Protein 6JJ4 (pdb70)

B-factor: mean 36.35, std 12.81, range [13.24, 81.21]

Nearest PDB structures (foldseek):
  6jj7-assembly2_C  TM=9.197E-01  e=1.674E-75  Oryza sativa Japonica Group
  5zqt-assembly1_A  TM=9.214E-01  e=8.602E-73  Oryza sativa Japonica Group
  4qs8-assembly1_A  TM=9.621E-01  e=1.359E-60  Arabidopsis thaliana
  4qs7-assembly1_A  TM=9.160E-01  e=3.567E-61  Arabidopsis thaliana
  4qs9-assembly1_A  TM=9.166E-01  e=6.469E-60  Arabidopsis thaliana

Foldseek 3Di:
DDCPCVVVCPLLDDDLVLLQVVLVLLLVLLLQLLADHDPRLWVQAFQQPQFFAAQAFAAKAKFWFDAAQKIKIKIFGQDGNPCGGVDIDIDMGGHDLVLQAEALLSVLLVVLLVRVVVVPPDDPHDGPDDDDFHEFFYAHAADWADPHFQWTFGCDDDHSHDHHDGHRHTVNVSNQVSCCVSNGRYHYQGYDHLQVLLQSLVCNVPVLAFKAWEQALWIWMKGKAAVCPSVVRDVPPNDGGITITGGRCLQPDDPSQSDDVLLQVCLVPDPNRNGRSLGCQAHQNHLQQSLLVVQQCCQPVNHQAPPHRFACSPPGPLQGSVLLLQQLPQPDPFSVVVQVSCCPSRHHPDGGSVSSVVSNVSSVSSLLSNLLSVLSNVCSVCVSVVLLAADPDDLPVSFHEYEYEYCCCVPRPSNVVSNLVNNDVSRDVSSSVRYHYHYRYGRSGRSRSRRSRRD

Secondary structure (DSSP, 8-state):
----HHHHHHHS---HHHHHHHHHHHHHHHHHHTT--SS-S---EE----S---S--EEEEEEEEE-SSEEEEEEEEEEHHHH-EEEEEEEEEEPPTTTTSSBHHHHHHHHHHHHHHHHTT--S---SSSS--EEEEEEE-S-EEEEETTEEEE----TT---BS-SSSBHHHHHHHHHHTTT--EEEEEEE-HHHHHHHHHHHH-TTEEEEEEESSSEEEEEEEESTT-TTT-SSS---SEEEEE--GGG---TTS---HHHHHHHHTSSSSSSSTTHHHHSHHHHHHHHHHHHHHHHHTT-SSTT---SGGGSTT-S-HHHHHHHHT--SSS-HHHHHHHHHHS--TT--HHHHHHHHHHHHHHHHHHHHHHHHHHHHHHHHHT-SS--SSSS-SS-EEEEEESHHHHH-HHHHHHHHHHHHHHS-HHHHTTEEEEE---SSSTTSHHHHT--

Sequence (455 aa):
AAAVIEEVEQRFSTPTALLRGIADAMVEEMERGLRADPHAPLKMLISYVDNLPTGDEHGLFYALDLGGTNFRVIRVQLGGREKRVVSQQYEEVAIPPHLMVGTSMELFDFIAAELESFVKTEGEDFHLPEGRQRELGFTFSFPVHQTSISSGTLIKWTKGFSINGTVGEDVVAELSRAMERQGLDMKVTALVNDTVGTLAGGRYVDNDVAAAVILGTGTNAAYVEHANAIPKWTGLLPRSGNMVINMEWGNFKSERLPRSDYDNALDFESLNPGEQIYEKMISGMYLGEIVRRILLKLAHDASLFGDVVPTKLEQRFILRTPDMSAMHHDTSHDLKHLGAKLKDILGVADTSLEARYITLHVCDLVAERGARLAAAGIYGILKKLGRDRVPSDGSQKQRTVIALDGGLYEHYKKFRTCLEATLADLLGEEAASSVVVKLANDGSGIGAALLAASH

Structure (mmCIF, N/CA/C/O backbone):
data_6JJ4
#
_entry.id   6JJ4
#
_cell.length_a   65.890
_cell.length_b   65.890
_cell.length_c   170.621
_cell.angle_alpha   90.00
_cell.angle_beta   90.00
_cell.angle_gamma   120.00
#
_symmetry.space_group_name_H-M   'P 31 2 1'
#
loop_
_entity.id
_entity.type
_entity.pdbx_description
1 polymer Hexokinase-6
2 water water
#
loop_
_atom_site.group_PDB
_atom_site.id
_atom_site.type_symbol
_atom_site.label_atom_id
_atom_site.label_alt_id
_atom_site.label_comp_id
_atom_site.label_asym_id
_atom_site.label_entity_id
_atom_site.label_seq_id
_atom_site.pdbx_PDB_ins_code
_atom_site.Cartn_x
_atom_site.Cartn_y
_atom_site.Cartn_z
_atom_site.occupancy
_atom_site.B_iso_or_equiv
_atom_site.auth_seq_id
_atom_site.auth_comp_id
_atom_site.auth_asym_id
_atom_site.auth_atom_id
_atom_site.pdbx_PDB_model_num
ATOM 1 N N . ALA A 1 6 ? -71.811 14.472 -31.937 1.00 63.76 45 ALA A N 1
ATOM 2 C CA . ALA A 1 6 ? -70.799 14.995 -31.031 1.00 63.07 45 ALA A CA 1
ATOM 3 C C . ALA A 1 6 ? -69.993 13.860 -30.402 1.00 60.64 45 ALA A C 1
ATOM 4 O O . ALA A 1 6 ? -70.580 12.841 -30.035 1.00 61.01 45 ALA A O 1
ATOM 6 N N . ALA A 1 7 ? -68.662 13.936 -30.379 1.00 60.47 46 ALA A N 1
ATOM 7 C CA . ALA A 1 7 ? -67.828 15.011 -30.925 1.00 59.23 46 ALA A CA 1
ATOM 8 C C . ALA A 1 7 ? -66.401 14.505 -30.732 1.00 56.64 46 ALA A C 1
ATOM 9 O O . ALA A 1 7 ? -66.177 13.590 -29.949 1.00 55.69 46 ALA A O 1
ATOM 11 N N . ALA A 1 8 ? -65.442 15.096 -31.449 1.00 57.57 47 ALA A N 1
ATOM 12 C CA . ALA A 1 8 ? -64.044 14.703 -31.391 1.00 55.00 47 ALA A CA 1
ATOM 13 C C . ALA A 1 8 ? -63.158 15.828 -30.942 1.00 54.36 47 ALA A C 1
ATOM 14 O O . ALA A 1 8 ? -62.587 16.548 -31.744 1.00 53.40 47 ALA A O 1
ATOM 16 N N . VAL A 1 9 ? -63.053 15.960 -29.633 1.00 55.10 48 VAL A N 1
ATOM 17 C CA . VAL A 1 9 ? -62.240 16.951 -28.968 1.00 54.75 48 VAL A CA 1
ATOM 18 C C . VAL A 1 9 ? -60.819 16.446 -28.880 1.00 52.31 48 VAL A C 1
ATOM 19 O O . VAL A 1 9 ? -59.954 17.133 -28.415 1.00 51.95 48 VAL A O 1
ATOM 23 N N . ILE A 1 10 ? -60.591 15.232 -29.341 1.00 53.61 49 ILE A N 1
ATOM 24 C CA . ILE A 1 10 ? -59.299 14.627 -29.318 1.00 51.04 49 ILE A CA 1
ATOM 25 C C . ILE A 1 10 ? -58.380 15.267 -30.347 1.00 49.15 49 ILE A C 1
ATOM 26 O O . ILE A 1 10 ? -57.320 15.779 -29.997 1.00 47.40 49 ILE A O 1
ATOM 31 N N . GLU A 1 11 ? -58.794 15.262 -31.603 1.00 50.08 50 GLU A N 1
ATOM 32 C CA . GLU A 1 11 ? -57.967 15.825 -32.654 1.00 48.94 50 GLU A CA 1
ATOM 33 C C . GLU A 1 11 ? -57.301 17.144 -32.373 1.00 48.02 50 GLU A C 1
ATOM 34 O O . GLU A 1 11 ? -56.321 17.406 -32.989 1.00 46.55 50 GLU A O 1
ATOM 40 N N . GLU A 1 12 ? -57.770 17.939 -31.421 1.00 47.01 51 GLU A N 1
ATOM 41 C CA . GLU A 1 12 ? -57.057 19.165 -31.118 1.00 47.66 51 GLU A CA 1
ATOM 42 C C . GLU A 1 12 ? -55.901 18.771 -30.284 1.00 44.71 51 GLU A C 1
ATOM 43 O O . GLU A 1 12 ? -54.891 19.422 -30.322 1.00 43.79 51 GLU A O 1
ATOM 49 N N . VAL A 1 13 ? -56.083 17.736 -29.485 1.00 46.28 52 VAL A N 1
ATOM 50 C CA . VAL A 1 13 ? -55.073 17.242 -28.587 1.00 43.87 52 VAL A CA 1
ATOM 51 C C . VAL A 1 13 ? -54.054 16.500 -29.410 1.00 41.33 52 VAL A C 1
ATOM 52 O O . VAL A 1 13 ? -52.883 16.608 -29.274 1.00 39.04 52 VAL A O 1
ATOM 56 N N . GLU A 1 14 ? -54.565 15.756 -30.329 1.00 44.37 53 GLU A N 1
ATOM 57 C CA . GLU A 1 14 ? -53.701 14.925 -31.163 1.00 44.13 53 GLU A CA 1
ATOM 58 C C . GLU A 1 14 ? -52.747 15.746 -32.023 1.00 44.60 53 GLU A C 1
ATOM 59 O O . GLU A 1 14 ? -52.019 15.184 -32.848 1.00 44.49 53 GLU A O 1
ATOM 65 N N . GLN A 1 15 ? -52.766 17.074 -31.872 1.00 41.50 54 GLN A N 1
ATOM 66 C CA . GLN A 1 15 ? -51.920 17.931 -32.695 1.00 42.18 54 GLN A CA 1
ATOM 67 C C . GLN A 1 15 ? -51.251 19.038 -31.890 1.00 41.93 54 GLN A C 1
ATOM 68 O O . GLN A 1 15 ? -50.165 19.489 -32.269 1.00 42.27 54 GLN A O 1
ATOM 74 N N . ARG A 1 16 ? -51.866 19.502 -30.801 1.00 41.00 55 ARG A N 1
ATOM 75 C CA . ARG A 1 16 ? -51.157 20.418 -29.913 1.00 39.34 55 ARG A CA 1
ATOM 76 C C . ARG A 1 16 ? -50.048 19.700 -29.159 1.00 36.19 55 ARG A C 1
ATOM 77 O O . ARG A 1 16 ? -49.106 20.342 -28.681 1.00 35.69 55 ARG A O 1
ATOM 85 N N . PHE A 1 17 ? -50.147 18.375 -29.054 1.00 36.90 56 PHE A N 1
ATOM 86 C CA . PHE A 1 17 ? -49.142 17.529 -28.427 1.00 34.62 56 PHE A CA 1
ATOM 87 C C . PHE A 1 17 ? -48.153 16.940 -29.419 1.00 32.73 56 PHE A C 1
ATOM 88 O O . PHE A 1 17 ? -47.077 16.493 -29.006 1.00 31.48 56 PHE A O 1
ATOM 96 N N . SER A 1 18 ? -48.496 16.916 -30.705 1.00 33.85 57 SER A N 1
ATOM 97 C CA . SER A 1 18 ? -47.743 16.124 -31.669 1.00 32.33 57 SER A CA 1
ATOM 98 C C . SER A 1 18 ? -46.322 16.648 -31.815 1.00 32.47 57 SER A C 1
ATOM 99 O O . SER A 1 18 ? -46.096 17.856 -31.918 1.00 32.99 57 SER A O 1
ATOM 102 N N . THR A 1 19 ? -45.361 15.724 -31.831 1.00 29.49 58 THR A N 1
ATOM 103 C CA . THR A 1 19 ? -43.939 16.044 -31.898 1.00 29.02 58 THR A CA 1
ATOM 104 C C . THR A 1 19 ? -43.335 15.358 -33.118 1.00 28.16 58 THR A C 1
ATOM 105 O O . THR A 1 19 ? -42.695 14.301 -32.999 1.00 28.04 58 THR A O 1
ATOM 109 N N . PRO A 1 20 ? -43.517 15.928 -34.306 1.00 27.44 59 PRO A N 1
ATOM 110 C CA . PRO A 1 20 ? -42.828 15.396 -35.482 1.00 26.94 59 PRO A CA 1
ATOM 111 C C . PRO A 1 20 ? -41.331 15.617 -35.356 1.00 26.00 59 PRO A C 1
ATOM 112 O O . PRO A 1 20 ? -40.873 16.547 -34.688 1.00 26.54 59 PRO A O 1
ATOM 116 N N . THR A 1 21 ? -40.566 14.729 -35.997 1.00 25.88 60 THR A N 1
ATOM 117 C CA . THR A 1 21 ? -39.114 14.748 -35.845 1.00 25.25 60 THR A CA 1
ATOM 118 C C . THR A 1 21 ? -38.520 16.121 -36.153 1.00 24.82 60 THR A C 1
ATOM 119 O O . THR A 1 21 ? -37.556 16.540 -35.501 1.00 23.99 60 THR A O 1
ATOM 123 N N . ALA A 1 22 ? -39.105 16.846 -37.111 1.00 25.45 61 ALA A N 1
ATOM 124 C CA . ALA A 1 22 ? -38.593 18.164 -37.481 1.00 26.03 61 ALA A CA 1
ATOM 125 C C . ALA A 1 22 ? -38.715 19.152 -36.324 1.00 26.09 61 ALA A C 1
ATOM 126 O O . ALA A 1 22 ? -37.825 19.980 -36.103 1.00 26.46 61 ALA A O 1
ATOM 128 N N . LEU A 1 23 ? -39.818 19.084 -35.574 1.00 27.48 62 LEU A N 1
ATOM 129 C CA . LEU A 1 23 ? -39.942 19.908 -34.375 1.00 27.13 62 LEU A CA 1
ATOM 130 C C . LEU A 1 23 ? -38.960 19.468 -33.298 1.00 26.89 62 LEU A C 1
ATOM 131 O O . LEU A 1 23 ? -38.337 20.305 -32.634 1.00 27.53 62 LEU A O 1
ATOM 136 N N . LEU A 1 24 ? -38.826 18.153 -33.097 1.00 25.68 63 LEU A N 1
ATOM 137 C CA . LEU A 1 24 ? -37.826 17.645 -32.163 1.00 24.59 63 LEU A CA 1
ATOM 138 C C . LEU A 1 24 ? -36.431 18.133 -32.513 1.00 23.76 63 LEU A C 1
ATOM 139 O O . LEU A 1 24 ? -35.613 18.368 -31.616 1.00 23.36 63 LEU A O 1
ATOM 144 N N . ARG A 1 25 ? -36.141 18.302 -33.801 1.00 23.02 64 ARG A N 1
ATOM 145 C CA . ARG A 1 25 ? -34.832 18.813 -34.179 1.00 23.86 64 ARG A CA 1
ATOM 146 C C . ARG A 1 25 ? -34.677 20.282 -33.806 1.00 24.90 64 ARG A C 1
ATOM 147 O O . ARG A 1 25 ? -33.595 20.706 -33.380 1.00 26.48 64 ARG A O 1
ATOM 155 N N . GLY A 1 26 ? -35.745 21.070 -33.944 1.00 25.58 65 GLY A N 1
ATOM 156 C CA . GLY A 1 26 ? -35.667 22.469 -33.554 1.00 25.77 65 GLY A CA 1
ATOM 157 C C . GLY A 1 26 ? -35.482 22.643 -32.059 1.00 25.17 65 GLY A C 1
ATOM 158 O O . GLY A 1 26 ? -34.740 23.520 -31.607 1.00 26.06 65 GLY A O 1
ATOM 159 N N . ILE A 1 27 ? -36.142 21.791 -31.271 1.00 24.44 66 ILE A N 1
ATOM 160 C CA . ILE A 1 27 ? -36.052 21.878 -29.815 1.00 24.73 66 ILE A CA 1
ATOM 161 C C . ILE A 1 27 ? -34.658 21.493 -29.335 1.00 23.95 66 ILE A C 1
ATOM 162 O O . ILE A 1 27 ? -34.123 22.089 -28.394 1.00 24.22 66 ILE A O 1
ATOM 167 N N . ALA A 1 28 ? -34.054 20.478 -29.954 1.00 23.51 67 ALA A N 1
ATOM 168 C CA . ALA A 1 28 ? -32.696 20.105 -29.567 1.00 22.79 67 ALA A CA 1
ATOM 169 C C . ALA A 1 28 ? -31.710 21.237 -29.848 1.00 24.55 67 ALA A C 1
ATOM 170 O O . ALA A 1 28 ? -30.821 21.505 -29.031 1.00 25.72 67 ALA A O 1
ATOM 172 N N . ASP A 1 29 ? -31.859 21.925 -30.986 1.00 22.81 68 ASP A N 1
ATOM 173 C CA . ASP A 1 29 ? -30.980 23.054 -31.287 1.00 24.68 68 ASP A CA 1
ATOM 174 C C . ASP A 1 29 ? -31.161 24.175 -30.272 1.00 25.54 68 ASP A C 1
ATOM 175 O O . ASP A 1 29 ? -30.192 24.837 -29.880 1.00 26.42 68 ASP A O 1
ATOM 180 N N . ALA A 1 30 ? -32.403 24.404 -29.843 1.00 26.92 69 ALA A N 1
ATOM 181 C CA . ALA A 1 30 ? -32.676 25.360 -28.777 1.00 27.05 69 ALA A CA 1
ATOM 182 C C . ALA A 1 30 ? -32.024 24.919 -27.472 1.00 27.01 69 ALA A C 1
ATOM 183 O O . ALA A 1 30 ? -31.486 25.744 -26.725 1.00 28.14 69 ALA A O 1
ATOM 185 N N . MET A 1 31 ? -32.083 23.621 -27.170 1.00 27.24 70 MET A N 1
ATOM 186 C CA . MET A 1 31 ? -31.394 23.103 -25.992 1.00 26.43 70 MET A CA 1
ATOM 187 C C . MET A 1 31 ? -29.886 23.290 -26.111 1.00 28.55 70 MET A C 1
ATOM 188 O O . MET A 1 31 ? -29.220 23.708 -25.156 1.00 29.92 70 MET A O 1
ATOM 193 N N . VAL A 1 32 ? -29.317 23.029 -27.265 1.00 25.26 71 VAL A N 1
ATOM 194 C CA . VAL A 1 32 ? -27.893 23.212 -27.469 1.00 26.45 71 VAL A CA 1
ATOM 195 C C . VAL A 1 32 ? -27.486 24.667 -27.294 1.00 29.56 71 VAL A C 1
ATOM 196 O O . VAL A 1 32 ? -26.427 24.979 -26.829 1.00 30.69 71 VAL A O 1
ATOM 200 N N . GLU A 1 33 ? -28.389 25.536 -27.672 1.00 29.05 72 GLU A N 1
ATOM 201 C CA . GLU A 1 33 ? -28.236 26.958 -27.641 1.00 31.86 72 GLU A CA 1
ATOM 202 C C . GLU A 1 33 ? -28.377 27.561 -26.283 1.00 32.38 72 GLU A C 1
ATOM 203 O O . GLU A 1 33 ? -27.716 28.481 -25.956 1.00 33.56 72 GLU A O 1
ATOM 209 N N . GLU A 1 34 ? -29.273 27.028 -25.491 1.00 33.59 73 GLU A N 1
ATOM 210 C CA . GLU A 1 34 ? -29.367 27.435 -24.096 1.00 33.55 73 GLU A CA 1
ATOM 211 C C . GLU A 1 34 ? -28.232 26.868 -23.254 1.00 32.50 73 GLU A C 1
ATOM 212 O O . GLU A 1 34 ? -27.870 27.470 -22.236 1.00 33.06 73 GLU A O 1
ATOM 218 N N . MET A 1 35 ? -27.667 25.727 -23.662 1.00 30.67 74 MET A N 1
ATOM 219 C CA . MET A 1 35 ? -26.515 25.167 -22.959 1.00 30.14 74 MET A CA 1
ATOM 220 C C . MET A 1 35 ? -25.274 26.030 -23.157 1.00 32.14 74 MET A C 1
ATOM 221 O O . MET A 1 35 ? -24.486 26.216 -22.223 1.00 32.66 74 MET A O 1
ATOM 226 N N . GLU A 1 36 ? -25.071 26.551 -24.370 1.00 30.67 75 GLU A N 1
ATOM 227 C CA . GLU A 1 36 ? -23.984 27.497 -24.589 1.00 32.91 75 GLU A CA 1
ATOM 228 C C . GLU A 1 36 ? -24.204 28.799 -23.828 1.00 34.26 75 GLU A C 1
ATOM 229 O O . GLU A 1 36 ? -23.228 29.457 -23.450 1.00 35.28 75 GLU A O 1
ATOM 235 N N . ARG A 1 37 ? -25.459 29.181 -23.582 1.00 36.18 76 ARG A N 1
ATOM 236 C CA . ARG A 1 37 ? -25.704 30.400 -22.820 1.00 38.37 76 ARG A CA 1
ATOM 237 C C . ARG A 1 37 ? -25.451 30.191 -21.330 1.00 38.45 76 ARG A C 1
ATOM 238 O O . ARG A 1 37 ? -24.980 31.106 -20.645 1.00 39.90 76 ARG A O 1
ATOM 246 N N . GLY A 1 38 ? -25.742 28.996 -20.811 1.00 36.73 77 GLY A N 1
ATOM 247 C CA . GLY A 1 38 ? -25.510 28.733 -19.401 1.00 36.09 77 GLY A CA 1
ATOM 248 C C . GLY A 1 38 ? -24.051 28.540 -19.044 1.00 36.56 77 GLY A C 1
ATOM 249 O O . GLY A 1 38 ? -23.713 28.513 -17.856 1.00 36.90 77 GLY A O 1
ATOM 250 N N . LEU A 1 39 ? -23.206 28.455 -20.028 1.00 36.40 78 LEU A N 1
ATOM 251 C CA . LEU A 1 39 ? -21.823 28.269 -19.752 1.00 36.55 78 LEU A CA 1
ATOM 252 C C . LEU A 1 39 ? -20.985 29.495 -19.978 1.00 40.33 78 LEU A C 1
ATOM 253 O O . LEU A 1 39 ? -19.798 29.394 -20.008 1.00 40.84 78 LEU A O 1
ATOM 258 N N . ARG A 1 40 ? -21.611 30.646 -20.142 1.00 40.22 79 ARG A N 1
ATOM 259 C CA . ARG A 1 40 ? -20.909 31.875 -20.517 1.00 44.60 79 ARG A CA 1
ATOM 260 C C . ARG A 1 40 ? -20.464 32.945 -19.528 1.00 48.90 79 ARG A C 1
ATOM 261 O O . ARG A 1 40 ? -19.300 33.278 -19.519 1.00 50.54 79 ARG A O 1
ATOM 269 N N . ALA A 1 41 ? -21.324 33.504 -18.699 1.00 47.96 80 ALA A N 1
ATOM 270 C CA . ALA A 1 41 ? -22.725 33.247 -18.606 1.00 48.08 80 ALA A CA 1
ATOM 271 C C . ALA A 1 41 ? -23.098 34.460 -17.790 1.00 51.14 80 ALA A C 1
ATOM 272 O O . ALA A 1 41 ? -22.256 34.975 -17.093 1.00 52.82 80 ALA A O 1
ATOM 274 N N . ASP A 1 42 ? -24.320 34.945 -17.872 1.00 53.47 81 ASP A N 1
ATOM 275 C CA . ASP A 1 42 ? -25.347 34.332 -18.689 1.00 53.15 81 ASP A CA 1
ATOM 276 C C . ASP A 1 42 ? -25.635 35.116 -19.934 1.00 54.65 81 ASP A C 1
ATOM 277 O O . ASP A 1 42 ? -25.171 34.730 -20.975 1.00 54.46 81 ASP A O 1
ATOM 282 N N . PRO A 1 43 ? -26.380 36.293 -19.884 1.00 55.82 82 PRO A N 1
ATOM 283 C CA . PRO A 1 43 ? -26.910 36.740 -18.588 1.00 56.81 82 PRO A CA 1
ATOM 284 C C . PRO A 1 43 ? -28.281 36.288 -18.026 1.00 56.10 82 PRO A C 1
ATOM 285 O O . PRO A 1 43 ? -28.437 36.503 -16.822 1.00 57.48 82 PRO A O 1
ATOM 289 N N . HIS A 1 44 ? -29.210 35.717 -18.773 1.00 55.93 83 HIS A N 1
ATOM 290 C CA . HIS A 1 44 ? -30.432 35.292 -18.118 1.00 55.52 83 HIS A CA 1
ATOM 291 C C . HIS A 1 44 ? -30.764 33.873 -18.394 1.00 52.58 83 HIS A C 1
ATOM 292 O O . HIS A 1 44 ? -31.869 33.445 -18.145 1.00 51.71 83 HIS A O 1
ATOM 299 N N . ALA A 1 45 ? -29.791 33.139 -18.902 1.00 49.53 84 ALA A N 1
ATOM 300 C CA . ALA A 1 45 ? -29.983 31.755 -19.248 1.00 46.53 84 ALA A CA 1
ATOM 301 C C . ALA A 1 45 ? -30.850 30.960 -18.266 1.00 44.49 84 ALA A C 1
ATOM 302 O O . ALA A 1 45 ? -30.661 31.020 -17.078 1.00 44.49 84 ALA A O 1
ATOM 304 N N . PRO A 1 46 ? -31.843 30.253 -18.784 1.00 44.67 85 PRO A N 1
ATOM 305 C CA . PRO A 1 46 ? -32.666 29.484 -17.865 1.00 43.41 85 PRO A CA 1
ATOM 306 C C . PRO A 1 46 ? -32.041 28.139 -17.494 1.00 39.65 85 PRO A C 1
ATOM 307 O O . PRO A 1 46 ? -32.594 27.404 -16.740 1.00 40.04 85 PRO A O 1
ATOM 311 N N . LEU A 1 47 ? -30.883 27.851 -18.045 1.00 39.05 86 LEU A N 1
ATOM 312 C CA . LEU A 1 47 ? -30.189 26.659 -17.725 1.00 36.65 86 LEU A CA 1
ATOM 313 C C . LEU A 1 47 ? -28.982 27.159 -16.958 1.00 36.59 86 LEU A C 1
ATOM 314 O O . LEU A 1 47 ? -28.130 27.767 -17.518 1.00 37.28 86 LEU A O 1
ATOM 319 N N . LYS A 1 48 ? -28.923 26.931 -15.660 1.00 34.86 87 LYS A N 1
ATOM 320 C CA . LYS A 1 48 ? -27.806 27.378 -14.855 1.00 35.12 87 LYS A CA 1
ATOM 321 C C . LYS A 1 48 ? -26.560 26.627 -15.224 1.00 33.70 87 LYS A C 1
ATOM 322 O O . LYS A 1 48 ? -25.468 27.078 -15.050 1.00 34.66 87 LYS A O 1
ATOM 328 N N . MET A 1 49 ? -26.744 25.456 -15.761 1.00 32.70 88 MET A N 1
ATOM 329 C CA . MET A 1 49 ? -25.609 24.693 -16.215 1.00 31.66 88 MET A CA 1
ATOM 330 C C . MET A 1 49 ? -24.467 24.795 -15.255 1.00 31.37 88 MET A C 1
ATOM 331 O O . MET A 1 49 ? -23.376 25.123 -15.621 1.00 32.35 88 MET A O 1
ATOM 336 N N . LEU A 1 50 ? -24.721 24.466 -13.998 1.00 29.95 89 LEU A N 1
ATOM 337 C CA . LEU A 1 50 ? -23.736 24.548 -12.942 1.00 29.34 89 LEU A CA 1
ATOM 338 C C . LEU A 1 50 ? -22.542 23.669 -12.971 1.00 28.49 89 LEU A C 1
ATOM 339 O O . LEU A 1 50 ? -22.616 22.547 -13.289 1.00 26.64 89 LEU A O 1
ATOM 344 N N . ILE A 1 51 ? -21.411 24.219 -12.609 1.00 29.62 90 ILE A N 1
ATOM 345 C CA . ILE A 1 51 ? -20.182 23.474 -12.513 1.00 30.56 90 ILE A CA 1
ATOM 346 C C . ILE A 1 51 ? -20.324 22.683 -11.262 1.00 29.15 90 ILE A C 1
ATOM 347 O O . ILE A 1 51 ? -20.803 23.133 -10.272 1.00 28.49 90 ILE A O 1
ATOM 352 N N . SER A 1 52 ? -19.877 21.471 -11.341 1.00 30.08 91 SER A N 1
ATOM 353 C CA . SER A 1 52 ? -20.016 20.554 -10.291 1.00 29.06 91 SER A CA 1
ATOM 354 C C . SER A 1 52 ? -18.743 20.341 -9.568 1.00 30.05 91 SER A C 1
ATOM 355 O O . SER A 1 52 ? -18.760 19.842 -8.485 1.00 29.65 91 SER A O 1
ATOM 358 N N . TYR A 1 53 ? -17.648 20.748 -10.193 1.00 29.54 92 TYR A N 1
ATOM 359 C CA . TYR A 1 53 ? -16.276 20.549 -9.721 1.00 30.33 92 TYR A CA 1
ATOM 360 C C . TYR A 1 53 ? -15.894 19.073 -9.668 1.00 30.26 92 TYR A C 1
ATOM 361 O O . TYR A 1 53 ? -14.937 18.699 -8.980 1.00 31.59 92 TYR A O 1
ATOM 370 N N . VAL A 1 54 ? -16.631 18.232 -10.391 1.00 30.08 93 VAL A N 1
ATOM 371 C CA . VAL A 1 54 ? -16.288 16.827 -10.587 1.00 29.61 93 VAL A CA 1
ATOM 372 C C . VAL A 1 54 ? -15.600 16.729 -11.944 1.00 31.09 93 VAL A C 1
ATOM 373 O O . VAL A 1 54 ? -16.260 16.722 -12.987 1.00 30.80 93 VAL A O 1
ATOM 377 N N . ASP A 1 55 ? -14.270 16.666 -11.940 1.00 32.33 94 ASP A N 1
ATOM 378 C CA . ASP A 1 55 ? -13.500 16.435 -13.155 1.00 33.45 94 ASP A CA 1
ATOM 379 C C . ASP A 1 55 ? -12.847 15.061 -13.186 1.00 34.48 94 ASP A C 1
ATOM 380 O O . ASP A 1 55 ? -12.238 14.700 -14.201 1.00 35.87 94 ASP A O 1
ATOM 385 N N . ASN A 1 56 ? -12.954 14.287 -12.108 1.00 33.30 95 ASN A N 1
ATOM 386 C CA . ASN A 1 56 ? -12.476 12.909 -12.079 1.00 33.11 95 ASN A CA 1
ATOM 387 C C . ASN A 1 56 ? -13.617 12.015 -11.627 1.00 30.65 95 ASN A C 1
ATOM 388 O O . ASN A 1 56 ? -14.127 12.171 -10.514 1.00 30.13 95 ASN A O 1
ATOM 393 N N . LEU A 1 57 ? -14.002 11.086 -12.482 1.00 29.98 96 LEU A N 1
ATOM 394 C CA . LEU A 1 57 ? -15.104 10.164 -12.279 1.00 27.50 96 LEU A CA 1
ATOM 395 C C . LEU A 1 57 ? -14.584 8.797 -11.855 1.00 26.64 96 LEU A C 1
ATOM 396 O O . LEU A 1 57 ? -13.406 8.481 -12.048 1.00 27.83 96 LEU A O 1
ATOM 401 N N . PRO A 1 58 ? -15.431 7.967 -11.243 1.00 26.55 97 PRO A N 1
ATOM 402 C CA . PRO A 1 58 ? -14.990 6.622 -10.858 1.00 27.03 97 PRO A CA 1
ATOM 403 C C . PRO A 1 58 ? -14.605 5.797 -12.077 1.00 29.07 97 PRO A C 1
ATOM 404 O O . PRO A 1 58 ? -15.207 5.908 -13.147 1.00 28.80 97 PRO A O 1
ATOM 408 N N . THR A 1 59 ? -13.577 4.969 -11.905 1.00 29.44 98 THR A N 1
ATOM 409 C CA . THR A 1 59 ? -13.042 4.141 -12.980 1.00 31.06 98 THR A CA 1
ATOM 410 C C . THR A 1 59 ? -13.478 2.688 -12.896 1.00 31.41 98 THR A C 1
ATOM 411 O O . THR A 1 59 ? -13.782 2.081 -13.926 1.00 32.05 98 THR A O 1
ATOM 415 N N . GLY A 1 60 ? -13.513 2.114 -11.695 1.00 32.47 99 GLY A N 1
ATOM 416 C CA . GLY A 1 60 ? -13.827 0.708 -11.538 1.00 32.66 99 GLY A CA 1
ATOM 417 C C . GLY A 1 60 ? -12.768 -0.029 -10.744 1.00 33.91 99 GLY A C 1
ATOM 418 O O . GLY A 1 60 ? -13.027 -1.102 -10.190 1.00 34.37 99 GLY A O 1
ATOM 419 N N . ASP A 1 61 ? -11.569 0.547 -10.677 1.00 33.67 100 ASP A N 1
ATOM 420 C CA . ASP A 1 61 ? -10.438 -0.026 -9.948 1.00 35.71 100 ASP A CA 1
ATOM 421 C C . ASP A 1 61 ? -10.349 0.505 -8.524 1.00 34.86 100 ASP A C 1
ATOM 422 O O . ASP A 1 61 ? -9.256 0.591 -7.958 1.00 36.09 100 ASP A O 1
ATOM 427 N N . GLU A 1 62 ? -11.477 0.878 -7.924 1.00 33.75 101 GLU A N 1
ATOM 428 C CA . GLU A 1 62 ? -11.487 1.394 -6.563 1.00 33.00 101 GLU A CA 1
ATOM 429 C C . GLU A 1 62 ? -11.688 0.279 -5.544 1.00 32.95 101 GLU A C 1
ATOM 430 O O . GLU A 1 62 ? -12.394 -0.702 -5.793 1.00 32.62 101 GLU A O 1
ATOM 436 N N . HIS A 1 63 ? -11.081 0.466 -4.372 1.00 31.46 102 HIS A N 1
ATOM 437 C CA . HIS A 1 63 ? -11.105 -0.503 -3.284 1.00 32.18 102 HIS A CA 1
ATOM 438 C C . HIS A 1 63 ? -11.554 0.172 -1.994 1.00 31.17 102 HIS A C 1
ATOM 439 O O . HIS A 1 63 ? -11.239 1.342 -1.757 1.00 30.93 102 HIS A O 1
ATOM 446 N N . GLY A 1 64 ? -12.262 -0.572 -1.151 1.00 32.88 103 GLY A N 1
ATOM 447 C CA . GLY A 1 64 ? -12.470 -0.183 0.231 1.00 32.59 103 GLY A CA 1
ATOM 448 C C . GLY A 1 64 ? -13.902 0.238 0.523 1.00 31.02 103 GLY A C 1
ATOM 449 O O . GLY A 1 64 ? -14.780 0.242 -0.342 1.00 30.08 103 GLY A O 1
ATOM 450 N N . LEU A 1 65 ? -14.106 0.599 1.790 1.00 33.04 104 LEU A N 1
ATOM 451 C CA . LEU A 1 65 ? -15.410 1.008 2.298 1.00 31.48 104 LEU A CA 1
ATOM 452 C C . LEU A 1 65 ? -15.654 2.481 2.004 1.00 28.79 104 LEU A C 1
ATOM 453 O O . LEU A 1 65 ? -14.752 3.310 2.150 1.00 28.67 104 LEU A O 1
ATOM 458 N N . PHE A 1 66 ? -16.881 2.809 1.606 1.00 27.73 105 PHE A N 1
ATOM 459 C CA . PHE A 1 66 ? -17.235 4.197 1.350 1.00 26.25 105 PHE A CA 1
ATOM 460 C C . PHE A 1 66 ? -18.709 4.403 1.663 1.00 25.93 105 PHE A C 1
ATOM 461 O O . PHE A 1 66 ? -19.541 3.532 1.397 1.00 26.08 105 PHE A O 1
ATOM 469 N N . TYR A 1 67 ? -19.021 5.560 2.240 1.00 26.88 106 TYR A N 1
ATOM 470 C CA . TYR A 1 67 ? -20.360 5.862 2.721 1.00 25.58 106 TYR A CA 1
ATOM 471 C C . TYR A 1 67 ? -21.006 6.938 1.859 1.00 24.28 106 TYR A C 1
ATOM 472 O O . TYR A 1 67 ? -20.368 7.532 0.985 1.00 24.13 106 TYR A O 1
ATOM 481 N N . ALA A 1 68 ? -22.290 7.179 2.114 1.00 23.32 107 ALA A N 1
ATOM 482 C CA . ALA A 1 68 ? -23.025 8.183 1.361 1.00 22.44 107 ALA A CA 1
ATOM 483 C C . ALA A 1 68 ? -24.287 8.566 2.117 1.00 22.94 107 ALA A C 1
ATOM 484 O O . ALA A 1 68 ? -24.987 7.702 2.649 1.00 22.84 107 ALA A O 1
ATOM 486 N N . LEU A 1 69 ? -24.594 9.847 2.112 1.00 21.24 108 LEU A N 1
ATOM 487 C CA . LEU A 1 69 ? -25.774 10.396 2.717 1.00 21.37 108 LEU A CA 1
ATOM 488 C C . LEU A 1 69 ? -26.589 11.091 1.689 1.00 21.94 108 LEU A C 1
ATOM 489 O O . LEU A 1 69 ? -26.099 11.808 0.911 1.00 22.31 108 LEU A O 1
ATOM 494 N N . ASP A 1 70 ? -27.867 10.841 1.697 1.00 22.66 109 ASP A N 1
ATOM 495 C CA . ASP A 1 70 ? -28.766 11.431 0.753 1.00 24.20 109 ASP A CA 1
ATOM 496 C C . ASP A 1 70 ? -29.924 12.103 1.411 1.00 25.65 109 ASP A C 1
ATOM 497 O O . ASP A 1 70 ? -30.822 11.492 1.815 1.00 25.39 109 ASP A O 1
ATOM 502 N N . LEU A 1 71 ? -29.850 13.409 1.472 1.00 24.11 110 LEU A N 1
ATOM 503 C CA . LEU A 1 71 ? -30.874 14.247 1.994 1.00 27.45 110 LEU A CA 1
ATOM 504 C C . LEU A 1 71 ? -31.668 14.785 0.845 1.00 29.70 110 LEU A C 1
ATOM 505 O O . LEU A 1 71 ? -31.301 15.727 0.227 1.00 30.06 110 LEU A O 1
ATOM 510 N N . GLY A 1 72 ? -32.778 14.145 0.571 1.00 31.08 111 GLY A N 1
ATOM 511 C CA . GLY A 1 72 ? -33.608 14.508 -0.531 1.00 32.56 111 GLY A CA 1
ATOM 512 C C . GLY A 1 72 ? -34.896 15.159 -0.204 1.00 34.93 111 GLY A C 1
ATOM 513 O O . GLY A 1 72 ? -35.401 15.910 -0.978 1.00 36.12 111 GLY A O 1
ATOM 514 N N . GLY A 1 73 ? -35.447 14.854 0.939 1.00 34.74 112 GLY A N 1
ATOM 515 C CA . GLY A 1 73 ? -36.691 15.480 1.342 1.00 36.46 112 GLY A CA 1
A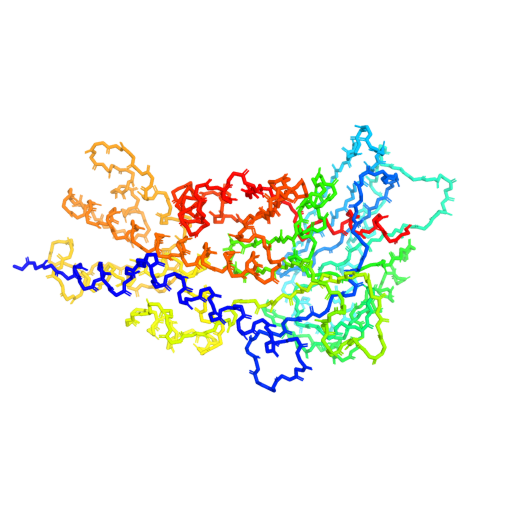TOM 516 C C . GLY A 1 73 ? -37.121 15.083 2.737 1.00 37.92 112 GLY A C 1
ATOM 517 O O . GLY A 1 73 ? -36.340 15.196 3.685 1.00 38.96 112 GLY A O 1
ATOM 518 N N . THR A 1 74 ? -38.367 14.618 2.877 1.00 38.85 113 THR A N 1
ATOM 519 C CA . THR A 1 74 ? -38.843 14.140 4.172 1.00 38.88 113 THR A CA 1
ATOM 520 C C . THR A 1 74 ? -38.005 12.972 4.675 1.00 37.50 113 THR A C 1
ATOM 521 O O . THR A 1 74 ? -37.793 12.834 5.885 1.00 38.08 113 THR A O 1
ATOM 525 N N . ASN A 1 75 ? -37.505 12.138 3.771 1.00 38.20 114 ASN A N 1
ATOM 526 C CA . ASN A 1 75 ? -36.656 11.017 4.136 1.00 36.52 114 ASN A CA 1
ATOM 527 C C . ASN A 1 75 ? -35.218 11.301 3.724 1.00 33.63 114 ASN A C 1
ATOM 528 O O . ASN A 1 75 ? -34.961 12.018 2.753 1.00 33.24 114 ASN A O 1
ATOM 533 N N . PHE A 1 76 ? -34.280 10.735 4.474 1.00 32.26 115 PHE A N 1
ATOM 534 C CA . PHE A 1 76 ? -32.905 10.623 4.021 1.00 29.51 115 PHE A CA 1
ATOM 535 C C . PHE A 1 76 ? -32.478 9.166 4.094 1.00 27.12 115 PHE A C 1
ATOM 536 O O . PHE A 1 76 ? -33.006 8.387 4.894 1.00 26.73 115 PHE A O 1
ATOM 544 N N . ARG A 1 77 ? -31.533 8.801 3.233 1.00 27.88 116 ARG A N 1
ATOM 545 C CA . ARG A 1 77 ? -30.978 7.458 3.189 1.00 26.80 116 ARG A CA 1
ATOM 546 C C . ARG A 1 77 ? -29.482 7.494 3.468 1.00 25.35 116 ARG A C 1
ATOM 547 O O . ARG A 1 77 ? -28.786 8.444 3.100 1.00 25.24 116 ARG A O 1
ATOM 555 N N . VAL A 1 78 ? -28.993 6.440 4.114 1.00 25.50 117 VAL A N 1
ATOM 556 C CA . VAL A 1 78 ? -27.582 6.290 4.452 1.00 25.33 117 VAL A CA 1
ATOM 557 C C . VAL A 1 78 ? -27.071 5.013 3.801 1.00 25.37 117 VAL A C 1
ATOM 558 O O . VAL A 1 78 ? -27.666 3.945 3.976 1.00 26.56 117 VAL A O 1
ATOM 562 N N . ILE A 1 79 ? -25.966 5.122 3.068 1.00 24.41 118 ILE A N 1
ATOM 563 C CA . ILE A 1 79 ? -25.487 4.062 2.189 1.00 24.78 118 ILE A CA 1
ATOM 564 C C . ILE A 1 79 ? -24.047 3.726 2.546 1.00 26.01 118 ILE A C 1
ATOM 565 O O . ILE A 1 79 ? -23.229 4.623 2.772 1.00 26.58 118 ILE A O 1
ATOM 570 N N . ARG A 1 80 ? -23.738 2.431 2.595 1.00 26.44 119 ARG A N 1
ATOM 571 C CA . ARG A 1 80 ? -22.354 1.985 2.651 1.00 26.93 119 ARG A CA 1
ATOM 572 C C . ARG A 1 80 ? -22.155 0.869 1.639 1.00 27.04 119 ARG A C 1
ATOM 573 O O . ARG A 1 80 ? -22.979 -0.044 1.538 1.00 26.83 119 ARG A O 1
ATOM 581 N N . VAL A 1 81 ? -21.075 0.969 0.876 1.00 27.43 120 VAL A N 1
ATOM 582 C CA . VAL A 1 81 ? -20.714 -0.023 -0.123 1.00 27.46 120 VAL A CA 1
ATOM 583 C C . VAL A 1 81 ? -19.279 -0.455 0.135 1.00 28.63 120 VAL A C 1
ATOM 584 O O . VAL A 1 81 ? -18.471 0.297 0.691 1.00 29.47 120 VAL A O 1
ATOM 588 N N . GLN A 1 82 ? -18.971 -1.686 -0.260 1.00 29.17 121 GLN A N 1
ATOM 589 C CA . GLN A 1 82 ? -17.636 -2.250 -0.102 1.00 30.15 121 GLN A CA 1
ATOM 590 C C . GLN A 1 82 ? -17.117 -2.586 -1.491 1.00 31.19 121 GLN A C 1
ATOM 591 O O . GLN A 1 82 ? -17.652 -3.476 -2.159 1.00 31.87 121 GLN A O 1
ATOM 597 N N . LEU A 1 83 ? -16.093 -1.867 -1.931 1.00 30.02 122 LEU A N 1
ATOM 598 C CA . LEU A 1 83 ? -15.579 -2.021 -3.280 1.00 30.83 122 LEU A CA 1
ATOM 599 C C . LEU A 1 83 ? -14.371 -2.949 -3.278 1.00 34.38 122 LEU A C 1
ATOM 600 O O . LEU A 1 83 ? -13.562 -2.947 -2.346 1.00 36.01 122 LEU A O 1
ATOM 605 N N . GLY A 1 84 ? -14.261 -3.755 -4.330 1.00 33.30 123 GLY A N 1
ATOM 606 C CA . GLY A 1 84 ? -13.210 -4.751 -4.379 1.00 34.47 123 GLY A CA 1
ATOM 607 C C . GLY A 1 84 ? -12.391 -4.801 -5.655 1.00 35.51 123 GLY A C 1
ATOM 608 O O . GLY A 1 84 ? -11.910 -5.872 -6.032 1.00 37.37 123 GLY A O 1
ATOM 609 N N . GLY A 1 85 ? -12.232 -3.662 -6.287 1.00 35.08 124 GLY A N 1
ATOM 610 C CA . GLY A 1 85 ? -11.482 -3.575 -7.503 1.00 36.12 124 GLY A CA 1
ATOM 611 C C . GLY A 1 85 ? -12.247 -3.914 -8.745 1.00 36.20 124 GLY A C 1
ATOM 612 O O . GLY A 1 85 ? -13.418 -4.198 -8.709 1.00 34.51 124 GLY A O 1
ATOM 613 N N . ARG A 1 86 ? -11.525 -3.884 -9.845 1.00 38.32 125 ARG A N 1
ATOM 614 C CA . ARG A 1 86 ? -12.030 -4.139 -11.170 1.00 39.19 125 ARG A CA 1
ATOM 615 C C . ARG A 1 86 ? -12.691 -5.459 -11.360 1.00 39.02 125 ARG A C 1
ATOM 616 O O . ARG A 1 86 ? -13.578 -5.567 -12.137 1.00 37.88 125 ARG A O 1
ATOM 624 N N . GLU A 1 87 ? -12.260 -6.455 -10.639 1.00 38.89 126 GLU A N 1
ATOM 625 C CA . GLU A 1 87 ? -12.840 -7.762 -10.780 1.00 41.15 126 GLU A CA 1
ATOM 626 C C . GLU A 1 87 ? -14.140 -7.916 -10.060 1.00 39.39 126 GLU A C 1
ATOM 627 O O . GLU A 1 87 ? -15.123 -8.230 -10.646 1.00 38.65 126 GLU A O 1
ATOM 633 N N . LYS A 1 88 ? -14.135 -7.695 -8.765 1.00 39.50 127 LYS A N 1
ATOM 634 C CA . LYS A 1 88 ? -15.357 -7.909 -7.999 1.00 38.09 127 LYS A CA 1
ATOM 635 C C . LYS A 1 88 ? -16.241 -6.671 -7.919 1.00 35.32 127 LYS A C 1
ATOM 636 O O . LYS A 1 88 ? -17.455 -6.811 -7.738 1.00 34.32 127 LYS A O 1
ATOM 642 N N . ARG A 1 89 ? -15.664 -5.478 -8.040 1.00 35.46 128 ARG A N 1
ATOM 643 C CA . ARG A 1 89 ? -16.406 -4.210 -8.067 1.00 33.44 128 ARG A CA 1
ATOM 644 C C . ARG A 1 89 ? -17.158 -4.075 -6.739 1.00 31.60 128 ARG A C 1
ATOM 645 O O . ARG A 1 89 ? -16.541 -4.265 -5.677 1.00 31.94 128 ARG A O 1
ATOM 653 N N . VAL A 1 90 ? -18.444 -3.756 -6.740 1.00 31.48 129 VAL A N 1
ATOM 654 C CA . VAL A 1 90 ? -19.193 -3.582 -5.497 1.00 30.65 129 VAL A CA 1
ATOM 655 C C . VAL A 1 90 ? -19.439 -4.967 -4.901 1.00 31.30 129 VAL A C 1
ATOM 656 O O . VAL A 1 90 ? -20.299 -5.718 -5.372 1.00 31.80 129 VAL A O 1
ATOM 660 N N . VAL A 1 91 ? -18.664 -5.322 -3.878 1.00 30.53 130 VAL A N 1
ATOM 661 C CA . VAL A 1 91 ? -18.708 -6.673 -3.327 1.00 30.89 130 VAL A CA 1
ATOM 662 C C . VAL A 1 91 ? -19.686 -6.720 -2.161 1.00 30.57 130 VAL A C 1
ATOM 663 O O . VAL A 1 91 ? -20.127 -7.799 -1.747 1.00 31.32 130 VAL A O 1
ATOM 667 N N . SER A 1 92 ? -20.039 -5.550 -1.632 1.00 31.43 131 SER A N 1
ATOM 668 C CA . SER A 1 92 ? -20.999 -5.465 -0.543 1.00 30.68 131 SER A CA 1
ATOM 669 C C . SER A 1 92 ? -21.636 -4.086 -0.550 1.00 29.22 131 SER A C 1
ATOM 670 O O . SER A 1 92 ? -21.029 -3.099 -0.976 1.00 28.42 131 SER A O 1
ATOM 673 N N . GLN A 1 93 ? -22.878 -4.038 -0.082 1.00 28.81 132 GLN A N 1
ATOM 674 C CA . GLN A 1 93 ? -23.614 -2.793 0.071 1.00 29.35 132 GLN A CA 1
ATOM 675 C C . GLN A 1 93 ? -24.867 -3.059 0.887 1.00 29.57 132 GLN A C 1
ATOM 676 O O . GLN A 1 93 ? -25.489 -4.121 0.775 1.00 30.34 132 GLN A O 1
ATOM 682 N N . GLN A 1 94 ? -25.206 -2.085 1.725 1.00 28.52 133 GLN A N 1
ATOM 683 C CA . GLN A 1 94 ? -26.456 -2.066 2.470 1.00 29.13 133 GLN A CA 1
ATOM 684 C C . GLN A 1 94 ? -26.790 -0.611 2.766 1.00 31.18 133 GLN A C 1
ATOM 685 O O . GLN A 1 94 ? -25.958 0.283 2.593 1.00 31.84 133 GLN A O 1
ATOM 691 N N . TYR A 1 95 ? -28.021 -0.385 3.217 1.00 29.53 134 TYR A N 1
ATOM 692 C CA . TYR A 1 95 ? -28.500 0.967 3.454 1.00 31.31 134 TYR A CA 1
ATOM 693 C C . TYR A 1 95 ? -29.765 0.913 4.297 1.00 32.65 134 TYR A C 1
ATOM 694 O O . TYR A 1 95 ? -30.573 -0.005 4.152 1.00 33.25 134 TYR A O 1
ATOM 703 N N . GLU A 1 96 ? -29.914 1.890 5.185 1.00 31.00 135 GLU A N 1
ATOM 704 C CA . GLU A 1 96 ? -31.149 2.135 5.911 1.00 32.37 135 GLU A CA 1
ATOM 705 C C . GLU A 1 96 ? -31.794 3.410 5.373 1.00 32.47 135 GLU A C 1
ATOM 706 O O . GLU A 1 96 ? -31.180 4.178 4.625 1.00 32.50 135 GLU A O 1
ATOM 712 N N . GLU A 1 97 ? -33.046 3.647 5.756 1.00 33.82 136 GLU A N 1
ATOM 713 C CA . GLU A 1 97 ? -33.743 4.861 5.350 1.00 33.79 136 GLU A CA 1
ATOM 714 C C . GLU A 1 97 ? -34.479 5.421 6.556 1.00 34.02 136 GLU A C 1
ATOM 715 O O . GLU A 1 97 ? -35.237 4.699 7.209 1.00 34.79 136 GLU A O 1
ATOM 721 N N . VAL A 1 98 ? -34.248 6.698 6.851 1.00 34.12 137 VAL A N 1
ATOM 722 C CA . VAL A 1 98 ? -34.783 7.344 8.043 1.00 34.23 137 VAL A CA 1
ATOM 723 C C . VAL A 1 98 ? -35.644 8.528 7.629 1.00 34.99 137 VAL A C 1
ATOM 724 O O . VAL A 1 98 ? -35.207 9.387 6.856 1.00 34.67 137 VAL A O 1
ATOM 728 N N . ALA A 1 99 ? -36.866 8.572 8.152 1.00 37.17 138 ALA A N 1
ATOM 729 C CA . ALA A 1 99 ? -37.767 9.689 7.915 1.00 37.56 138 ALA A CA 1
ATOM 730 C C . ALA A 1 99 ? -37.518 10.792 8.935 1.00 38.10 138 ALA A C 1
ATOM 731 O O . ALA A 1 99 ? -37.350 10.535 10.130 1.00 39.08 138 ALA A O 1
ATOM 733 N N . ILE A 1 100 ? -37.499 12.029 8.450 1.00 38.43 139 ILE A N 1
ATOM 734 C CA . ILE A 1 100 ? -37.290 13.191 9.308 1.00 38.30 139 ILE A CA 1
ATOM 735 C C . ILE A 1 100 ? -38.586 13.527 10.032 1.00 39.96 139 ILE A C 1
ATOM 736 O O . ILE A 1 100 ? -39.632 13.700 9.390 1.00 40.26 139 ILE A O 1
ATOM 741 N N . PRO A 1 101 ? -38.566 13.606 11.357 1.00 39.39 140 PRO A N 1
ATOM 742 C CA . PRO A 1 101 ? -39.726 14.105 12.099 1.00 41.00 140 PRO A CA 1
ATOM 743 C C . PRO A 1 101 ? -40.118 15.490 11.619 1.00 42.00 140 PRO A C 1
ATOM 744 O O . PRO A 1 101 ? -39.246 16.329 11.346 1.00 42.01 140 PRO A O 1
ATOM 748 N N . PRO A 1 102 ? -41.419 15.763 11.487 1.00 40.62 141 PRO A N 1
ATOM 749 C CA . PRO A 1 102 ? -41.845 17.090 11.012 1.00 40.77 141 PRO A CA 1
ATOM 750 C C . PRO A 1 102 ? -41.427 18.231 11.918 1.00 41.71 141 PRO A C 1
ATOM 751 O O . PRO A 1 102 ? -41.360 19.375 11.451 1.00 41.76 141 PRO A O 1
ATOM 755 N N . HIS A 1 103 ? -41.142 17.967 13.194 1.00 42.01 142 HIS A N 1
ATOM 756 C CA . HIS A 1 103 ? -40.659 19.033 14.061 1.00 44.21 142 HIS A CA 1
ATOM 757 C C . HIS A 1 103 ? -39.242 19.462 13.702 1.00 42.41 142 HIS A C 1
ATOM 758 O O . HIS A 1 103 ? -38.845 20.585 14.033 1.00 43.21 142 HIS A O 1
ATOM 765 N N . LEU A 1 104 ? -38.483 18.603 13.017 1.00 41.00 143 LEU A N 1
ATOM 766 C CA . LEU A 1 104 ? -37.106 18.902 12.643 1.00 40.13 143 LEU A CA 1
ATOM 767 C C . LEU A 1 104 ? -36.981 19.636 11.315 1.00 39.09 143 LEU A C 1
ATOM 768 O O . LEU A 1 104 ? -35.924 20.214 11.038 1.00 38.11 143 LEU A O 1
ATOM 773 N N . MET A 1 105 ? -38.000 19.626 10.490 1.00 40.22 144 MET A N 1
ATOM 774 C CA . MET A 1 105 ? -37.858 20.303 9.241 1.00 40.60 144 MET A CA 1
ATOM 775 C C . MET A 1 105 ? -38.268 21.746 9.268 1.00 40.44 144 MET A C 1
ATOM 776 O O . MET A 1 105 ? -38.367 22.363 8.246 1.00 40.16 144 MET A O 1
ATOM 781 N N . VAL A 1 106 ? -38.486 22.253 10.464 1.00 38.53 145 VAL A N 1
ATOM 782 C CA . VAL A 1 106 ? -38.982 23.585 10.698 1.00 39.92 145 VAL A CA 1
ATOM 783 C C . VAL A 1 106 ? -38.361 24.221 11.918 1.00 40.26 145 VAL A C 1
ATOM 784 O O . VAL A 1 106 ? -38.769 25.280 12.340 1.00 42.60 145 VAL A O 1
ATOM 788 N N . GLY A 1 107 ? -37.359 23.536 12.463 1.00 37.79 146 GLY A N 1
ATOM 789 C CA . GLY A 1 107 ? -36.589 23.923 13.616 1.00 37.51 146 GLY A CA 1
ATOM 790 C C . GLY A 1 107 ? -35.324 24.672 13.289 1.00 36.61 146 GLY A C 1
ATOM 791 O O . GLY A 1 107 ? -35.336 25.525 12.475 1.00 37.04 146 GLY A O 1
ATOM 792 N N . THR A 1 108 ? -34.231 24.354 13.956 1.00 37.33 147 THR A N 1
ATOM 793 C CA . THR A 1 108 ? -33.000 25.058 13.734 1.00 36.74 147 THR A CA 1
ATOM 794 C C . THR A 1 108 ? -32.204 24.194 12.898 1.00 38.60 147 THR A C 1
ATOM 795 O O . THR A 1 108 ? -32.625 23.140 12.579 1.00 39.53 147 THR A O 1
ATOM 799 N N . SER A 1 109 ? -31.046 24.673 12.531 1.00 38.17 148 SER A N 1
ATOM 800 C CA . SER A 1 109 ? -30.152 23.982 11.664 1.00 36.25 148 SER A CA 1
ATOM 801 C C . SER A 1 109 ? -29.359 22.921 12.354 1.00 34.18 148 SER A C 1
ATOM 802 O O . SER A 1 109 ? -29.143 21.902 11.803 1.00 33.34 148 SER A O 1
ATOM 805 N N . MET A 1 110 ? -28.922 23.163 13.563 1.00 32.71 149 MET A N 1
ATOM 806 C CA . MET A 1 110 ? -28.140 22.199 14.256 1.00 30.66 149 MET A CA 1
ATOM 807 C C . MET A 1 110 ? -29.049 21.066 14.652 1.00 30.16 149 MET A C 1
ATOM 808 O O . MET A 1 110 ? -28.651 19.941 14.678 1.00 29.02 149 MET A O 1
ATOM 813 N N . GLU A 1 111 ? -30.298 21.382 14.913 1.00 31.65 150 GLU A N 1
ATOM 814 C CA . GLU A 1 111 ? -31.269 20.362 15.299 1.00 30.97 150 GLU A CA 1
ATOM 815 C C . GLU A 1 111 ? -31.426 19.304 14.216 1.00 29.37 150 GLU A C 1
ATOM 816 O O . GLU A 1 111 ? -31.346 18.099 14.487 1.00 28.62 150 GLU A O 1
ATOM 822 N N . LEU A 1 112 ? -31.668 19.749 12.980 1.00 32.06 151 LEU A N 1
ATOM 823 C CA . LEU A 1 112 ? -31.829 18.827 11.863 1.00 30.26 151 LEU A CA 1
ATOM 824 C C . LEU A 1 112 ? -30.538 18.062 11.589 1.00 29.04 151 LEU A C 1
ATOM 825 O O . LEU A 1 112 ? -30.561 16.844 11.386 1.00 27.22 151 LEU A O 1
ATOM 830 N N . PHE A 1 113 ? -29.400 18.759 11.580 1.00 29.79 152 PHE A N 1
ATOM 831 C CA . PHE A 1 113 ? -28.151 18.092 11.224 1.00 28.02 152 PHE A CA 1
ATOM 832 C C . PHE A 1 113 ? -27.605 17.252 12.372 1.00 26.98 152 PHE A C 1
ATOM 833 O O . PHE A 1 113 ? -26.880 16.283 12.127 1.00 27.06 152 PHE A O 1
ATOM 841 N N . ASP A 1 114 ? -27.929 17.603 13.621 1.00 26.39 153 ASP A N 1
ATOM 842 C CA . ASP A 1 114 ? -27.632 16.698 14.729 1.00 26.42 153 ASP A CA 1
ATOM 843 C C . ASP A 1 114 ? -28.408 15.396 14.589 1.00 25.77 153 ASP A C 1
ATOM 844 O O . ASP A 1 114 ? -27.846 14.312 14.771 1.00 25.12 153 ASP A O 1
ATOM 849 N N . PHE A 1 115 ? -29.704 15.484 14.265 1.00 29.73 154 PHE A N 1
ATOM 850 C CA . PHE A 1 115 ? -30.500 14.279 14.043 1.00 29.29 154 PHE A CA 1
ATOM 851 C C . PHE A 1 115 ? -29.940 13.465 12.888 1.00 27.46 154 PHE A C 1
ATOM 852 O O . PHE A 1 115 ? -29.754 12.248 13.002 1.00 26.66 154 PHE A O 1
ATOM 860 N N . ILE A 1 116 ? -29.673 14.122 11.758 1.00 27.37 155 ILE A N 1
ATOM 861 C CA . ILE A 1 116 ? -29.123 13.418 10.603 1.00 26.67 155 ILE A CA 1
ATOM 862 C C . ILE A 1 116 ? -27.800 12.754 10.967 1.00 26.83 155 ILE A C 1
ATOM 863 O O . ILE A 1 116 ? -27.628 11.542 10.797 1.00 26.58 155 ILE A O 1
ATOM 868 N N . ALA A 1 117 ? -26.852 13.536 11.490 1.00 26.55 156 ALA A N 1
ATOM 869 C CA . ALA A 1 117 ? -25.530 12.989 11.780 1.00 26.49 156 ALA A CA 1
ATOM 870 C C . ALA A 1 117 ? -25.600 11.889 12.832 1.00 27.26 156 ALA A C 1
ATOM 871 O O . ALA A 1 117 ? -24.869 10.895 12.747 1.00 27.17 156 ALA A O 1
ATOM 873 N N . ALA A 1 118 ? -26.476 12.043 13.827 1.00 26.59 157 ALA A N 1
ATOM 874 C CA . ALA A 1 118 ? -26.601 11.026 14.867 1.00 27.81 157 ALA A CA 1
ATOM 875 C C . ALA A 1 118 ? -27.167 9.732 14.302 1.00 28.31 157 ALA A C 1
ATOM 876 O O . ALA A 1 118 ? -26.717 8.636 14.657 1.00 27.38 157 ALA A O 1
ATOM 878 N N . GLU A 1 119 ? -28.172 9.839 13.429 1.00 29.20 158 GLU A N 1
ATOM 879 C CA . GLU A 1 119 ? -28.713 8.642 12.801 1.00 30.07 158 GLU A CA 1
ATOM 880 C C . GLU A 1 119 ? -27.658 7.941 11.958 1.00 29.45 158 GLU A C 1
ATOM 881 O O . GLU A 1 119 ? -27.605 6.706 11.927 1.00 29.71 158 GLU A O 1
ATOM 887 N N . LEU A 1 120 ? -26.802 8.710 11.280 1.00 29.81 159 LEU A N 1
ATOM 888 C CA . LEU A 1 120 ? -25.753 8.111 10.461 1.00 27.95 159 LEU A CA 1
ATOM 889 C C . LEU A 1 120 ? -24.766 7.322 11.312 1.00 28.29 159 LEU A C 1
ATOM 890 O O . LEU A 1 120 ? -24.447 6.169 10.995 1.00 28.20 159 LEU A O 1
ATOM 895 N N . GLU A 1 121 ? -24.276 7.918 12.404 1.00 27.93 160 GLU A N 1
ATOM 896 C CA . GLU A 1 121 ? -23.298 7.217 13.230 1.00 28.40 160 GLU A CA 1
ATOM 897 C C . GLU A 1 121 ? -23.942 6.043 13.955 1.00 28.22 160 GLU A C 1
ATOM 898 O O . GLU A 1 121 ? -23.285 5.028 14.209 1.00 27.45 160 GLU A O 1
ATOM 904 N N . SER A 1 122 ? -25.222 6.169 14.317 1.00 29.81 161 SER A N 1
ATOM 905 C CA . SER A 1 122 ? -25.971 4.996 14.758 1.00 30.84 161 SER A CA 1
ATOM 906 C C . SER A 1 122 ? -25.854 3.878 13.736 1.00 30.02 161 SER A C 1
ATOM 907 O O . SER A 1 122 ? -25.607 2.719 14.089 1.00 30.34 161 SER A O 1
ATOM 910 N N . PHE A 1 123 ? -26.009 4.217 12.455 1.00 29.45 162 PHE A N 1
ATOM 911 C CA . PHE A 1 123 ? -25.843 3.245 11.383 1.00 28.87 162 PHE A CA 1
ATOM 912 C C . PHE A 1 123 ? -24.381 2.888 11.149 1.00 28.29 162 PHE A C 1
ATOM 913 O O . PHE A 1 123 ? -24.090 1.768 10.716 1.00 27.90 162 PHE A O 1
ATOM 921 N N . VAL A 1 124 ? -23.457 3.812 11.431 1.00 27.84 163 VAL A N 1
ATOM 922 C CA . VAL A 1 124 ? -22.040 3.559 11.175 1.00 28.87 163 VAL A CA 1
ATOM 923 C C . VAL A 1 124 ? -21.527 2.387 12.002 1.00 30.96 163 VAL A C 1
ATOM 924 O O . VAL A 1 124 ? -20.670 1.623 11.543 1.00 31.35 163 VAL A O 1
ATOM 928 N N . LYS A 1 125 ? -22.046 2.204 13.216 1.00 31.60 164 LYS A N 1
ATOM 929 C CA . LYS A 1 125 ?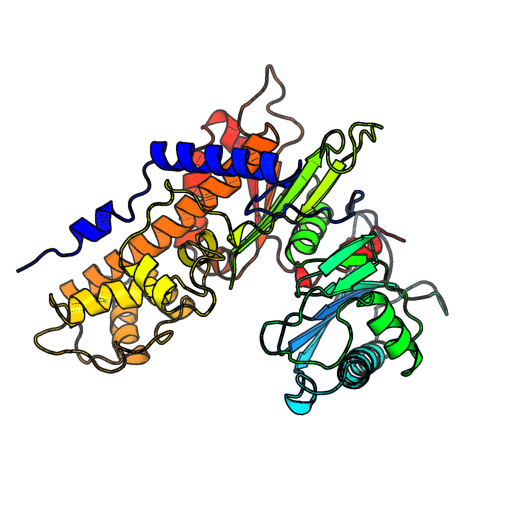 -21.575 1.142 14.097 1.00 33.10 164 LYS A CA 1
ATOM 930 C C . LYS A 1 125 ? -22.499 -0.075 14.096 1.00 33.44 164 LYS A C 1
ATOM 931 O O . LYS A 1 125 ? -22.791 -0.641 15.155 1.00 34.69 164 LYS A O 1
ATOM 937 N N . THR A 1 126 ? -22.919 -0.489 12.916 1.00 31.46 165 THR A N 1
ATOM 938 C CA . THR A 1 126 ? -23.701 -1.671 12.742 1.00 31.23 165 THR A CA 1
ATOM 939 C C . THR A 1 126 ? -23.129 -2.475 11.575 1.00 30.96 165 THR A C 1
ATOM 940 O O . THR A 1 126 ? -23.791 -3.270 11.018 1.00 30.68 165 THR A O 1
ATOM 944 N N . GLU A 1 127 ? -21.869 -2.260 11.252 1.00 31.39 166 GLU A N 1
ATOM 945 C CA . GLU A 1 127 ? -21.178 -2.892 10.137 1.00 32.16 166 GLU A CA 1
ATOM 946 C C . GLU A 1 127 ? -21.063 -4.404 9.980 1.00 34.58 166 GLU A C 1
ATOM 947 O O . GLU A 1 127 ? -21.574 -5.140 10.769 1.00 35.25 166 GLU A O 1
ATOM 953 N N . GLY A 1 128 ? -20.380 -4.834 8.920 1.00 36.86 167 GLY A N 1
ATOM 954 C CA . GLY A 1 128 ? -20.201 -6.236 8.532 1.00 38.91 167 GLY A CA 1
ATOM 955 C C . GLY A 1 128 ? -18.886 -6.961 8.738 1.00 40.93 167 GLY A C 1
ATOM 956 O O . GLY A 1 128 ? -18.456 -6.937 9.862 1.00 41.97 167 GLY A O 1
ATOM 957 N N . GLU A 1 129 ? -18.231 -7.614 7.752 1.00 39.40 168 GLU A N 1
ATOM 958 C CA . GLU A 1 129 ? -18.581 -7.774 6.331 1.00 38.80 168 GLU A CA 1
ATOM 959 C C . GLU A 1 129 ? -18.284 -6.547 5.497 1.00 39.25 168 GLU A C 1
ATOM 960 O O . GLU A 1 129 ? -18.049 -6.596 4.304 1.00 39.91 168 GLU A O 1
ATOM 966 N N . ASP A 1 130 ? -18.312 -5.428 6.168 1.00 37.94 169 ASP A N 1
ATOM 967 C CA . ASP A 1 130 ? -18.018 -4.190 5.538 1.00 37.16 169 ASP A CA 1
ATOM 968 C C . ASP A 1 130 ? -16.767 -3.967 6.286 1.00 37.66 169 ASP A C 1
ATOM 969 O O . ASP A 1 130 ? -16.674 -4.338 7.412 1.00 38.67 169 ASP A O 1
ATOM 974 N N . PHE A 1 131 ? -15.784 -3.399 5.640 1.00 37.28 170 PHE A N 1
ATOM 975 C CA . PHE A 1 131 ? -14.540 -3.172 6.289 1.00 37.74 170 PHE A CA 1
ATOM 976 C C . PHE A 1 131 ? -13.619 -2.308 5.500 1.00 38.78 170 PHE A C 1
ATOM 977 O O . PHE A 1 131 ? -13.582 -2.297 4.297 1.00 38.18 170 PHE A O 1
ATOM 985 N N . HIS A 1 132 ? -12.828 -1.595 6.219 1.00 41.87 171 HIS A N 1
ATOM 986 C CA . HIS A 1 132 ? -11.759 -0.840 5.588 1.00 44.47 171 HIS A CA 1
ATOM 987 C C . HIS A 1 132 ? -10.497 -1.051 6.417 1.00 46.28 171 HIS A C 1
ATOM 988 O O . HIS A 1 132 ? -10.547 -1.600 7.524 1.00 46.19 171 HIS A O 1
ATOM 995 N N . LEU A 1 133 ? -9.374 -0.625 5.907 1.00 49.51 172 LEU A N 1
ATOM 996 C CA . LEU A 1 133 ? -8.133 -0.800 6.596 1.00 51.79 172 LEU A CA 1
ATOM 997 C C . LEU A 1 133 ? -8.191 -0.635 8.078 1.00 53.63 172 LEU A C 1
ATOM 998 O O . LEU A 1 133 ? -8.385 0.466 8.547 1.00 53.00 172 LEU A O 1
ATOM 1003 N N . PRO A 1 134 ? -7.989 -1.784 8.835 1.00 56.38 173 PRO A N 1
ATOM 1004 C CA . PRO A 1 134 ? -7.997 -1.541 10.286 1.00 58.00 173 PRO A CA 1
ATOM 1005 C C . PRO A 1 134 ? -6.813 -0.672 10.733 1.00 59.46 173 PRO A C 1
ATOM 1006 O O . PRO A 1 134 ? -5.689 -0.945 10.302 1.00 61.08 173 PRO A O 1
ATOM 1010 N N . GLU A 1 135 ? -7.082 0.331 11.548 1.00 59.26 174 GLU A N 1
ATOM 1011 C CA . GLU A 1 135 ? -8.420 0.565 11.985 1.00 58.54 174 GLU A CA 1
ATOM 1012 C C . GLU A 1 135 ? -8.240 1.916 12.474 1.00 57.80 174 GLU A C 1
ATOM 1013 O O . GLU A 1 135 ? -7.233 2.198 13.026 1.00 58.84 174 GLU A O 1
ATOM 1019 N N . GLY A 1 136 ? -9.213 2.763 12.341 1.00 54.59 175 GLY A N 1
ATOM 1020 C CA . GLY A 1 136 ? -8.942 4.085 12.781 1.00 52.72 175 GLY A CA 1
ATOM 1021 C C . GLY A 1 136 ? -8.287 4.643 11.536 1.00 50.75 175 GLY A C 1
ATOM 1022 O O . GLY A 1 136 ? -7.152 5.148 11.541 1.00 49.71 175 GLY A O 1
ATOM 1023 N N . ARG A 1 137 ? -9.038 4.516 10.451 1.00 50.88 176 ARG A N 1
ATOM 1024 C CA . ARG A 1 137 ? -8.667 5.043 9.186 1.00 49.25 176 ARG A CA 1
ATOM 1025 C C . ARG A 1 137 ? -9.859 5.888 9.324 1.00 46.88 176 ARG A C 1
ATOM 1026 O O . ARG A 1 137 ? -10.634 5.662 10.224 1.00 46.50 176 ARG A O 1
ATOM 1034 N N . GLN A 1 138 ? -10.016 6.859 8.454 1.00 41.68 177 GLN A N 1
ATOM 1035 C CA . GLN A 1 138 ? -11.159 7.715 8.541 1.00 39.34 177 GLN A CA 1
ATOM 1036 C C . GLN A 1 138 ? -12.118 7.407 7.42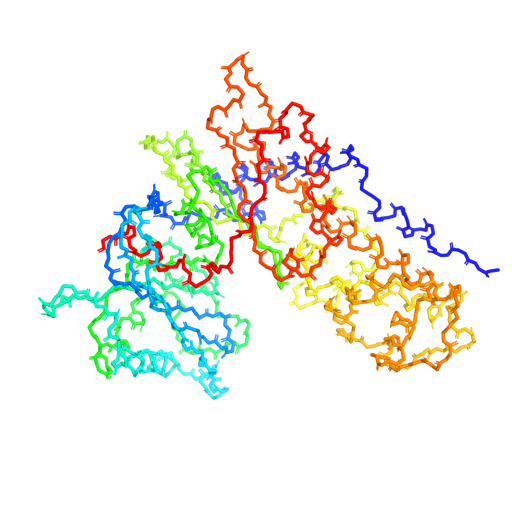8 1.00 35.63 177 GLN A C 1
ATOM 1037 O O . GLN A 1 138 ? -11.727 7.289 6.303 1.00 35.56 177 GLN A O 1
ATOM 1043 N N . ARG A 1 139 ? -13.382 7.282 7.762 1.00 36.18 178 ARG A N 1
ATOM 1044 C CA . ARG A 1 139 ? -14.383 6.996 6.771 1.00 32.87 178 ARG A CA 1
ATOM 1045 C C . ARG A 1 139 ? -14.654 8.237 5.989 1.00 31.41 178 ARG A C 1
ATOM 1046 O O . ARG A 1 139 ? -14.534 9.319 6.492 1.00 31.00 178 ARG A O 1
ATOM 1054 N N . GLU A 1 140 ? -15.008 8.039 4.736 1.00 30.39 179 GLU A N 1
ATOM 1055 C CA . GLU A 1 140 ? -15.298 9.091 3.794 1.00 29.72 179 GLU A CA 1
ATOM 1056 C C . GLU A 1 140 ? -16.631 8.872 3.185 1.00 27.41 179 GLU A C 1
ATOM 1057 O O . GLU A 1 140 ? -16.918 7.830 2.754 1.00 26.71 179 GLU A O 1
ATOM 1063 N N . LEU A 1 141 ? -17.441 9.905 3.160 1.00 27.50 180 LEU A N 1
ATOM 1064 C CA . LEU A 1 141 ? -18.808 9.795 2.671 1.00 26.76 180 LEU A CA 1
ATOM 1065 C C . LEU A 1 141 ? -19.089 10.852 1.614 1.00 24.88 180 LEU A C 1
ATOM 1066 O O . LEU A 1 141 ? -18.517 11.947 1.642 1.00 24.43 180 LEU A O 1
ATOM 1071 N N . GLY A 1 142 ? -19.972 10.508 0.682 1.00 26.92 181 GLY A N 1
ATOM 1072 C CA . GLY A 1 142 ? -20.429 11.429 -0.343 1.00 25.17 181 GLY A CA 1
ATOM 1073 C C . GLY A 1 142 ? -21.826 11.929 -0.005 1.00 23.68 181 GLY A C 1
ATOM 1074 O O . GLY A 1 142 ? -22.716 11.144 0.312 1.00 22.72 181 GLY A O 1
ATOM 1075 N N . PHE A 1 143 ? -21.997 13.238 -0.077 1.00 23.27 182 PHE A N 1
ATOM 1076 C CA . PHE A 1 143 ? -23.213 13.878 0.397 1.00 23.08 182 PHE A CA 1
ATOM 1077 C C . PHE A 1 143 ? -24.015 14.369 -0.801 1.00 23.36 182 PHE A C 1
ATOM 1078 O O . PHE A 1 143 ? -23.559 15.248 -1.539 1.00 24.26 182 PHE A O 1
ATOM 1086 N N . THR A 1 144 ? -25.193 13.783 -0.998 1.00 23.05 183 THR A N 1
ATOM 1087 C CA . THR A 1 144 ? -26.149 14.236 -1.999 1.00 23.68 183 THR A CA 1
ATOM 1088 C C . THR A 1 144 ? -27.176 15.114 -1.292 1.00 24.79 183 THR A C 1
ATOM 1089 O O . THR A 1 144 ? -27.930 14.632 -0.441 1.00 25.18 183 THR A O 1
ATOM 1093 N N . PHE A 1 145 ? -27.182 16.402 -1.630 1.00 24.47 184 PHE A N 1
ATOM 1094 C CA . PHE A 1 145 ? -27.970 17.419 -0.933 1.00 26.09 184 PHE A CA 1
ATOM 1095 C C . PHE A 1 145 ? -28.888 18.065 -1.966 1.00 27.33 184 PHE A C 1
ATOM 1096 O O . PHE A 1 145 ? -28.435 18.843 -2.811 1.00 27.82 184 PHE A O 1
ATOM 1104 N N . SER A 1 146 ? -30.178 17.744 -1.893 1.00 29.46 185 SER A N 1
ATOM 1105 C CA . SER A 1 146 ? -31.122 18.051 -2.968 1.00 29.57 185 SER A CA 1
ATOM 1106 C C . SER A 1 146 ? -31.843 19.377 -2.708 1.00 30.88 185 SER A C 1
ATOM 1107 O O . SER A 1 146 ? -33.070 19.463 -2.669 1.00 32.28 185 SER A O 1
ATOM 1110 N N . PHE A 1 147 ? -31.047 20.423 -2.534 1.00 31.50 186 PHE A N 1
ATOM 1111 C CA . PHE A 1 147 ? -31.525 21.785 -2.374 1.00 31.37 186 PHE A CA 1
ATOM 1112 C C . PHE A 1 147 ? -30.592 22.694 -3.161 1.00 32.11 186 PHE A C 1
ATOM 1113 O O . PHE A 1 147 ? -29.459 22.300 -3.467 1.00 31.60 186 PHE A O 1
ATOM 1121 N N . PRO A 1 148 ? -31.043 23.892 -3.533 1.00 31.49 187 PRO A N 1
ATOM 1122 C CA . PRO A 1 148 ? -30.178 24.783 -4.328 1.00 32.03 187 PRO A CA 1
ATOM 1123 C C . PRO A 1 148 ? -28.918 25.151 -3.556 1.00 33.15 187 PRO A C 1
ATOM 1124 O O . PRO A 1 148 ? -28.974 25.460 -2.364 1.00 34.35 187 PRO A O 1
ATOM 1128 N N . VAL A 1 149 ? -27.778 25.118 -4.251 1.00 30.83 188 VAL A N 1
ATOM 1129 C CA . VAL A 1 149 ? -26.467 25.325 -3.644 1.00 31.53 188 VAL A CA 1
ATOM 1130 C C . VAL A 1 149 ? -25.573 26.078 -4.619 1.00 31.14 188 VAL A C 1
ATOM 1131 O O . VAL A 1 149 ? -25.606 25.824 -5.828 1.00 31.25 188 VAL A O 1
ATOM 1135 N N . HIS A 1 150 ? -24.788 27.019 -4.092 1.00 30.76 189 HIS A N 1
ATOM 1136 C CA . HIS A 1 150 ? -23.658 27.600 -4.812 1.00 29.28 189 HIS A CA 1
ATOM 1137 C C . HIS A 1 150 ? -22.428 26.728 -4.566 1.00 28.33 189 HIS A C 1
ATOM 1138 O O . HIS A 1 150 ? -21.801 26.819 -3.507 1.00 28.82 189 HIS A O 1
ATOM 1145 N N . GLN A 1 151 ? -22.079 25.890 -5.541 1.00 29.86 190 GLN A N 1
ATOM 1146 C CA . GLN A 1 151 ? -20.942 24.980 -5.418 1.00 29.69 190 GLN A CA 1
ATOM 1147 C C . GLN A 1 151 ? -19.636 25.772 -5.487 1.00 31.03 190 GLN A C 1
ATOM 1148 O O . GLN A 1 151 ? -19.379 26.468 -6.475 1.00 31.78 190 GLN A O 1
ATOM 1154 N N . THR A 1 152 ? -18.814 25.674 -4.437 1.00 28.52 191 THR A N 1
ATOM 1155 C CA . THR A 1 152 ? -17.529 26.362 -4.382 1.00 30.72 191 THR A CA 1
ATOM 1156 C C . THR A 1 152 ? -16.334 25.429 -4.520 1.00 31.75 191 THR A C 1
ATOM 1157 O O . THR A 1 152 ? -15.223 25.909 -4.777 1.00 33.82 191 THR A O 1
ATOM 1161 N N . SER A 1 153 ? -16.532 24.123 -4.360 1.00 29.95 192 SER A N 1
ATOM 1162 C CA . SER A 1 153 ? -15.490 23.122 -4.550 1.00 30.29 192 SER A CA 1
ATOM 1163 C C . SER A 1 153 ? -16.157 21.756 -4.672 1.00 29.09 192 SER A C 1
ATOM 1164 O O . SER A 1 153 ? -17.384 21.634 -4.622 1.00 28.47 192 SER A O 1
ATOM 1167 N N . ILE A 1 154 ? -15.326 20.721 -4.826 1.00 29.94 193 ILE A N 1
ATOM 1168 C CA . ILE A 1 154 ? -15.844 19.359 -4.945 1.00 28.20 193 ILE A CA 1
ATOM 1169 C C . ILE A 1 154 ? -16.623 18.973 -3.693 1.00 26.39 193 ILE A C 1
ATOM 1170 O O . ILE A 1 154 ? -17.648 18.281 -3.763 1.00 25.78 193 ILE A O 1
ATOM 1175 N N . SER A 1 155 ? -16.162 19.428 -2.531 1.00 26.70 194 SER A N 1
ATOM 1176 C CA . SER A 1 155 ? -16.760 19.016 -1.269 1.00 25.63 194 SER A CA 1
ATOM 1177 C C . SER A 1 155 ? -17.156 20.221 -0.429 1.00 26.44 194 SER A C 1
ATOM 1178 O O . SER A 1 155 ? -16.778 20.315 0.744 1.00 25.82 194 SER A O 1
ATOM 1181 N N . SER A 1 156 ? -17.917 21.141 -1.019 1.00 26.47 195 SER A N 1
ATOM 1182 C CA . SER A 1 156 ? -18.318 22.356 -0.325 1.00 27.89 195 SER A CA 1
ATOM 1183 C C . SER A 1 156 ? -19.344 23.095 -1.166 1.00 27.41 195 SER A C 1
ATOM 1184 O O . SER A 1 156 ? -19.325 23.007 -2.396 1.00 28.18 195 SER A O 1
ATOM 1187 N N . GLY A 1 157 ? -20.219 23.834 -0.492 1.00 26.87 196 GLY A N 1
ATOM 1188 C CA . GLY A 1 157 ? -21.196 24.660 -1.171 1.00 27.13 196 GLY A CA 1
ATOM 1189 C C . GLY A 1 157 ? -22.160 25.310 -0.205 1.00 28.42 196 GLY A C 1
ATOM 1190 O O . GLY A 1 157 ? -22.580 24.688 0.775 1.00 28.13 196 GLY A O 1
ATOM 1191 N N . THR A 1 158 ? -22.523 26.559 -0.474 1.00 29.33 197 THR A N 1
ATOM 1192 C CA . THR A 1 158 ? -23.415 27.318 0.390 1.00 30.37 197 THR A CA 1
ATOM 1193 C C . THR A 1 158 ? -24.856 27.199 -0.089 1.00 31.46 197 THR A C 1
ATOM 1194 O O . THR A 1 158 ? -25.140 27.325 -1.285 1.00 31.91 197 THR A O 1
ATOM 1198 N N . LEU A 1 159 ? -25.761 26.958 0.857 1.00 31.88 198 LEU A N 1
ATOM 1199 C CA . LEU A 1 159 ? -27.180 26.861 0.544 1.00 32.55 198 LEU A CA 1
ATOM 1200 C C . LEU A 1 159 ? -27.734 28.189 0.044 1.00 34.75 198 LEU A C 1
ATOM 1201 O O . LEU A 1 159 ? -27.530 29.236 0.666 1.00 36.36 198 LEU A O 1
ATOM 1206 N N . ILE A 1 160 ? -28.449 28.139 -1.081 1.00 32.95 199 ILE A N 1
ATOM 1207 C CA . ILE A 1 160 ? -29.139 29.325 -1.577 1.00 34.54 199 ILE A CA 1
ATOM 1208 C C . ILE A 1 160 ? -30.416 29.569 -0.786 1.00 35.96 199 ILE A C 1
ATOM 1209 O O . ILE A 1 160 ? -30.596 30.628 -0.173 1.00 37.66 199 ILE A O 1
ATOM 1214 N N . LYS A 1 161 ? -31.322 28.595 -0.790 1.00 35.64 200 LYS A N 1
ATOM 1215 C CA . LYS A 1 161 ? -32.575 28.708 -0.060 1.00 37.46 200 LYS A CA 1
ATOM 1216 C C . LYS A 1 161 ? -33.121 27.313 0.216 1.00 37.10 200 LYS A C 1
ATOM 1217 O O . LYS A 1 161 ? -33.021 26.422 -0.632 1.00 35.51 200 LYS A O 1
ATOM 1223 N N . TRP A 1 162 ? -33.680 27.133 1.411 1.00 39.04 201 TRP A N 1
ATOM 1224 C CA . TRP A 1 162 ? -34.408 25.913 1.733 1.00 39.17 201 TRP A CA 1
ATOM 1225 C C . TRP A 1 162 ? -35.654 25.805 0.862 1.00 40.02 201 TRP A C 1
ATOM 1226 O O . TRP A 1 162 ? -36.267 26.815 0.506 1.00 41.77 201 TRP A O 1
ATOM 1237 N N . THR A 1 163 ? -36.030 24.574 0.516 1.00 39.28 202 THR A N 1
ATOM 1238 C CA . THR A 1 163 ? -37.188 24.322 -0.342 1.00 39.15 202 THR A CA 1
ATOM 1239 C C . THR A 1 163 ? -37.928 23.081 0.158 1.00 39.53 202 THR A C 1
ATOM 1240 O O . THR A 1 163 ? -37.752 22.643 1.299 1.00 39.65 202 THR A O 1
ATOM 1244 N N . LYS A 1 164 ? -38.772 22.531 -0.723 1.00 39.89 203 LYS A N 1
ATOM 1245 C CA . LYS A 1 164 ? -39.498 21.266 -0.587 1.00 38.96 203 LYS A CA 1
ATOM 1246 C C . LYS A 1 164 ? -39.796 20.838 0.848 1.00 39.90 203 LYS A C 1
ATOM 1247 O O . LYS A 1 164 ? -39.437 19.731 1.261 1.00 38.89 203 LYS A O 1
ATOM 1253 N N . GLY A 1 165 ? -40.465 21.705 1.606 1.00 40.96 204 GLY A N 1
ATOM 1254 C CA . GLY A 1 165 ? -40.951 21.340 2.922 1.00 42.08 204 GLY A CA 1
ATOM 1255 C C . GLY A 1 165 ? -40.057 21.727 4.076 1.00 42.39 204 GLY A C 1
ATOM 1256 O O . GLY A 1 165 ? -40.300 21.291 5.207 1.00 43.01 204 GLY A O 1
ATOM 1257 N N . PHE A 1 166 ? -39.036 22.542 3.832 1.00 41.10 205 PHE A N 1
ATOM 1258 C CA . PHE A 1 166 ? -38.045 22.879 4.844 1.00 40.41 205 PHE A CA 1
ATOM 1259 C C . PHE A 1 166 ? -38.023 24.388 5.023 1.00 41.14 205 PHE A C 1
ATOM 1260 O O . PHE A 1 166 ? -37.744 25.123 4.071 1.00 40.90 205 PHE A O 1
ATOM 1268 N N . SER A 1 167 ? -38.330 24.848 6.234 1.00 39.03 206 SER A N 1
ATOM 1269 C CA . SER A 1 167 ? -38.146 26.244 6.633 1.00 40.62 206 SER A CA 1
ATOM 1270 C C . SER A 1 167 ? -37.344 26.224 7.932 1.00 41.39 206 SER A C 1
ATOM 1271 O O . SER A 1 167 ? -37.891 26.373 9.027 1.00 42.85 206 SER A O 1
ATOM 1274 N N . ILE A 1 168 ? -36.048 26.146 7.742 1.00 41.09 207 ILE A N 1
ATOM 1275 C CA . ILE A 1 168 ? -35.076 26.089 8.802 1.00 41.48 207 ILE A CA 1
ATOM 1276 C C . ILE A 1 168 ? -34.341 27.379 8.940 1.00 43.07 207 ILE A C 1
ATOM 1277 O O . ILE A 1 168 ? -33.997 28.000 7.981 1.00 42.94 207 ILE A O 1
ATOM 1282 N N . ASN A 1 169 ? -34.141 27.719 10.206 1.00 41.91 208 ASN A N 1
ATOM 1283 C CA . ASN A 1 169 ? -33.449 28.875 10.678 1.00 43.16 208 ASN A CA 1
ATOM 1284 C C . ASN A 1 169 ? -32.047 28.399 10.696 1.00 42.66 208 ASN A C 1
ATOM 1285 O O . ASN A 1 169 ? -31.647 27.773 11.619 1.00 43.07 208 ASN A O 1
ATOM 1290 N N . GLY A 1 170 ? -31.299 28.683 9.651 1.00 43.63 209 GLY A N 1
ATOM 1291 C CA . GLY A 1 170 ? -29.926 28.261 9.584 1.00 41.88 209 GLY A CA 1
ATOM 1292 C C . GLY A 1 170 ? -29.474 27.813 8.221 1.00 39.19 209 GLY A C 1
ATOM 1293 O O . GLY A 1 170 ? -30.259 27.709 7.314 1.00 38.61 209 GLY A O 1
ATOM 1294 N N . THR A 1 171 ? -28.165 27.571 8.102 1.00 39.71 210 THR A N 1
ATOM 1295 C CA . THR A 1 171 ? -27.504 27.126 6.892 1.00 35.94 210 THR A CA 1
ATOM 1296 C C . THR A 1 171 ? -27.732 28.326 6.046 1.00 35.39 210 THR A C 1
ATOM 1297 O O . THR A 1 171 ? -27.758 29.384 6.597 1.00 33.99 210 THR A O 1
ATOM 1301 N N . VAL A 1 172 ? -27.936 28.220 4.765 1.00 35.51 211 VAL A N 1
ATOM 1302 C CA . VAL A 1 172 ? -28.263 29.405 3.946 1.00 35.48 211 VAL A CA 1
ATOM 1303 C C . VAL A 1 172 ? -27.282 30.557 3.887 1.00 35.37 211 VAL A C 1
ATOM 1304 O O . VAL A 1 172 ? -27.515 31.589 4.405 1.00 37.44 211 VAL A O 1
ATOM 1308 N N . GLY A 1 173 ? -26.212 30.300 3.172 1.00 33.90 212 GLY A N 1
ATOM 1309 C CA . GLY A 1 173 ? -25.111 31.174 2.967 1.00 34.62 212 GLY A CA 1
ATOM 1310 C C . GLY A 1 173 ? -23.860 30.508 3.460 1.00 34.42 212 GLY A C 1
ATOM 1311 O O . GLY A 1 173 ? -22.771 30.799 3.042 1.00 35.27 212 GLY A O 1
ATOM 1312 N N . GLU A 1 174 ? -24.053 29.582 4.373 1.00 34.51 213 GLU A N 1
ATOM 1313 C CA . GLU A 1 174 ? -23.018 28.828 4.978 1.00 34.12 213 GLU A CA 1
ATOM 1314 C C . GLU A 1 174 ? -22.858 27.525 4.249 1.00 31.12 213 GLU A C 1
ATOM 1315 O O . GLU A 1 174 ? -23.748 27.089 3.611 1.00 30.48 213 GLU A O 1
ATOM 1321 N N . ASP A 1 175 ? -21.686 26.938 4.332 1.00 30.94 214 ASP A N 1
ATOM 1322 C CA . ASP A 1 175 ? -21.390 25.697 3.687 1.00 28.94 214 ASP A CA 1
ATOM 1323 C C . ASP A 1 175 ? -22.184 24.567 4.333 1.00 27.24 214 ASP A C 1
ATOM 1324 O O . ASP A 1 175 ? -21.974 24.238 5.442 1.00 27.32 214 ASP A O 1
ATOM 1329 N N . VAL A 1 176 ? -23.117 23.986 3.609 1.00 29.22 215 VAL A N 1
ATOM 1330 C CA . VAL A 1 176 ? -23.924 22.891 4.133 1.00 27.63 215 VAL A CA 1
ATOM 1331 C C . VAL A 1 176 ? -23.068 21.677 4.469 1.00 26.83 215 VAL A C 1
ATOM 1332 O O . VAL A 1 176 ? -23.469 20.845 5.285 1.00 24.92 215 VAL A O 1
ATOM 1336 N N . VAL A 1 177 ? -21.880 21.565 3.876 1.00 26.19 216 VAL A N 1
ATOM 1337 C CA . VAL A 1 177 ? -20.978 20.473 4.222 1.00 24.89 216 VAL A CA 1
ATOM 1338 C C . VAL A 1 177 ? -20.342 20.711 5.586 1.00 26.10 216 VAL A C 1
ATOM 1339 O O . VAL A 1 177 ? -20.258 19.793 6.409 1.00 26.24 216 VAL A O 1
ATOM 1343 N N . ALA A 1 178 ? -19.882 21.940 5.846 1.00 25.77 217 ALA A N 1
ATOM 1344 C CA . ALA A 1 178 ? -19.404 22.274 7.182 1.00 26.65 217 ALA A CA 1
ATOM 1345 C C . ALA A 1 178 ? -20.497 22.080 8.221 1.00 26.66 217 ALA A C 1
ATOM 1346 O O . ALA A 1 178 ? -20.217 21.642 9.343 1.00 26.88 217 ALA A O 1
ATOM 1348 N N . GLU A 1 179 ? -21.743 22.388 7.857 1.00 26.61 218 GLU A N 1
ATOM 1349 C CA . GLU A 1 179 ? -22.868 22.191 8.762 1.00 26.75 218 GLU A CA 1
ATOM 1350 C C . GLU A 1 179 ? -22.977 20.727 9.178 1.00 25.67 218 GLU A C 1
ATOM 1351 O O . GLU A 1 179 ? -23.206 20.418 10.352 1.00 25.98 218 GLU A O 1
ATOM 1357 N N . LEU A 1 180 ? -22.762 19.814 8.233 1.00 25.07 219 LEU A N 1
ATOM 1358 C CA . LEU A 1 180 ? -22.819 18.388 8.532 1.00 24.70 219 LEU A CA 1
ATOM 1359 C C . LEU A 1 180 ? -21.610 17.944 9.343 1.00 24.51 219 LEU A C 1
ATOM 1360 O O . LEU A 1 180 ? -21.739 17.138 10.272 1.00 23.98 219 LEU A O 1
ATOM 1365 N N . SER A 1 181 ? -20.427 18.460 9.000 1.00 24.11 220 SER A N 1
ATOM 1366 C CA . SER A 1 181 ? -19.210 18.079 9.708 1.00 24.37 220 SER A CA 1
ATOM 1367 C C . SER A 1 181 ? -19.311 18.411 11.190 1.00 25.20 220 SER A C 1
ATOM 1368 O O . SER A 1 181 ? -19.112 17.542 12.043 1.00 25.02 220 SER A O 1
ATOM 1371 N N . ARG A 1 182 ? -19.629 19.666 11.518 1.00 26.22 221 ARG A N 1
ATOM 1372 C CA . ARG A 1 182 ? -19.686 20.063 12.923 1.00 27.20 221 ARG A CA 1
ATOM 1373 C C . ARG A 1 182 ? -20.739 19.264 13.678 1.00 26.85 221 ARG A C 1
ATOM 1374 O O . ARG A 1 182 ? -20.549 18.926 14.854 1.00 27.24 221 ARG A O 1
ATOM 1382 N N . ALA A 1 183 ? -21.854 18.950 13.012 1.00 26.22 222 ALA A N 1
ATOM 1383 C CA . ALA A 1 183 ? -22.900 18.138 13.624 1.00 25.96 222 ALA A CA 1
ATOM 1384 C C . ALA A 1 183 ? -22.409 16.728 13.918 1.00 25.17 222 ALA A C 1
ATOM 1385 O O . ALA A 1 183 ? -22.739 16.159 14.965 1.00 25.41 222 ALA A O 1
ATOM 1387 N N . MET A 1 184 ? -21.638 16.141 12.995 1.00 24.80 223 MET A N 1
ATOM 1388 C CA . MET A 1 184 ? -21.114 14.794 13.200 1.00 24.95 223 MET A CA 1
ATOM 1389 C C . MET A 1 184 ? -20.165 14.746 14.390 1.00 27.30 223 MET A C 1
ATOM 1390 O O . MET A 1 184 ? -20.225 13.819 15.208 1.00 27.41 223 MET A O 1
ATOM 1395 N N . GLU A 1 185 ? -19.270 15.734 14.489 1.00 25.05 224 GLU A N 1
ATOM 1396 C CA . GLU A 1 185 ? -18.354 15.823 15.619 1.00 27.53 224 GLU A CA 1
ATOM 1397 C C . GLU A 1 185 ? -19.094 15.801 16.948 1.00 28.22 224 GLU A C 1
ATOM 1398 O O . GLU A 1 185 ? -18.564 15.297 17.946 1.00 28.60 224 GLU A O 1
ATOM 1404 N N . ARG A 1 186 ? -20.314 16.336 16.978 1.00 26.67 225 ARG A N 1
ATOM 1405 C CA . ARG A 1 186 ? -21.149 16.381 18.170 1.00 27.41 225 ARG A CA 1
ATOM 1406 C C . ARG A 1 186 ? -21.863 15.063 18.462 1.00 26.84 225 ARG A C 1
ATOM 1407 O O . ARG A 1 186 ? -22.722 15.033 19.346 1.00 27.54 225 ARG A O 1
ATOM 1415 N N . GLN A 1 187 ? -21.540 13.978 17.765 1.00 27.19 226 GLN A N 1
ATOM 1416 C CA . GLN A 1 187 ? -22.320 12.738 17.891 1.00 28.18 226 GLN A CA 1
ATOM 1417 C C . GLN A 1 187 ? -21.657 11.437 18.407 1.00 28.66 226 GLN A C 1
ATOM 1418 O O . GLN A 1 187 ? -22.395 10.502 18.728 1.00 29.12 226 GLN A O 1
ATOM 1424 N N . GLY A 1 188 ? -20.328 11.295 18.455 1.00 30.28 227 GLY A N 1
ATOM 1425 C CA . GLY A 1 188 ? -19.332 12.118 17.795 1.00 29.68 227 GLY A CA 1
ATOM 1426 C C . GLY A 1 188 ? -18.580 11.257 16.800 1.00 28.23 227 GLY A C 1
ATOM 1427 O O . GLY A 1 188 ? -17.858 10.334 17.177 1.00 27.91 227 GLY A O 1
ATOM 1428 N N . LEU A 1 189 ? -18.760 11.571 15.522 1.00 29.54 228 LEU A N 1
ATOM 1429 C CA . LEU A 1 189 ? -18.358 10.703 14.427 1.00 27.53 228 LEU A CA 1
ATOM 1430 C C . LEU A 1 189 ? -17.113 11.238 13.733 1.00 27.02 228 LEU A C 1
ATOM 1431 O O . LEU A 1 189 ? -16.925 12.450 13.598 1.00 27.37 228 LEU A O 1
ATOM 1436 N N . ASP A 1 190 ? -16.251 10.329 13.343 1.00 28.44 229 ASP A N 1
ATOM 1437 C CA . ASP A 1 190 ? -15.053 10.649 12.615 1.00 29.71 229 ASP A CA 1
ATOM 1438 C C . ASP A 1 190 ? -15.302 10.276 11.160 1.00 29.15 229 ASP A C 1
ATOM 1439 O O . ASP A 1 190 ? -15.125 9.161 10.761 1.00 28.69 229 ASP A O 1
ATOM 1444 N N . MET A 1 191 ? -15.724 11.242 10.375 1.00 28.50 230 MET A N 1
ATOM 1445 C CA . MET A 1 191 ? -16.014 11.023 8.985 1.00 28.82 230 MET A CA 1
ATOM 1446 C C . MET A 1 191 ? -15.718 12.245 8.162 1.00 28.71 230 MET A C 1
ATOM 1447 O O . MET A 1 191 ? -16.001 13.331 8.578 1.00 29.22 230 MET A O 1
ATOM 1452 N N . LYS A 1 192 ? -15.109 12.027 7.011 1.00 28.58 231 LYS A N 1
ATOM 1453 C CA . LYS A 1 192 ? -14.785 13.092 6.123 1.00 28.80 231 LYS A CA 1
ATOM 1454 C C . LYS A 1 192 ? -15.730 13.071 4.975 1.00 27.18 231 LYS A C 1
ATOM 1455 O O . LYS A 1 192 ? -16.053 12.071 4.467 1.00 25.24 231 LYS A O 1
ATOM 1461 N N . VAL A 1 193 ? -16.185 14.240 4.596 1.00 27.78 232 VAL A N 1
ATOM 1462 C CA . VAL A 1 193 ? -17.085 14.406 3.488 1.00 26.51 232 VAL A CA 1
ATOM 1463 C C . VAL A 1 193 ? -16.259 14.803 2.320 1.00 26.71 232 VAL A C 1
ATOM 1464 O O . VAL A 1 193 ? -15.792 15.882 2.232 1.00 27.21 232 VAL A O 1
ATOM 1468 N N . THR A 1 194 ? -16.095 13.875 1.417 1.00 27.41 233 THR A N 1
ATOM 1469 C CA . THR A 1 194 ? -15.285 14.086 0.267 1.00 27.88 233 THR A CA 1
ATOM 1470 C C . THR A 1 194 ? -15.933 14.647 -0.973 1.00 27.55 233 THR A C 1
ATOM 1471 O O . THR A 1 194 ? -15.255 15.039 -1.855 1.00 28.23 233 THR A O 1
ATOM 1475 N N . ALA A 1 195 ? -17.235 14.691 -1.030 1.00 26.98 234 ALA A N 1
ATOM 1476 C CA . ALA A 1 195 ? -17.891 15.223 -2.170 1.00 26.03 234 ALA A CA 1
ATOM 1477 C C . ALA A 1 195 ? -19.276 15.632 -1.849 1.00 24.72 234 ALA A C 1
ATOM 1478 O O . ALA A 1 195 ? -19.924 14.994 -1.110 1.00 24.61 234 ALA A O 1
ATOM 1480 N N . LEU A 1 196 ? -19.704 16.719 -2.443 1.00 23.16 235 LEU A N 1
ATOM 1481 C CA . LEU A 1 196 ? -21.021 17.218 -2.300 1.00 22.28 235 LEU A CA 1
ATOM 1482 C C . LEU A 1 196 ? -21.644 17.147 -3.679 1.00 22.80 235 LEU A C 1
ATOM 1483 O O . LEU A 1 196 ? -21.241 17.819 -4.556 1.00 23.32 235 LEU A O 1
ATOM 1488 N N . VAL A 1 197 ? -22.637 16.302 -3.846 1.00 22.33 236 VAL A N 1
ATOM 1489 C CA . VAL A 1 197 ? -23.259 16.099 -5.127 1.00 22.87 236 VAL A CA 1
ATOM 1490 C C . VAL A 1 197 ? -24.758 16.282 -5.249 1.00 23.74 236 VAL A C 1
ATOM 1491 O O . VAL A 1 197 ? -25.501 16.241 -4.317 1.00 23.87 236 VAL A O 1
ATOM 1495 N N . ASN A 1 198 ? -25.155 16.498 -6.477 1.00 21.71 237 ASN A N 1
ATOM 1496 C CA . ASN A 1 198 ? -26.520 16.638 -6.852 1.00 23.04 237 ASN A CA 1
ATOM 1497 C C . ASN A 1 198 ? -26.871 15.236 -7.342 1.00 21.68 237 ASN A C 1
ATOM 1498 O O . ASN A 1 198 ? -26.051 14.566 -7.882 1.00 21.09 237 ASN A O 1
ATOM 1503 N N . ASP A 1 199 ? -28.090 14.809 -7.120 1.00 23.06 238 ASP A N 1
ATOM 1504 C CA . ASP A 1 199 ? -28.516 13.516 -7.544 1.00 22.00 238 ASP A CA 1
ATOM 1505 C C . ASP A 1 199 ? -28.205 13.156 -8.984 1.00 20.84 238 ASP A C 1
ATOM 1506 O O . ASP A 1 199 ? -27.942 12.051 -9.270 1.00 19.38 238 ASP A O 1
ATOM 1511 N N . THR A 1 200 ? -28.231 14.107 -9.891 1.00 20.93 239 THR A N 1
ATOM 1512 C CA . THR A 1 200 ? -27.921 13.767 -11.275 1.00 21.19 239 THR A CA 1
ATOM 1513 C C . THR A 1 200 ? -26.426 13.542 -11.486 1.00 19.89 239 THR A C 1
ATOM 1514 O O . THR A 1 200 ? -26.033 12.652 -12.252 1.00 19.99 239 THR A O 1
ATOM 1518 N N . VAL A 1 201 ? -25.575 14.366 -10.860 1.00 21.62 240 VAL A N 1
ATOM 1519 C CA . VAL A 1 201 ? -24.128 14.144 -10.956 1.00 20.63 240 VAL A CA 1
ATOM 1520 C C . VAL A 1 201 ? -23.767 12.765 -10.421 1.00 20.72 240 VAL A C 1
ATOM 1521 O O . VAL A 1 201 ? -22.981 12.029 -11.031 1.00 20.09 240 VAL A O 1
ATOM 1525 N N . GLY A 1 202 ? -24.335 12.395 -9.273 1.00 21.48 241 GLY A N 1
ATOM 1526 C CA . GLY A 1 202 ? -24.115 11.074 -8.715 1.00 21.18 241 GLY A CA 1
ATOM 1527 C C . GLY A 1 202 ? -24.707 9.945 -9.535 1.00 21.02 241 GLY A C 1
ATOM 1528 O O . GLY A 1 202 ? -24.318 8.787 -9.344 1.00 20.56 241 GLY A O 1
ATOM 1529 N N . THR A 1 203 ? -25.650 10.247 -10.432 1.00 21.92 242 THR A N 1
ATOM 1530 C CA . THR A 1 203 ? -26.127 9.216 -11.349 1.00 20.81 242 THR A CA 1
ATOM 1531 C C . THR A 1 203 ? -25.103 8.964 -12.446 1.00 20.49 242 THR A C 1
ATOM 1532 O O . THR A 1 203 ? -24.812 7.809 -12.777 1.00 20.57 242 THR A O 1
ATOM 1536 N N . LEU A 1 204 ? -24.546 10.038 -13.013 1.00 18.82 243 LEU A N 1
ATOM 1537 C CA . LEU A 1 204 ? -23.484 9.911 -14.009 1.00 19.20 243 LEU A CA 1
ATOM 1538 C C . LEU A 1 204 ? -22.259 9.211 -13.427 1.00 17.98 243 LEU A C 1
ATOM 1539 O O . LEU A 1 204 ? -21.689 8.314 -14.058 1.00 18.27 243 LEU A O 1
ATOM 1544 N N . ALA A 1 205 ? -21.841 9.608 -12.220 1.00 20.84 244 ALA A N 1
ATOM 1545 C CA . ALA A 1 205 ? -20.695 8.958 -11.587 1.00 20.76 244 ALA A CA 1
ATOM 1546 C C . ALA A 1 205 ? -20.922 7.460 -11.402 1.00 20.38 244 ALA A C 1
ATOM 1547 O O . ALA A 1 205 ? -20.036 6.654 -11.717 1.00 20.90 244 ALA A O 1
ATOM 1549 N N . GLY A 1 206 ? -22.099 7.068 -10.907 1.00 20.80 245 GLY A N 1
ATOM 1550 C CA . GLY A 1 206 ? -22.400 5.652 -10.761 1.00 20.45 245 GLY A CA 1
ATOM 1551 C C . GLY A 1 206 ? -22.413 4.911 -12.087 1.00 20.61 245 GLY A C 1
ATOM 1552 O O . GLY A 1 206 ? -21.889 3.798 -12.193 1.00 21.03 245 GLY A O 1
ATOM 1553 N N . GLY A 1 207 ? -23.011 5.518 -13.115 1.00 19.61 246 GLY A N 1
ATOM 1554 C CA . GLY A 1 207 ? -22.982 4.917 -14.440 1.00 19.85 246 GLY A CA 1
ATOM 1555 C C . GLY A 1 207 ? -21.575 4.819 -15.006 1.00 21.94 246 GLY A C 1
ATOM 1556 O O . GLY A 1 207 ? -21.210 3.809 -15.611 1.00 23.16 246 GLY A O 1
ATOM 1557 N N . ARG A 1 208 ? -20.767 5.868 -14.825 1.00 20.24 247 ARG A N 1
ATOM 1558 C CA . ARG A 1 208 ? -19.390 5.833 -15.316 1.00 21.74 247 ARG A CA 1
ATOM 1559 C C . ARG A 1 208 ? -18.599 4.701 -14.674 1.00 23.74 247 ARG A C 1
ATOM 1560 O O . ARG A 1 208 ? -17.833 4.005 -15.352 1.00 24.62 247 ARG A O 1
ATOM 1568 N N . TYR A 1 209 ? -18.773 4.506 -13.367 1.00 25.23 248 TYR A N 1
ATOM 1569 C CA . TYR A 1 209 ? -18.065 3.455 -12.643 1.00 25.74 248 TYR A CA 1
ATOM 1570 C C . TYR A 1 209 ? -18.313 2.078 -13.250 1.00 26.59 248 TYR A C 1
ATOM 1571 O O . TYR A 1 209 ? -17.448 1.199 -13.168 1.00 27.38 248 TYR A O 1
ATOM 1580 N N . VAL A 1 210 ? -19.443 1.908 -13.886 1.00 24.87 249 VAL A N 1
ATOM 1581 C CA . VAL A 1 210 ? -19.787 0.649 -14.485 1.00 25.81 249 VAL A CA 1
ATOM 1582 C C . VAL A 1 210 ? -19.456 0.571 -15.981 1.00 26.96 249 VAL A C 1
ATOM 1583 O O . VAL A 1 210 ? -19.000 -0.421 -16.442 1.00 27.72 249 VAL A O 1
ATOM 1587 N N . ASP A 1 211 ? -19.695 1.625 -16.724 1.00 24.46 250 ASP A N 1
ATOM 1588 C CA . ASP A 1 211 ? -19.402 1.662 -18.119 1.00 25.08 250 ASP A CA 1
ATOM 1589 C C . ASP A 1 211 ? -18.607 2.894 -18.390 1.00 25.55 250 ASP A C 1
ATOM 1590 O O . ASP A 1 211 ? -18.988 3.936 -18.046 1.00 24.70 250 ASP A O 1
ATOM 1595 N N . ASN A 1 212 ? -17.466 2.754 -19.022 1.00 27.12 251 ASN A N 1
ATOM 1596 C CA . ASN A 1 212 ? -16.596 3.882 -19.279 1.00 28.65 251 ASN A CA 1
ATOM 1597 C C . ASN A 1 212 ? -17.051 4.877 -20.305 1.00 26.65 251 ASN A C 1
ATOM 1598 O O . ASN A 1 212 ? -16.464 5.901 -20.435 1.00 26.71 251 ASN A O 1
ATOM 1603 N N . ASP A 1 213 ? -18.092 4.582 -21.040 1.00 25.89 252 ASP A N 1
ATOM 1604 C CA . ASP A 1 213 ? -18.514 5.495 -22.061 1.00 25.54 252 ASP A CA 1
ATOM 1605 C C . ASP A 1 213 ? -19.655 6.387 -21.721 1.00 22.97 252 ASP A C 1
ATOM 1606 O O . ASP A 1 213 ? -20.126 7.086 -22.534 1.00 23.10 252 ASP A O 1
ATOM 1611 N N . VAL A 1 214 ? -20.058 6.380 -20.486 1.00 24.29 253 VAL A N 1
ATOM 1612 C CA . VAL A 1 214 ? -21.087 7.244 -20.003 1.00 22.35 253 VAL A CA 1
ATOM 1613 C C . VAL A 1 214 ? -20.612 8.687 -20.125 1.00 22.15 253 VAL A C 1
ATOM 1614 O O . VAL A 1 214 ? -19.569 9.022 -19.680 1.00 22.66 253 VAL A O 1
ATOM 1618 N N . ALA A 1 215 ? -21.399 9.530 -20.745 1.00 20.94 254 ALA A N 1
ATOM 1619 C CA . ALA A 1 215 ? -21.039 10.907 -20.920 1.00 21.83 254 ALA A CA 1
ATOM 1620 C C . ALA A 1 215 ? -22.072 11.859 -20.396 1.00 21.20 254 ALA A C 1
ATOM 1621 O O . ALA A 1 215 ? -21.831 13.008 -20.288 1.00 21.72 254 ALA A O 1
ATOM 1623 N N . ALA A 1 216 ? -23.230 11.316 -20.081 1.00 21.11 255 ALA A N 1
ATOM 1624 C CA . ALA A 1 216 ? -24.337 12.040 -19.583 1.00 20.04 255 ALA A CA 1
ATOM 1625 C C . ALA A 1 216 ? -25.239 11.078 -18.835 1.00 19.34 255 ALA A C 1
ATOM 1626 O O . ALA A 1 216 ? -25.097 9.918 -18.947 1.00 17.58 255 ALA A O 1
ATOM 1628 N N . ALA A 1 217 ? -26.146 11.633 -18.052 1.00 20.53 256 ALA A N 1
ATOM 1629 C CA . ALA A 1 217 ? -27.111 10.944 -17.236 1.00 19.15 256 ALA A CA 1
ATOM 1630 C C . ALA A 1 217 ? -28.389 11.751 -17.209 1.00 18.56 256 ALA A C 1
ATOM 1631 O O . ALA A 1 217 ? -28.335 12.896 -17.187 1.00 19.27 256 ALA A O 1
ATOM 1633 N N . VAL A 1 218 ? -29.533 11.100 -17.213 1.00 18.88 257 VAL A N 1
ATOM 1634 C CA . VAL A 1 218 ? -30.849 11.725 -17.223 1.00 19.54 257 VAL A CA 1
ATOM 1635 C C . VAL A 1 218 ? -31.725 11.033 -16.185 1.00 19.61 257 VAL A C 1
ATOM 1636 O O . VAL A 1 218 ? -31.771 9.798 -16.118 1.00 20.50 257 VAL A O 1
ATOM 1640 N N . ILE A 1 219 ? -32.402 11.835 -15.370 1.00 20.51 258 ILE A N 1
ATOM 1641 C CA . ILE A 1 219 ? -33.397 11.348 -14.431 1.00 20.55 258 ILE A CA 1
ATOM 1642 C C . ILE A 1 219 ? -34.765 11.730 -14.962 1.00 21.26 258 ILE A C 1
ATOM 1643 O O . ILE A 1 219 ? -35.038 12.910 -15.219 1.00 20.24 258 ILE A O 1
ATOM 1648 N N . LEU A 1 220 ? -35.615 10.749 -15.132 1.00 20.89 259 LEU A N 1
ATOM 1649 C CA . LEU A 1 220 ? -36.976 10.938 -15.510 1.00 21.49 259 LEU A CA 1
ATOM 1650 C C . LEU A 1 220 ? -37.758 10.277 -14.418 1.00 22.99 259 LEU A C 1
ATOM 1651 O O . LEU A 1 220 ? -38.241 9.204 -14.548 1.00 22.59 259 LEU A O 1
ATOM 1656 N N . GLY A 1 221 ? -37.873 10.977 -13.321 1.00 23.75 260 GLY A N 1
ATOM 1657 C CA . GLY A 1 221 ? -38.617 10.494 -12.202 1.00 25.70 260 GLY A CA 1
ATOM 1658 C C . GLY A 1 221 ? -39.691 11.428 -11.769 1.00 27.91 260 GLY A C 1
ATOM 1659 O O . GLY A 1 221 ? -40.604 11.646 -12.478 1.00 28.58 260 GLY A O 1
ATOM 1660 N N . THR A 1 222 ? -39.549 11.970 -10.575 1.00 27.61 261 THR A N 1
ATOM 1661 C CA . THR A 1 222 ? -40.486 12.915 -9.999 1.00 29.53 261 THR A CA 1
ATOM 1662 C C . THR A 1 222 ? -40.346 14.198 -10.768 1.00 29.69 261 THR A C 1
ATOM 1663 O O . THR A 1 222 ? -41.277 14.810 -11.211 1.00 29.99 261 THR A O 1
ATOM 1667 N N . GLY A 1 223 ? -39.107 14.570 -10.906 1.00 29.09 262 GLY A N 1
ATOM 1668 C CA . GLY A 1 223 ? -38.709 15.712 -11.672 1.00 28.98 262 GLY A CA 1
ATOM 1669 C C . GLY A 1 223 ? -37.804 15.213 -12.783 1.00 27.76 262 GLY A C 1
ATOM 1670 O O . GLY A 1 223 ? -37.643 14.052 -13.006 1.00 27.33 262 GLY A O 1
ATOM 1671 N N . THR A 1 224 ? -37.225 16.137 -13.496 1.00 27.68 263 THR A N 1
ATOM 1672 C CA . THR A 1 224 ? -36.288 15.760 -14.547 1.00 24.91 263 THR A CA 1
ATOM 1673 C C . THR A 1 224 ? -35.047 16.634 -14.456 1.00 22.85 263 THR A C 1
ATOM 1674 O O . THR A 1 224 ? -35.147 17.837 -14.199 1.00 22.16 263 THR A O 1
ATOM 1678 N N . ASN A 1 225 ? -33.879 16.011 -14.608 1.00 22.96 264 ASN A N 1
ATOM 1679 C CA . ASN A 1 225 ? -32.620 16.740 -14.664 1.00 22.31 264 ASN A CA 1
ATOM 1680 C C . ASN A 1 225 ? -31.629 15.926 -15.475 1.00 20.66 264 ASN A C 1
ATOM 1681 O O . ASN A 1 225 ? -31.835 14.738 -15.730 1.00 20.20 264 ASN A O 1
ATOM 1686 N N . ALA A 1 226 ? -30.554 16.584 -15.891 1.00 20.90 265 ALA A N 1
ATOM 1687 C CA . ALA A 1 226 ? -29.517 15.929 -16.664 1.00 20.72 265 ALA A CA 1
ATOM 1688 C C . ALA A 1 226 ? -28.163 16.540 -16.348 1.00 21.29 265 ALA A C 1
ATOM 1689 O O . ALA A 1 226 ? -28.041 17.752 -16.149 1.00 21.96 265 ALA A O 1
ATOM 1691 N N . ALA A 1 227 ? -27.159 15.675 -16.275 1.00 19.56 266 ALA A N 1
ATOM 1692 C CA . ALA A 1 227 ? -25.765 16.061 -16.159 1.00 20.17 266 ALA A CA 1
ATOM 1693 C C . ALA A 1 227 ? -25.013 15.462 -17.332 1.00 20.30 266 ALA A C 1
ATOM 1694 O O . ALA A 1 227 ? -25.500 14.543 -17.990 1.00 19.81 266 ALA A O 1
ATOM 1696 N N . TYR A 1 228 ? -23.839 15.975 -17.593 1.00 20.22 267 TYR A N 1
ATOM 1697 C CA . TYR A 1 228 ? -23.022 15.500 -18.679 1.00 21.30 267 TYR A CA 1
ATOM 1698 C C . TYR A 1 228 ? -21.632 16.008 -18.566 1.00 23.09 267 TYR A C 1
ATOM 1699 O O . TYR A 1 228 ? -21.399 16.986 -17.950 1.00 24.17 267 TYR A O 1
ATOM 1708 N N . VAL A 1 229 ? -20.718 15.314 -19.193 1.00 22.17 268 VAL A N 1
ATOM 1709 C CA . VAL A 1 229 ? -19.318 15.668 -19.205 1.00 23.93 268 VAL A CA 1
ATOM 1710 C C . VAL A 1 229 ? -19.052 16.663 -20.294 1.00 26.25 268 VAL A C 1
ATOM 1711 O O . VAL A 1 229 ? -19.301 16.396 -21.433 1.00 26.30 268 VAL A O 1
ATOM 1715 N N . GLU A 1 230 ? -18.530 17.815 -19.908 1.00 27.45 269 GLU A N 1
ATOM 1716 C CA . GLU A 1 230 ? -18.222 18.888 -20.815 1.00 29.45 269 GLU A CA 1
ATOM 1717 C C . GLU A 1 230 ? -16.748 19.213 -20.916 1.00 33.36 269 GLU A C 1
ATOM 1718 O O . GLU A 1 230 ? -16.048 19.166 -19.944 1.00 33.82 269 GLU A O 1
ATOM 1724 N N . HIS A 1 231 ? -16.267 19.507 -22.118 1.00 33.39 270 HIS A N 1
ATOM 1725 C CA . HIS A 1 231 ? -14.864 19.882 -22.338 1.00 36.81 270 HIS A CA 1
ATOM 1726 C C . HIS A 1 231 ? -14.583 21.153 -21.567 1.00 38.85 270 HIS A C 1
ATOM 1727 O O . HIS A 1 231 ? -15.255 22.140 -21.723 1.00 38.72 270 HIS A O 1
ATOM 1734 N N . ALA A 1 232 ? -13.578 21.106 -20.718 1.00 40.88 271 ALA A N 1
ATOM 1735 C CA . ALA A 1 232 ? -13.242 22.268 -19.901 1.00 42.63 271 ALA A CA 1
ATOM 1736 C C . ALA A 1 232 ? -12.924 23.550 -20.674 1.00 45.50 271 ALA A C 1
ATOM 1737 O O . ALA A 1 232 ? -13.486 24.583 -20.411 1.00 46.03 271 ALA A O 1
ATOM 1739 N N . ASN A 1 233 ? -12.032 23.457 -21.641 1.00 46.53 272 ASN A N 1
ATOM 1740 C CA . ASN A 1 233 ? -11.671 24.589 -22.447 1.00 49.01 272 ASN A CA 1
ATOM 1741 C C . ASN A 1 233 ? -12.436 24.468 -23.778 1.00 49.25 272 ASN A C 1
ATOM 1742 O O . ASN A 1 233 ? -11.952 23.866 -24.716 1.00 50.93 272 ASN A O 1
ATOM 1747 N N . ALA A 1 234 ? -13.650 24.982 -23.864 1.00 48.42 273 ALA A N 1
ATOM 1748 C CA . ALA A 1 234 ? -14.197 25.761 -22.810 1.00 47.79 273 ALA A CA 1
ATOM 1749 C C . ALA A 1 234 ? -15.651 25.780 -22.298 1.00 45.37 273 ALA A C 1
ATOM 1750 O O . ALA A 1 234 ? -16.639 25.559 -22.985 1.00 44.54 273 ALA A O 1
ATOM 1752 N N . ILE A 1 235 ? -15.674 26.076 -21.013 1.00 44.94 274 ILE A N 1
ATOM 1753 C CA . ILE A 1 235 ? -16.811 26.376 -20.236 1.00 43.45 274 ILE A CA 1
ATOM 1754 C C . ILE A 1 235 ? -16.039 27.651 -20.049 1.00 45.41 274 ILE A C 1
ATOM 1755 O O . ILE A 1 235 ? -15.045 27.651 -19.358 1.00 46.25 274 ILE A O 1
ATOM 1760 N N . PRO A 1 236 ? -16.498 28.756 -20.738 1.00 45.16 275 PRO A N 1
ATOM 1761 C CA . PRO A 1 236 ? -15.669 29.946 -20.590 1.00 47.13 275 PRO A CA 1
ATOM 1762 C C . PRO A 1 236 ? -15.765 30.636 -19.248 1.00 47.30 275 PRO A C 1
ATOM 1763 O O . PRO A 1 236 ? -14.853 31.355 -18.926 1.00 49.60 275 PRO A O 1
ATOM 1767 N N . LYS A 1 237 ? -16.815 30.419 -18.486 1.00 45.73 276 LYS A N 1
ATOM 1768 C CA . LYS A 1 237 ? -16.915 31.033 -17.207 1.00 45.98 276 LYS A CA 1
ATOM 1769 C C . LYS A 1 237 ? -15.970 30.409 -16.155 1.00 47.10 276 LYS A C 1
ATOM 1770 O O . LYS A 1 237 ? -15.913 30.837 -15.030 1.00 47.64 276 LYS A O 1
ATOM 1776 N N . TRP A 1 238 ? -15.198 29.425 -16.553 1.00 46.85 277 TRP A N 1
ATOM 1777 C CA . TRP A 1 238 ? -14.266 28.713 -15.698 1.00 47.74 277 TRP A CA 1
ATOM 1778 C C . TRP A 1 238 ? -12.880 28.581 -16.291 1.00 51.05 277 TRP A C 1
ATOM 1779 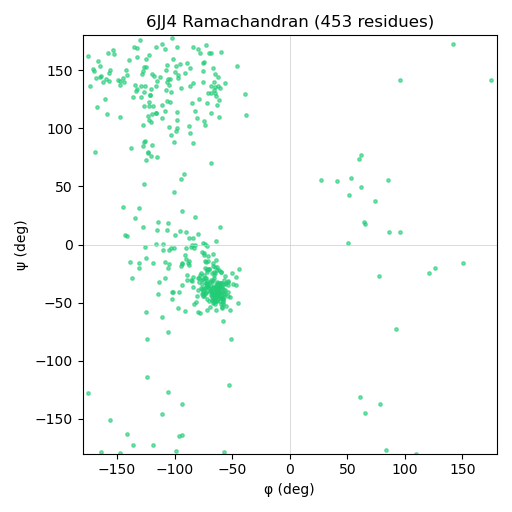O O . TRP A 1 238 ? -11.935 28.341 -15.577 1.00 52.61 277 TRP A O 1
ATOM 1790 N N . THR A 1 239 ? -12.787 28.728 -17.608 1.00 49.30 278 THR A N 1
ATOM 1791 C CA . THR A 1 239 ? -11.578 28.675 -18.407 1.00 50.77 278 THR A CA 1
ATOM 1792 C C . THR A 1 239 ? -12.163 29.492 -19.514 1.00 52.85 278 THR A C 1
ATOM 1793 O O . THR A 1 239 ? -13.110 30.208 -19.222 1.00 53.55 278 THR A O 1
ATOM 1797 N N . GLY A 1 240 ? -11.771 29.359 -20.793 1.00 53.48 279 GLY A N 1
ATOM 1798 C CA . GLY A 1 240 ? -10.556 28.777 -21.336 1.00 54.19 279 GLY A CA 1
ATOM 1799 C C . GLY A 1 240 ? -9.545 29.885 -21.484 1.00 56.89 279 GLY A C 1
ATOM 1800 O O . GLY A 1 240 ? -9.085 30.200 -22.582 1.00 58.55 279 GLY A O 1
ATOM 1801 N N . LEU A 1 241 ? -9.226 30.488 -20.348 1.00 50.77 280 LEU A N 1
ATOM 1802 C CA . LEU A 1 241 ? -8.323 31.622 -20.266 1.00 53.12 280 LEU A CA 1
ATOM 1803 C C . LEU A 1 241 ? -8.023 31.833 -18.784 1.00 52.52 280 LEU A C 1
ATOM 1804 O O . LEU A 1 241 ? -8.639 32.672 -18.129 1.00 52.26 280 LEU A O 1
ATOM 1809 N N . LEU A 1 242 ? -7.141 31.082 -18.182 1.00 55.01 281 LEU A N 1
ATOM 1810 C CA . LEU A 1 242 ? -6.326 30.090 -18.823 1.00 55.59 281 LEU A CA 1
ATOM 1811 C C . LEU A 1 242 ? -6.908 28.720 -18.961 1.00 52.87 281 LEU A C 1
ATOM 1812 O O . LEU A 1 242 ? -7.696 28.273 -18.170 1.00 51.11 281 LEU A O 1
ATOM 1817 N N . PRO A 1 243 ? -6.407 28.050 -20.061 1.00 54.09 282 PRO A N 1
ATOM 1818 C CA . PRO A 1 243 ? -6.910 26.684 -20.266 1.00 52.31 282 PRO A CA 1
ATOM 1819 C C . PRO A 1 243 ? -6.658 25.671 -19.160 1.00 51.70 282 PRO A C 1
ATOM 1820 O O . PRO A 1 243 ? -5.856 25.841 -18.269 1.00 52.11 282 PRO A O 1
ATOM 1824 N N . ARG A 1 244 ? -7.385 24.578 -19.271 1.00 54.96 283 ARG A N 1
ATOM 1825 C CA . ARG A 1 244 ? -7.329 23.487 -18.357 1.00 54.38 283 ARG A CA 1
ATOM 1826 C C . ARG A 1 244 ? -7.023 22.281 -19.179 1.00 52.13 283 ARG A C 1
ATOM 1827 O O . ARG A 1 244 ? -6.054 21.612 -18.942 1.00 52.06 283 ARG A O 1
ATOM 1835 N N . SER A 1 245 ? -7.855 21.994 -20.147 1.00 53.06 284 SER A N 1
ATOM 1836 C CA . SER A 1 245 ? -7.628 20.847 -21.036 1.00 52.42 284 SER A CA 1
ATOM 1837 C C . SER A 1 245 ? -8.134 19.479 -20.598 1.00 48.64 284 SER A C 1
ATOM 1838 O O . SER A 1 245 ? -7.806 18.490 -21.212 1.00 47.95 284 SER A O 1
ATOM 1841 N N . GLY A 1 246 ? -8.939 19.446 -19.548 1.00 48.01 285 GLY A N 1
ATOM 1842 C CA . GLY A 1 246 ? -9.537 18.229 -19.076 1.00 44.28 285 GLY A CA 1
ATOM 1843 C C . GLY A 1 246 ? -11.009 18.347 -19.371 1.00 41.32 285 GLY A C 1
ATOM 1844 O O . GLY A 1 246 ? -11.397 18.930 -20.345 1.00 42.14 285 GLY A O 1
ATOM 1845 N N . ASN A 1 247 ? -11.828 17.793 -18.504 1.00 40.69 286 ASN A N 1
ATOM 1846 C CA . ASN A 1 247 ? -13.277 17.840 -18.623 1.00 36.84 286 ASN A CA 1
ATOM 1847 C C . ASN A 1 247 ? -13.877 18.306 -17.303 1.00 34.73 286 ASN A C 1
ATOM 1848 O O . ASN A 1 247 ? -13.176 18.507 -16.310 1.00 35.01 286 ASN A O 1
ATOM 1853 N N . MET A 1 248 ? -15.194 18.477 -17.299 1.00 33.70 287 MET A N 1
ATOM 1854 C CA . MET A 1 248 ? -15.874 18.942 -16.096 1.00 31.89 287 MET A CA 1
ATOM 1855 C C . MET A 1 248 ? -17.343 18.586 -16.203 1.00 30.17 287 MET A C 1
ATOM 1856 O O . MET A 1 248 ? -18.007 18.971 -17.173 1.00 30.15 287 MET A O 1
ATOM 1861 N N . VAL A 1 249 ? -17.847 17.875 -15.197 1.00 29.71 288 VAL A N 1
ATOM 1862 C CA . VAL A 1 249 ? -19.249 17.487 -15.151 1.00 27.36 288 VAL A CA 1
ATOM 1863 C C . VAL A 1 249 ? -20.112 18.710 -14.881 1.00 26.85 288 VAL A C 1
ATOM 1864 O O . VAL A 1 249 ? -19.868 19.467 -13.932 1.00 27.62 288 VAL A O 1
ATOM 1868 N N . ILE A 1 250 ? -21.144 18.889 -15.698 1.00 26.43 289 ILE A N 1
ATOM 1869 C CA . ILE A 1 250 ? -22.045 20.028 -15.601 1.00 25.76 289 ILE A CA 1
ATOM 1870 C C . ILE A 1 250 ? -23.407 19.532 -15.134 1.00 25.58 289 ILE A C 1
ATOM 1871 O O . ILE A 1 250 ? -24.026 18.686 -15.790 1.00 24.81 289 ILE A O 1
ATOM 1876 N N . ASN A 1 251 ? -23.864 20.041 -13.990 1.00 26.15 290 ASN A N 1
ATOM 1877 C CA . ASN A 1 251 ? -25.261 19.896 -13.581 1.00 26.10 290 ASN A CA 1
ATOM 1878 C C . ASN A 1 251 ? -26.077 20.952 -14.326 1.00 26.97 290 ASN A C 1
ATOM 1879 O O . ASN A 1 251 ? -25.962 22.148 -14.035 1.00 28.72 290 ASN A O 1
ATOM 1884 N N . MET A 1 252 ? -26.894 20.503 -15.296 1.00 26.40 291 MET A N 1
ATOM 1885 C CA . MET A 1 252 ? -27.605 21.405 -16.209 1.00 26.51 291 MET A CA 1
ATOM 1886 C C . MET A 1 252 ? -28.766 22.135 -15.538 1.00 27.35 291 MET A C 1
ATOM 1887 O O . MET A 1 252 ? -29.008 23.309 -15.846 1.00 28.03 291 MET A O 1
ATOM 1892 N N . GLU A 1 253 ? -29.507 21.465 -14.655 1.00 25.22 292 GLU A N 1
ATOM 1893 C CA . GLU A 1 253 ? -30.783 21.982 -14.162 1.00 26.67 292 GLU A CA 1
ATOM 1894 C C . GLU A 1 253 ? -31.678 22.324 -15.349 1.00 26.48 292 GLU A C 1
ATOM 1895 O O . GLU A 1 253 ? -32.103 23.466 -15.540 1.00 27.04 292 GLU A O 1
ATOM 1901 N N . TRP A 1 254 ? -31.923 21.312 -16.182 1.00 25.83 293 TRP A N 1
ATOM 1902 C CA . TRP A 1 254 ? -32.597 21.494 -17.461 1.00 25.25 293 TRP A CA 1
ATOM 1903 C C . TRP A 1 254 ? -34.114 21.448 -17.345 1.00 24.54 293 TRP A C 1
ATOM 1904 O O . TRP A 1 254 ? -34.799 21.609 -18.358 1.00 24.67 293 TRP A O 1
ATOM 1915 N N . GLY A 1 255 ? -34.654 21.219 -16.147 1.00 27.29 294 GLY A N 1
ATOM 1916 C CA . GLY A 1 255 ? -36.094 21.251 -15.983 1.00 27.17 294 GLY A CA 1
ATOM 1917 C C . GLY A 1 255 ? -36.667 22.631 -16.213 1.00 28.44 294 GLY A C 1
ATOM 1918 O O . GLY A 1 255 ? -37.829 22.767 -16.605 1.00 28.92 294 GLY A O 1
ATOM 1919 N N . ASN A 1 256 ? -35.859 23.669 -15.992 1.00 28.95 295 ASN A N 1
ATOM 1920 C CA . ASN A 1 256 ? -36.257 25.046 -16.250 1.00 30.61 295 ASN A CA 1
ATOM 1921 C C . ASN A 1 256 ? -36.052 25.457 -17.702 1.00 31.53 295 ASN A C 1
ATOM 1922 O O . ASN A 1 256 ? -36.320 26.614 -18.044 1.00 32.53 295 ASN A O 1
ATOM 1927 N N . PHE A 1 257 ? -35.668 24.565 -18.579 1.00 28.97 296 PHE A N 1
ATOM 1928 C CA . PHE A 1 257 ? -35.531 24.860 -19.989 1.00 29.95 296 PHE A CA 1
ATOM 1929 C C . PHE A 1 257 ? -36.858 25.305 -20.595 1.00 31.94 296 PHE A C 1
ATOM 1930 O O . PHE A 1 257 ? -37.858 24.707 -20.343 1.00 32.20 296 PHE A O 1
ATOM 1938 N N . LYS A 1 258 ? -36.865 26.359 -21.383 1.00 31.32 297 LYS A N 1
ATOM 1939 C CA . LYS A 1 258 ? -38.085 26.802 -22.004 1.00 32.85 297 LYS A CA 1
ATOM 1940 C C . LYS A 1 258 ? -37.803 27.248 -23.384 1.00 34.98 297 LYS A C 1
ATOM 1941 O O . LYS A 1 258 ? -36.766 27.781 -23.664 1.00 37.12 297 LYS A O 1
ATOM 1947 N N . SER A 1 259 ? -38.734 27.020 -24.271 1.00 34.07 298 SER A N 1
ATOM 1948 C CA . SER A 1 259 ? -38.562 27.422 -25.638 1.00 34.26 298 SER A CA 1
ATOM 1949 C C . SER A 1 259 ? -39.927 27.559 -26.232 1.00 35.19 298 SER A C 1
ATOM 1950 O O . SER A 1 259 ? -40.829 26.847 -25.862 1.00 34.60 298 SER A O 1
ATOM 1953 N N . GLU A 1 260 ? -40.078 28.486 -27.154 1.00 37.16 299 GLU A N 1
ATOM 1954 C CA . GLU A 1 260 ? -41.356 28.690 -27.765 1.00 38.40 299 GLU A CA 1
ATOM 1955 C C . GLU A 1 260 ? -41.662 27.626 -28.738 1.00 36.18 299 GLU A C 1
ATOM 1956 O O . GLU A 1 260 ? -42.679 27.628 -29.336 1.00 36.58 299 GLU A O 1
ATOM 1962 N N . ARG A 1 261 ? -40.764 26.689 -28.861 1.00 36.23 300 ARG A N 1
ATOM 1963 C CA . ARG A 1 261 ? -40.917 25.510 -29.701 1.00 34.49 300 ARG A CA 1
ATOM 1964 C C . ARG A 1 261 ? -41.475 24.308 -28.947 1.00 31.62 300 ARG A C 1
ATOM 1965 O O . ARG A 1 261 ? -41.896 23.340 -29.586 1.00 30.38 300 ARG A O 1
ATOM 1973 N N . LEU A 1 262 ? -41.462 24.329 -27.620 1.00 32.30 301 LEU A N 1
ATOM 1974 C CA . LEU A 1 262 ? -42.067 23.253 -26.837 1.00 30.91 301 LEU A CA 1
ATOM 1975 C C . LEU A 1 262 ? -43.563 23.212 -27.108 1.00 30.94 301 LEU A C 1
ATOM 1976 O O . LEU A 1 262 ? -44.249 24.218 -26.883 1.00 32.05 301 LEU A O 1
ATOM 1981 N N . PRO A 1 263 ? -44.082 22.121 -27.602 1.00 30.11 302 PRO A N 1
ATOM 1982 C CA . PRO A 1 263 ? -45.487 22.046 -27.941 1.00 30.18 302 PRO A CA 1
ATOM 1983 C C . PRO A 1 263 ? -46.512 22.084 -26.820 1.00 32.61 302 PRO A C 1
ATOM 1984 O O . PRO A 1 263 ? -47.174 21.126 -26.570 1.00 32.13 302 PRO A O 1
ATOM 1988 N N . ARG A 1 264 ? -46.676 23.217 -26.183 1.00 32.87 303 ARG A N 1
ATOM 1989 C CA . ARG A 1 264 ? -47.637 23.349 -25.116 1.00 34.71 303 ARG A CA 1
ATOM 1990 C C . ARG A 1 264 ? -49.069 23.491 -25.549 1.00 35.77 303 ARG A C 1
ATOM 1991 O O . ARG A 1 264 ? -49.362 23.725 -26.671 1.00 36.30 303 ARG A O 1
ATOM 1999 N N . SER A 1 265 ? -49.971 23.306 -24.621 1.00 37.97 304 SER A N 1
ATOM 2000 C CA . SER A 1 265 ? -51.389 23.414 -24.888 1.00 39.29 304 SER A CA 1
ATOM 2001 C C . SER A 1 265 ? -52.045 24.188 -23.769 1.00 40.98 304 SER A C 1
ATOM 2002 O O . SER A 1 265 ? -51.374 24.723 -22.945 1.00 40.96 304 SER A O 1
ATOM 2005 N N . ASP A 1 266 ? -53.359 24.271 -23.756 1.00 40.06 305 ASP A N 1
ATOM 2006 C CA . ASP A 1 266 ? -54.002 25.016 -22.682 1.00 43.15 305 ASP A CA 1
ATOM 2007 C C . ASP A 1 266 ? -53.933 24.264 -21.360 1.00 43.83 305 ASP A C 1
ATOM 2008 O O . ASP A 1 266 ? -53.840 24.890 -20.298 1.00 44.73 305 ASP A O 1
ATOM 2013 N N . TYR A 1 267 ? -53.972 22.928 -21.402 1.00 44.38 306 TYR A N 1
ATOM 2014 C CA . TYR A 1 267 ? -53.859 22.150 -20.173 1.00 43.78 306 TYR A CA 1
ATOM 2015 C C . TYR A 1 267 ? -52.499 22.342 -19.519 1.00 42.51 306 TYR A C 1
ATOM 2016 O O . TYR A 1 267 ? -52.395 22.337 -18.288 1.00 43.41 306 TYR A O 1
ATOM 2025 N N . ASP A 1 268 ? -51.446 22.495 -20.325 1.00 41.06 307 ASP A N 1
ATOM 2026 C CA . ASP A 1 268 ? -50.129 22.804 -19.780 1.00 40.47 307 ASP A CA 1
ATOM 2027 C C . ASP A 1 268 ? -50.114 24.189 -19.148 1.00 42.55 307 ASP A C 1
ATOM 2028 O O . ASP A 1 268 ? -49.621 24.366 -18.028 1.00 42.89 307 ASP A O 1
ATOM 2033 N N . ASN A 1 269 ? -50.646 25.188 -19.859 1.00 42.20 308 ASN A N 1
ATOM 2034 C CA . ASN A 1 269 ? -50.727 26.534 -19.301 1.00 44.61 308 ASN A CA 1
ATOM 2035 C C . ASN A 1 269 ? -51.612 26.557 -18.061 1.00 45.18 308 ASN A C 1
ATOM 2036 O O . ASN A 1 269 ? -51.322 27.270 -17.093 1.00 46.03 308 ASN A O 1
ATOM 2041 N N . ALA A 1 270 ? -52.695 25.776 -18.074 1.00 45.31 309 ALA A N 1
ATOM 2042 C CA . ALA A 1 270 ? -53.575 25.698 -16.914 1.00 46.60 309 ALA A CA 1
ATOM 2043 C C . ALA A 1 270 ? -52.871 25.029 -15.741 1.00 45.71 309 ALA A C 1
ATOM 2044 O O . ALA A 1 270 ? -52.945 25.504 -14.602 1.00 46.44 309 ALA A O 1
ATOM 2046 N N . LEU A 1 271 ? -52.182 23.915 -16.004 1.00 46.25 310 LEU A N 1
ATOM 2047 C CA . LEU A 1 271 ? -51.353 23.294 -14.977 1.00 44.73 310 LEU A CA 1
ATOM 2048 C C . LEU A 1 271 ? -50.273 24.254 -14.491 1.00 45.91 310 LEU A C 1
ATOM 2049 O O . LEU A 1 271 ? -49.902 24.229 -13.312 1.00 46.38 310 LEU A O 1
ATOM 2054 N N . ASP A 1 272 ? -49.770 25.113 -15.380 1.00 44.04 311 ASP A N 1
ATOM 2055 C CA . ASP A 1 272 ? -48.797 26.127 -14.991 1.00 45.05 311 ASP A CA 1
ATOM 2056 C C . ASP A 1 272 ? -49.450 27.271 -14.224 1.00 49.10 311 ASP A C 1
ATOM 2057 O O . ASP A 1 272 ? -48.895 27.752 -13.228 1.00 50.64 311 ASP A O 1
ATOM 2062 N N . PHE A 1 273 ? -50.618 27.728 -14.688 1.00 46.96 312 PHE A N 1
ATOM 2063 C CA . PHE A 1 273 ? -51.339 28.801 -14.011 1.00 49.45 312 PHE A CA 1
ATOM 2064 C C . PHE A 1 273 ? -51.609 28.465 -12.551 1.00 51.46 312 PHE A C 1
ATOM 2065 O O . PHE A 1 273 ? -51.607 29.359 -11.696 1.00 54.04 312 PHE A O 1
ATOM 2073 N N . GLU A 1 274 ? -51.831 27.187 -12.246 1.00 51.02 313 GLU A N 1
ATOM 2074 C CA . GLU A 1 274 ? -52.136 26.753 -10.892 1.00 52.11 313 GLU A CA 1
ATOM 2075 C C . GLU A 1 274 ? -50.934 26.167 -10.165 1.00 50.22 313 GLU A C 1
ATOM 2076 O O . GLU A 1 274 ? -51.059 25.810 -8.988 1.00 50.45 313 GLU A O 1
ATOM 2082 N N . SER A 1 275 ? -49.784 26.062 -10.825 1.00 51.52 314 SER A N 1
ATOM 2083 C CA . SER A 1 275 ? -48.607 25.508 -10.178 1.00 49.89 314 SER A CA 1
ATOM 2084 C C . SER A 1 275 ? -48.081 26.468 -9.114 1.00 50.60 314 SER A C 1
ATOM 2085 O O . SER A 1 275 ? -48.437 27.649 -9.070 1.00 52.19 314 SER A O 1
ATOM 2088 N N . LEU A 1 276 ? -47.215 25.917 -8.273 1.00 49.28 315 LEU A N 1
ATOM 2089 C CA . LEU A 1 276 ? -46.591 26.622 -7.184 1.00 50.21 315 LEU A CA 1
ATOM 2090 C C . LEU A 1 276 ? -45.335 27.339 -7.555 1.00 50.51 315 LEU A C 1
ATOM 2091 O O . LEU A 1 276 ? -44.663 27.875 -6.709 1.00 51.05 315 LEU A O 1
ATOM 2096 N N . ASN A 1 277 ? -45.021 27.327 -8.833 1.00 50.96 316 ASN A N 1
ATOM 2097 C CA . ASN A 1 277 ? -43.908 28.045 -9.467 1.00 50.18 316 ASN A CA 1
ATOM 2098 C C . ASN A 1 277 ? -44.557 27.967 -10.778 1.00 51.70 316 ASN A C 1
ATOM 2099 O O . ASN A 1 277 ? -44.757 26.861 -11.270 1.00 52.51 316 ASN A O 1
ATOM 2104 N N . PRO A 1 278 ? -45.002 29.158 -11.328 1.00 49.29 317 PRO A N 1
ATOM 2105 C CA . PRO A 1 278 ? -45.725 28.964 -12.584 1.00 48.54 317 PRO A CA 1
ATOM 2106 C C . PRO A 1 278 ? -44.945 29.062 -13.860 1.00 46.75 317 PRO A C 1
ATOM 2107 O O . PRO A 1 278 ? -45.246 28.337 -14.821 1.00 45.66 317 PRO A O 1
ATOM 2111 N N . GLY A 1 279 ? -43.957 29.915 -13.923 1.00 46.63 318 GLY A N 1
ATOM 2112 C CA . GLY A 1 279 ? -43.353 29.993 -15.251 1.00 44.42 318 GLY A CA 1
ATOM 2113 C C . GLY A 1 279 ? -41.958 29.387 -15.282 1.00 41.45 318 GLY A C 1
ATOM 2114 O O . GLY A 1 279 ? -41.311 29.368 -16.296 1.00 40.28 318 GLY A O 1
ATOM 2115 N N . GLU A 1 280 ? -41.542 28.887 -14.121 1.00 44.76 319 GLU A N 1
ATOM 2116 C CA . GLU A 1 280 ? -40.273 28.244 -13.850 1.00 43.07 319 GLU A CA 1
ATOM 2117 C C . GLU A 1 280 ? -40.470 26.752 -14.126 1.00 39.62 319 GLU A C 1
ATOM 2118 O O . GLU A 1 280 ? -41.598 26.305 -14.105 1.00 39.22 319 GLU A O 1
ATOM 2124 N N . GLN A 1 281 ? -39.439 25.966 -14.429 1.00 35.71 320 GLN A N 1
ATOM 2125 C CA . GLN A 1 281 ? -39.592 24.506 -14.684 1.00 34.51 320 GLN A CA 1
ATOM 2126 C C . GLN A 1 281 ? -40.623 24.002 -15.690 1.00 34.62 320 GLN A C 1
ATOM 2127 O O . GLN A 1 281 ? -41.293 23.018 -15.471 1.00 33.72 320 GLN A O 1
ATOM 2133 N N . ILE A 1 282 ? -40.704 24.688 -16.815 1.00 35.85 321 ILE A N 1
ATOM 2134 C CA . ILE A 1 282 ? -41.636 24.411 -17.885 1.00 35.76 321 ILE A CA 1
ATOM 2135 C C . ILE A 1 282 ? -41.463 23.096 -18.583 1.00 33.88 321 ILE A C 1
ATOM 2136 O O . ILE A 1 282 ? -42.425 22.382 -18.797 1.00 34.32 321 ILE A O 1
ATOM 2141 N N . TYR A 1 283 ? -40.239 22.792 -18.946 1.00 33.77 322 TYR A N 1
ATOM 2142 C CA . TYR A 1 283 ? -39.917 21.556 -19.608 1.00 30.52 322 TYR A CA 1
ATOM 2143 C C . TYR A 1 283 ? -40.250 20.428 -18.655 1.00 28.94 322 TYR A C 1
ATOM 2144 O O . TYR A 1 283 ? -40.770 19.411 -19.033 1.00 27.72 322 TYR A O 1
ATOM 2153 N N . GLU A 1 284 ? -39.955 20.641 -17.395 1.00 29.75 323 GLU A N 1
ATOM 2154 C CA . GLU A 1 284 ? -40.252 19.659 -16.390 1.00 29.66 323 GLU A CA 1
ATOM 2155 C C . GLU A 1 284 ? -41.730 19.310 -16.270 1.00 29.93 323 GLU A C 1
ATOM 2156 O O . GLU A 1 284 ? -42.077 18.188 -16.143 1.00 29.46 323 GLU A O 1
ATOM 2162 N N . LYS A 1 285 ? -42.609 20.278 -16.324 1.00 30.79 324 LYS A N 1
ATOM 2163 C CA . LYS A 1 285 ? -44.043 20.008 -16.247 1.00 31.58 324 LYS A CA 1
ATOM 2164 C C . LYS A 1 285 ? -44.602 19.345 -17.497 1.00 31.53 324 LYS A C 1
ATOM 2165 O O . LYS A 1 285 ? -45.802 19.047 -17.523 1.00 31.58 324 LYS A O 1
ATOM 2171 N N . MET A 1 286 ? -43.783 19.109 -18.524 1.00 29.68 325 MET A N 1
ATOM 2172 C CA . MET A 1 286 ? -44.220 18.381 -19.704 1.00 29.60 325 MET A CA 1
ATOM 2173 C C . MET A 1 286 ? -43.672 16.964 -19.776 1.00 29.14 325 MET A C 1
ATOM 2174 O O . MET A 1 286 ? -44.246 16.133 -20.485 1.00 29.31 325 MET A O 1
ATOM 2179 N N . ILE A 1 287 ? -42.594 16.666 -19.052 1.00 27.72 326 ILE A N 1
ATOM 2180 C CA . ILE A 1 287 ? -41.872 15.411 -19.195 1.00 27.39 326 ILE A CA 1
ATOM 2181 C C . ILE A 1 287 ? -41.973 14.556 -17.934 1.00 27.80 326 ILE A C 1
ATOM 2182 O O . ILE A 1 287 ? -42.173 13.343 -18.023 1.00 27.03 326 ILE A O 1
ATOM 2187 N N . SER A 1 288 ? -41.838 15.171 -16.767 1.00 28.92 327 SER A N 1
ATOM 2188 C CA . SER A 1 288 ? -41.613 14.417 -15.546 1.00 29.55 327 SER A CA 1
ATOM 2189 C C . SER A 1 288 ? -42.887 13.692 -15.115 1.00 30.53 327 SER A C 1
ATOM 2190 O O . SER A 1 288 ? -43.980 13.914 -15.644 1.00 30.98 327 SER A O 1
ATOM 2193 N N . GLY A 1 289 ? -42.742 12.844 -14.112 1.00 31.50 328 GLY A N 1
ATOM 2194 C CA . GLY A 1 289 ? -43.816 12.041 -13.569 1.00 32.96 328 GLY A CA 1
ATOM 2195 C C . GLY A 1 289 ? -44.824 12.676 -12.653 1.00 34.91 328 GLY A C 1
ATOM 2196 O O . GLY A 1 289 ? -45.942 12.216 -12.541 1.00 35.73 328 GLY A O 1
ATOM 2197 N N . MET A 1 290 ? -44.391 13.746 -12.022 1.00 34.64 329 MET A N 1
ATOM 2198 C CA . MET A 1 290 ? -45.177 14.550 -11.133 1.00 35.93 329 MET A CA 1
ATOM 2199 C C . MET A 1 290 ? -46.309 15.190 -11.859 1.00 35.56 329 MET A C 1
ATOM 2200 O O . MET A 1 290 ? -47.189 15.704 -11.231 1.00 36.85 329 MET A O 1
ATOM 2205 N N . TYR A 1 291 ? -46.286 15.170 -13.178 1.00 35.75 330 TYR A N 1
ATOM 2206 C CA . TYR A 1 291 ? -47.311 15.878 -13.939 1.00 35.62 330 TYR A CA 1
ATOM 2207 C C . TYR A 1 291 ? -47.977 15.066 -15.040 1.00 34.48 330 TYR A C 1
ATOM 2208 O O . TYR A 1 291 ? -49.034 15.494 -15.517 1.00 35.22 330 TYR A O 1
ATOM 2217 N N . LEU A 1 292 ? -47.416 13.933 -15.477 1.00 35.08 331 LEU A N 1
ATOM 2218 C CA . LEU A 1 292 ? -47.975 13.230 -16.631 1.00 34.88 331 LEU A CA 1
ATOM 2219 C C . LEU A 1 292 ? -49.434 12.854 -16.403 1.00 35.82 331 LEU A C 1
ATOM 2220 O O . LEU A 1 292 ? -50.282 13.074 -17.275 1.00 36.12 331 LEU A O 1
ATOM 2225 N N . GLY A 1 293 ? -49.749 12.296 -15.236 1.00 36.88 332 GLY A N 1
ATOM 2226 C CA . GLY A 1 293 ? -51.117 11.938 -14.910 1.00 38.12 332 GLY A CA 1
ATOM 2227 C C . GLY A 1 293 ? -52.017 13.141 -14.711 1.00 39.51 332 GLY A C 1
ATOM 2228 O O . GLY A 1 293 ? -53.198 13.103 -15.067 1.00 40.42 332 GLY A O 1
ATOM 2229 N N . GLU A 1 294 ? -51.475 14.215 -14.131 1.00 38.35 333 GLU A N 1
ATOM 2230 C CA . GLU A 1 294 ? -52.246 15.450 -14.009 1.00 41.20 333 GLU A CA 1
ATOM 2231 C C . GLU A 1 294 ? -52.654 15.973 -15.378 1.00 43.40 333 GLU A C 1
ATOM 2232 O O . GLU A 1 294 ? -53.728 16.566 -15.532 1.00 46.01 333 GLU A O 1
ATOM 2238 N N . ILE A 1 295 ? -51.808 15.760 -16.386 1.00 39.50 334 ILE A N 1
ATOM 2239 C CA . ILE A 1 295 ? -52.136 16.190 -17.743 1.00 39.58 334 ILE A CA 1
ATOM 2240 C C . ILE A 1 295 ? -53.229 15.305 -18.328 1.00 40.93 334 ILE A C 1
ATOM 2241 O O . ILE A 1 295 ? -54.206 15.795 -18.905 1.00 42.34 334 ILE A O 1
ATOM 2246 N N . VAL A 1 296 ? -53.083 13.983 -18.186 1.00 41.00 335 VAL A N 1
ATOM 2247 C CA . VAL A 1 296 ? -54.123 13.092 -18.698 1.00 41.72 335 VAL A CA 1
ATOM 2248 C C . VAL A 1 296 ? -55.411 13.291 -17.917 1.00 44.04 335 VAL A C 1
ATOM 2249 O O . VAL A 1 296 ? -56.503 12.996 -18.416 1.00 45.09 335 VAL A O 1
ATOM 2253 N N . ARG A 1 297 ? -55.311 13.800 -16.687 1.00 44.34 336 ARG A N 1
ATOM 2254 C CA . ARG A 1 297 ? -56.505 14.087 -15.903 1.00 46.59 336 ARG A CA 1
ATOM 2255 C C . ARG A 1 297 ? -57.294 15.239 -16.513 1.00 48.26 336 ARG A C 1
ATOM 2256 O O . ARG A 1 297 ? -58.516 15.154 -16.680 1.00 49.73 336 ARG A O 1
ATOM 2264 N N . ARG A 1 298 ? -56.603 16.329 -16.855 1.00 46.67 337 ARG A N 1
ATOM 2265 C CA . ARG A 1 298 ? -57.286 17.508 -17.378 1.00 47.38 337 ARG A CA 1
ATOM 2266 C C . ARG A 1 298 ? -57.899 17.236 -18.746 1.00 47.36 337 ARG A C 1
ATOM 2267 O O . ARG A 1 298 ? -59.024 17.666 -19.027 1.00 49.17 337 ARG A O 1
ATOM 2275 N N . ILE A 1 299 ? -57.174 16.526 -19.613 1.00 46.85 338 ILE A N 1
ATOM 2276 C CA . ILE A 1 299 ? -57.710 16.135 -20.907 1.00 46.81 338 ILE A CA 1
ATOM 2277 C C . ILE A 1 299 ? -58.957 15.277 -20.769 1.00 48.55 338 ILE A C 1
ATOM 2278 O O . ILE A 1 299 ? -59.833 15.322 -21.637 1.00 49.27 338 ILE A O 1
ATOM 2283 N N . LEU A 1 300 ? -59.118 14.623 -19.635 1.00 48.51 339 LEU A N 1
ATOM 2284 C CA . LEU A 1 300 ? -60.275 13.779 -19.385 1.00 50.01 339 LEU A CA 1
ATOM 2285 C C . LEU A 1 300 ? -61.469 14.568 -18.841 1.00 53.34 339 LEU A C 1
ATOM 2286 O O . LEU A 1 300 ? -62.603 14.254 -19.083 1.00 54.96 339 LEU A O 1
ATOM 2291 N N . LEU A 1 301 ? -61.172 15.608 -18.117 1.00 51.99 340 LEU A N 1
ATOM 2292 C CA . LEU A 1 301 ? -62.162 16.473 -17.608 1.00 54.88 340 LEU A CA 1
ATOM 2293 C C . LEU A 1 301 ? -62.884 17.153 -18.787 1.00 57.71 340 LEU A C 1
ATOM 2294 O O . LEU A 1 301 ? -64.099 17.069 -18.891 1.00 60.53 340 LEU A O 1
ATOM 2299 N N . LYS A 1 302 ? -62.146 17.831 -19.666 1.00 55.60 341 LYS A N 1
ATOM 2300 C CA . LYS A 1 302 ? -62.730 18.509 -20.822 1.00 57.30 341 LYS A CA 1
ATOM 2301 C C . LYS A 1 302 ? -63.684 17.551 -21.489 1.00 59.45 341 LYS A C 1
ATOM 2302 O O . LYS A 1 302 ? -64.664 17.940 -22.077 1.00 62.03 341 LYS A O 1
ATOM 2308 N N . LEU A 1 303 ? -63.405 16.281 -21.336 1.00 59.95 342 LEU A N 1
ATOM 2309 C CA . LEU A 1 303 ? -64.276 15.282 -21.878 1.00 61.06 342 LEU A CA 1
ATOM 2310 C C . LEU A 1 303 ? -65.328 14.945 -20.782 1.00 62.96 342 LEU A C 1
ATOM 2311 O O . LEU A 1 303 ? -66.241 14.184 -20.995 1.00 63.60 342 LEU A O 1
ATOM 2316 N N . ALA A 1 304 ? -65.192 15.553 -19.608 1.00 61.04 343 ALA A N 1
ATOM 2317 C CA . ALA A 1 304 ? -66.093 15.292 -18.492 1.00 63.00 343 ALA A CA 1
ATOM 2318 C C . ALA A 1 304 ? -66.915 16.494 -18.053 1.00 66.33 343 ALA A C 1
ATOM 2319 O O . ALA A 1 304 ? -67.716 16.400 -17.118 1.00 68.54 343 ALA A O 1
ATOM 2321 N N . HIS A 1 305 ? -66.713 17.601 -18.752 1.00 63.83 344 HIS A N 1
ATOM 2322 C CA . HIS A 1 305 ? -67.434 18.791 -18.473 1.00 66.60 344 HIS A CA 1
ATOM 2323 C C . HIS A 1 305 ? -67.866 19.524 -19.754 1.00 68.23 344 HIS A C 1
ATOM 2324 O O . HIS A 1 305 ? -68.702 20.401 -19.661 1.00 71.26 344 HIS A O 1
ATOM 2331 N N . ASP A 1 306 ? -67.309 19.207 -20.926 1.00 67.37 345 ASP A N 1
ATOM 2332 C CA . ASP A 1 306 ? -67.667 19.878 -22.212 1.00 68.22 345 ASP A CA 1
ATOM 2333 C C . ASP A 1 306 ? -67.618 18.881 -23.400 1.00 66.54 345 ASP A C 1
ATOM 2334 O O . ASP A 1 306 ? -67.278 19.268 -24.510 1.00 65.65 345 ASP A O 1
ATOM 2339 N N . ALA A 1 307 ? -67.925 17.600 -23.190 1.00 68.37 346 ALA A N 1
ATOM 2340 C CA . ALA A 1 307 ? -67.754 16.620 -24.272 1.00 67.14 346 ALA A CA 1
ATOM 2341 C C . ALA A 1 307 ? -68.847 15.705 -24.807 1.00 67.74 346 ALA A C 1
ATOM 2342 O O . ALA A 1 307 ? -69.397 16.029 -25.853 1.00 68.02 346 ALA A O 1
ATOM 2344 N N . SER A 1 308 ? -69.152 14.568 -24.160 1.00 67.42 347 SER A N 1
ATOM 2345 C CA . SER A 1 308 ? -68.516 14.106 -22.926 1.00 67.23 347 SER A CA 1
ATOM 2346 C C . SER A 1 308 ? -68.105 12.651 -22.982 1.00 67.02 347 SER A C 1
ATOM 2347 O O . SER A 1 308 ? -68.492 11.913 -23.885 1.00 67.79 347 SER A O 1
ATOM 2350 N N . LEU A 1 309 ? -67.327 12.236 -21.998 1.00 68.20 348 LEU A N 1
ATOM 2351 C CA . LEU A 1 309 ? -66.793 10.891 -21.981 1.00 67.14 348 LEU A CA 1
ATOM 2352 C C . LEU A 1 309 ? -67.600 9.721 -21.453 1.00 69.74 348 LEU A C 1
ATOM 2353 O O . LEU A 1 309 ? -67.698 8.706 -22.107 1.00 71.01 348 LEU A O 1
ATOM 2358 N N . PHE A 1 310 ? -68.139 9.853 -20.258 1.00 70.29 349 PHE A N 1
ATOM 2359 C CA . PHE A 1 310 ? -68.851 8.773 -19.595 1.00 72.25 349 PHE A CA 1
ATOM 2360 C C . PHE A 1 310 ? -70.331 9.034 -19.362 1.00 74.80 349 PHE A C 1
ATOM 2361 O O . PHE A 1 310 ? -70.747 9.294 -18.263 1.00 76.06 349 PHE A O 1
ATOM 2369 N N . GLY A 1 311 ? -71.134 8.943 -20.401 1.00 73.30 350 GLY A N 1
ATOM 2370 C CA . GLY A 1 311 ? -72.560 9.153 -20.259 1.00 76.13 350 GLY A CA 1
ATOM 2371 C C . GLY A 1 311 ? -72.974 10.600 -20.178 1.00 77.96 350 GLY A C 1
ATOM 2372 O O . GLY A 1 311 ? -72.472 11.417 -20.913 1.00 77.46 350 GLY A O 1
ATOM 2373 N N . ASP A 1 312 ? -73.893 10.924 -19.282 1.00 72.03 351 ASP A N 1
ATOM 2374 C CA . ASP A 1 312 ? -74.348 12.304 -19.155 1.00 73.36 351 ASP A CA 1
ATOM 2375 C C . ASP A 1 312 ? -73.973 12.906 -17.825 1.00 74.58 351 ASP A C 1
ATOM 2376 O O . ASP A 1 312 ? -74.535 13.883 -17.419 1.00 76.93 351 ASP A O 1
ATOM 2381 N N . VAL A 1 313 ? -72.999 12.314 -17.156 1.00 75.96 352 VAL A N 1
ATOM 2382 C CA . VAL A 1 313 ? -72.601 12.770 -15.847 1.00 77.22 352 VAL A CA 1
ATOM 2383 C C . VAL A 1 313 ? -71.173 13.291 -15.669 1.00 75.20 352 VAL A C 1
ATOM 2384 O O . VAL A 1 313 ? -70.233 12.826 -16.274 1.00 71.91 352 VAL A O 1
ATOM 2388 N N . VAL A 1 314 ? -71.080 14.293 -14.805 1.00 79.73 353 VAL A N 1
ATOM 2389 C CA . VAL A 1 314 ? -69.842 14.974 -14.424 1.00 78.57 353 VAL A CA 1
ATOM 2390 C C . VAL A 1 314 ? -69.157 14.187 -13.317 1.00 77.02 353 VAL A C 1
ATOM 2391 O O . VAL A 1 314 ? -69.361 14.462 -12.148 1.00 78.94 353 VAL A O 1
ATOM 2395 N N . PRO A 1 315 ? -68.303 13.178 -13.730 1.00 76.76 354 PRO A N 1
ATOM 2396 C CA . PRO A 1 315 ? -67.707 12.385 -12.645 1.00 74.75 354 PRO A CA 1
ATOM 2397 C C . PRO A 1 315 ? -67.152 13.096 -11.469 1.00 74.86 354 PRO A C 1
ATOM 2398 O O . PRO A 1 315 ? -66.756 14.252 -11.493 1.00 75.63 354 PRO A O 1
ATOM 2402 N N . THR A 1 316 ? -67.168 12.337 -10.401 1.00 71.15 355 THR A N 1
ATOM 2403 C CA . THR A 1 316 ? -66.778 12.772 -9.093 1.00 70.68 355 THR A CA 1
ATOM 2404 C C . THR A 1 316 ? -65.430 13.428 -8.911 1.00 67.39 355 THR A C 1
ATOM 2405 O O . THR A 1 316 ? -65.153 14.449 -9.484 1.00 66.37 355 THR A O 1
ATOM 2409 N N . LYS A 1 317 ? -64.620 12.808 -8.066 1.00 69.44 356 LYS A N 1
ATOM 2410 C CA . LYS A 1 317 ? -63.303 13.287 -7.709 1.00 66.80 356 LYS A CA 1
ATOM 2411 C C . LYS A 1 317 ? -62.373 13.386 -8.885 1.00 63.82 356 LYS A C 1
ATOM 2412 O O . LYS A 1 317 ? -61.196 13.537 -8.720 1.00 61.57 356 LYS A O 1
ATOM 2418 N N . LEU A 1 318 ? -62.955 13.325 -10.072 1.00 64.93 357 LEU A N 1
ATOM 2419 C CA . LEU A 1 318 ? -62.254 13.467 -11.315 1.00 62.35 357 LEU A CA 1
ATOM 2420 C C . LEU A 1 318 ? -61.904 14.922 -11.467 1.00 62.19 357 LEU A C 1
ATOM 2421 O O . LEU A 1 318 ? -61.109 15.297 -12.285 1.00 60.65 357 LEU A O 1
ATOM 2426 N N . GLU A 1 319 ? -62.505 15.758 -10.671 1.00 61.84 358 GLU A N 1
ATOM 2427 C CA . GLU A 1 319 ? -62.255 17.160 -10.782 1.00 62.71 358 GLU A CA 1
ATOM 2428 C C . GLU A 1 319 ? -61.214 17.570 -9.820 1.00 63.30 358 GLU A C 1
ATOM 2429 O O . GLU A 1 319 ? -61.039 18.756 -9.621 1.00 65.55 358 GLU A O 1
ATOM 2435 N N . GLN A 1 320 ? -60.510 16.634 -9.200 1.00 62.66 359 GLN A N 1
ATOM 2436 C CA . GLN A 1 320 ? -59.479 17.055 -8.218 1.00 62.17 359 GLN A CA 1
ATOM 2437 C C . GLN A 1 320 ? -58.024 17.083 -8.699 1.00 58.77 359 GLN A C 1
ATOM 2438 O O . GLN A 1 320 ? -57.647 16.286 -9.523 1.00 56.55 359 GLN A O 1
ATOM 2444 N N . ARG A 1 321 ? -57.203 17.991 -8.166 1.00 61.32 360 ARG A N 1
ATOM 2445 C CA . ARG A 1 321 ? -55.830 17.976 -8.639 1.00 58.73 360 ARG A CA 1
ATOM 2446 C C . ARG A 1 321 ? -55.138 16.698 -8.162 1.00 56.06 360 ARG A C 1
ATOM 2447 O O . ARG A 1 321 ? -55.641 15.970 -7.303 1.00 56.40 360 ARG A O 1
ATOM 2455 N N . PHE A 1 322 ? -53.993 16.400 -8.779 1.00 55.74 361 PHE A N 1
ATOM 2456 C CA . PHE A 1 322 ? -53.102 15.316 -8.365 1.00 53.52 361 PHE A CA 1
ATOM 2457 C C . PHE A 1 322 ? -53.778 13.955 -8.175 1.00 51.66 361 PHE A C 1
ATOM 2458 O O . PHE A 1 322 ? -53.103 12.982 -7.823 1.00 49.79 361 PHE A O 1
ATOM 2466 N N . ILE A 1 323 ? -55.089 13.854 -8.418 1.00 53.22 362 ILE A N 1
ATOM 2467 C CA . ILE A 1 323 ? -55.820 12.653 -8.023 1.00 53.44 362 ILE A CA 1
ATOM 2468 C C . ILE A 1 323 ? -55.390 11.449 -8.851 1.00 51.80 362 ILE A C 1
ATOM 2469 O O . ILE A 1 323 ? -55.405 10.318 -8.353 1.00 52.77 362 ILE A O 1
ATOM 2474 N N . LEU A 1 324 ? -54.985 11.664 -10.100 1.00 49.04 363 LEU A N 1
ATOM 2475 C CA . LEU A 1 324 ? -54.503 10.601 -10.977 1.00 47.12 363 LEU A CA 1
ATOM 2476 C C . LEU A 1 324 ? -52.986 10.723 -11.061 1.00 45.08 363 LEU A C 1
ATOM 2477 O O . LEU A 1 324 ? -52.442 11.491 -11.856 1.00 43.86 363 LEU A O 1
ATOM 2482 N N . ARG A 1 325 ? -52.319 9.877 -10.317 1.00 46.30 364 ARG A N 1
ATOM 2483 C CA . ARG A 1 325 ? -50.882 9.848 -10.298 1.00 44.38 364 ARG A CA 1
ATOM 2484 C C . ARG A 1 325 ? -50.315 9.209 -11.527 1.00 41.83 364 ARG A C 1
ATOM 2485 O O . ARG A 1 325 ? -50.952 8.444 -12.179 1.00 42.02 364 ARG A O 1
ATOM 2493 N N . THR A 1 326 ? -49.091 9.534 -11.847 1.00 40.72 365 THR A N 1
ATOM 2494 C CA . THR A 1 326 ? -48.481 8.907 -13.017 1.00 38.46 365 THR A CA 1
ATOM 2495 C C . THR A 1 326 ? -48.345 7.392 -12.898 1.00 37.03 365 THR A C 1
ATOM 2496 O O . THR A 1 326 ? -48.510 6.708 -13.923 1.00 36.76 365 THR A O 1
ATOM 2500 N N . PRO A 1 327 ? -48.030 6.807 -11.736 1.00 37.50 366 PRO A N 1
ATOM 2501 C CA . PRO A 1 327 ? -48.148 5.343 -11.637 1.00 37.29 366 PRO A CA 1
ATOM 2502 C C . PRO A 1 327 ? -49.541 4.843 -11.974 1.00 38.01 366 PRO A C 1
ATOM 2503 O O . PRO A 1 327 ? -49.679 3.815 -12.648 1.00 37.83 366 PRO A O 1
ATOM 2507 N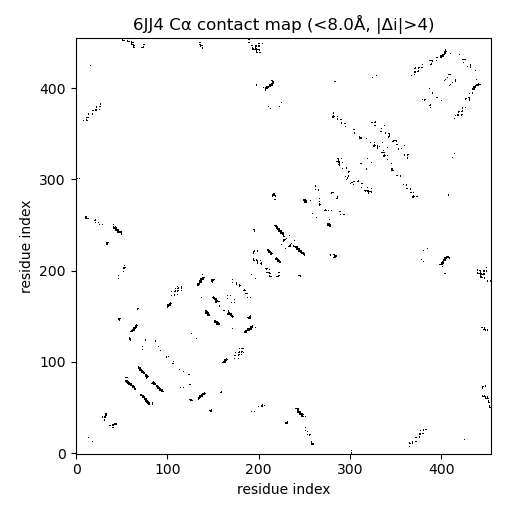 N . ASP A 1 328 ? -50.581 5.561 -11.541 1.00 39.79 367 ASP A N 1
ATOM 2508 C CA . ASP A 1 328 ? -51.944 5.157 -11.868 1.00 41.54 367 ASP A CA 1
ATOM 2509 C C . ASP A 1 328 ? -52.225 5.299 -13.362 1.00 40.71 367 ASP A C 1
ATOM 2510 O O . ASP A 1 328 ? -53.001 4.519 -13.928 1.00 40.96 367 ASP A O 1
ATOM 2515 N N . MET A 1 329 ? -51.607 6.284 -14.025 1.00 38.86 368 MET A N 1
ATOM 2516 C CA . MET A 1 329 ? -51.827 6.422 -15.463 1.00 37.67 368 MET A CA 1
ATOM 2517 C C . MET A 1 329 ? -51.058 5.370 -16.250 1.00 35.49 368 MET A C 1
ATOM 2518 O O . MET A 1 329 ? -51.510 4.949 -17.321 1.00 35.49 368 MET A O 1
ATOM 2523 N N . SER A 1 330 ? -49.907 4.926 -15.736 1.00 34.94 369 SER A N 1
ATOM 2524 C CA . SER A 1 330 ? -49.141 3.896 -16.430 1.00 34.23 369 SER A CA 1
ATOM 2525 C C . SER A 1 330 ? -49.843 2.547 -16.359 1.00 34.99 369 SER A C 1
ATOM 2526 O O . SER A 1 330 ? -49.812 1.774 -17.325 1.00 34.45 369 SER A O 1
ATOM 2529 N N . ALA A 1 331 ? -50.482 2.244 -15.226 1.00 36.15 370 ALA A N 1
ATOM 2530 C CA . ALA A 1 331 ? -51.192 0.975 -15.102 1.00 37.49 370 ALA A CA 1
ATOM 2531 C C . ALA A 1 331 ? -52.308 0.870 -16.133 1.00 38.24 370 ALA A C 1
ATOM 2532 O O . ALA A 1 331 ? -52.527 -0.197 -16.720 1.00 38.62 370 ALA A O 1
ATOM 2534 N N . MET A 1 332 ? -53.013 1.976 -16.377 1.00 38.85 371 MET A N 1
ATOM 2535 C CA . MET A 1 332 ? -54.049 1.989 -17.403 1.00 40.01 371 MET A CA 1
ATOM 2536 C C . MET A 1 332 ? -53.453 1.818 -18.797 1.00 38.99 371 MET A C 1
ATOM 2537 O O . MET A 1 332 ? -53.996 1.077 -19.626 1.00 39.18 371 MET A O 1
ATOM 2542 N N . HIS A 1 333 ? -52.332 2.496 -19.067 1.00 37.11 372 HIS A N 1
ATOM 2543 C CA . HIS A 1 333 ? -51.775 2.550 -20.418 1.00 36.09 372 HIS A CA 1
ATOM 2544 C C . HIS A 1 333 ? -51.389 1.164 -20.921 1.00 35.93 372 HIS A C 1
ATOM 2545 O O . HIS A 1 333 ? -51.513 0.868 -22.115 1.00 35.52 372 HIS A O 1
ATOM 2552 N N . HIS A 1 334 ? -50.931 0.353 -19.991 1.00 35.97 373 HIS A N 1
ATOM 2553 C CA . HIS A 1 334 ? -50.421 -0.979 -20.261 1.00 36.18 373 HIS A CA 1
ATOM 2554 C C . HIS A 1 334 ? -51.391 -2.135 -20.356 1.00 37.88 373 HIS A C 1
ATOM 2555 O O . HIS A 1 334 ? -51.002 -3.205 -20.625 1.00 38.29 373 HIS A O 1
ATOM 2562 N N . ASP A 1 335 ? -52.657 -1.873 -20.176 1.00 42.03 374 ASP A N 1
ATOM 2563 C CA . ASP A 1 335 ? -53.706 -2.841 -20.277 1.00 45.04 374 ASP A CA 1
ATOM 2564 C C . ASP A 1 335 ? -53.802 -3.461 -21.655 1.00 46.39 374 ASP A C 1
ATOM 2565 O O . ASP A 1 335 ? -54.208 -2.821 -22.587 1.00 45.89 374 ASP A O 1
ATOM 2570 N N . THR A 1 336 ? -53.438 -4.720 -21.775 1.00 45.67 37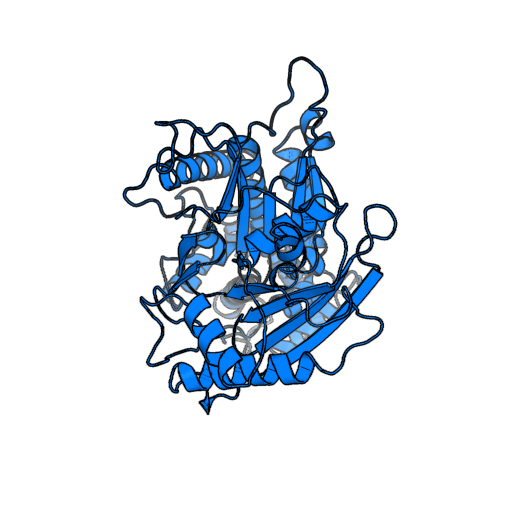5 THR A N 1
ATOM 2571 C CA . THR A 1 336 ? -53.469 -5.363 -23.052 1.00 47.57 375 THR A CA 1
ATOM 2572 C C . THR A 1 336 ? -54.592 -6.334 -23.253 1.00 49.43 375 THR A C 1
ATOM 2573 O O . THR A 1 336 ? -54.526 -7.153 -24.146 1.00 49.56 375 THR A O 1
ATOM 2577 N N . SER A 1 337 ? -55.612 -6.221 -22.425 1.00 48.02 376 SER A N 1
ATOM 2578 C CA . SER A 1 337 ? -56.775 -7.069 -22.485 1.00 50.03 376 SER A CA 1
ATOM 2579 C C . SER A 1 337 ? -57.562 -6.619 -23.658 1.00 50.85 376 SER A C 1
ATOM 2580 O O . SER A 1 337 ? -57.418 -5.525 -24.077 1.00 50.51 376 SER A O 1
ATOM 2583 N N . HIS A 1 338 ? -58.391 -7.473 -24.206 1.00 49.55 377 HIS A N 1
ATOM 2584 C CA . HIS A 1 338 ? -59.190 -7.112 -25.358 1.00 50.24 377 HIS A CA 1
ATOM 2585 C C . HIS A 1 338 ? -60.349 -6.246 -24.975 1.00 51.26 377 HIS A C 1
ATOM 2586 O O . HIS A 1 338 ? -61.056 -5.763 -25.785 1.00 51.96 377 HIS A O 1
ATOM 2593 N N . ASP A 1 339 ? -60.563 -6.042 -23.715 1.00 53.53 378 ASP A N 1
ATOM 2594 C CA . ASP A 1 339 ? -61.674 -5.263 -23.314 1.00 55.10 378 ASP A CA 1
ATOM 2595 C C . ASP A 1 339 ? -61.243 -4.152 -22.419 1.00 54.34 378 ASP A C 1
ATOM 2596 O O . ASP A 1 339 ? -62.047 -3.374 -21.996 1.00 55.71 378 ASP A O 1
ATOM 2601 N N . LEU A 1 340 ? -59.973 -4.080 -22.117 1.00 54.02 379 LEU A N 1
ATOM 2602 C CA . LEU A 1 340 ? -59.471 -3.044 -21.250 1.00 52.94 379 LEU A CA 1
ATOM 2603 C C . LEU A 1 340 ? -60.070 -3.095 -19.860 1.00 54.37 379 LEU A C 1
ATOM 2604 O O . LEU A 1 340 ? -60.518 -2.093 -19.334 1.00 54.75 379 LEU A O 1
ATOM 2609 N N . LYS A 1 341 ? -60.059 -4.268 -19.251 1.00 54.57 380 LYS A N 1
ATOM 2610 C CA . LYS A 1 341 ? -60.649 -4.407 -17.940 1.00 55.52 380 LYS A CA 1
ATOM 2611 C C . LYS A 1 341 ? -59.969 -3.780 -16.753 1.00 54.30 380 LYS A C 1
ATOM 2612 O O . LYS A 1 341 ? -60.643 -3.347 -15.863 1.00 55.21 380 LYS A O 1
ATOM 2618 N N . HIS A 1 342 ? -58.641 -3.731 -16.742 1.00 54.99 381 HIS A N 1
ATOM 2619 C CA . HIS A 1 342 ? -57.852 -3.126 -15.667 1.00 53.51 381 HIS A CA 1
ATOM 2620 C C . HIS A 1 342 ? -57.916 -1.692 -15.979 1.00 52.65 381 HIS A C 1
ATOM 2621 O O . HIS A 1 342 ? -58.153 -0.890 -15.108 1.00 52.76 381 HIS A O 1
ATOM 2628 N N . LEU A 1 343 ? -57.731 -1.332 -17.242 1.00 51.06 382 LEU A N 1
ATOM 2629 C CA . LEU A 1 343 ? -57.964 0.085 -17.504 1.00 51.50 382 LEU A CA 1
ATOM 2630 C C . LEU A 1 343 ? -59.321 0.526 -16.967 1.00 54.52 382 LEU A C 1
ATOM 2631 O O . LEU A 1 343 ? -59.416 1.462 -16.165 1.00 55.15 382 LEU A O 1
ATOM 2636 N N . GLY A 1 344 ? -60.389 -0.146 -17.406 1.00 53.53 383 GLY A N 1
ATOM 2637 C CA . GLY A 1 344 ? -61.715 0.143 -16.891 1.00 56.46 383 GLY A CA 1
ATOM 2638 C C . GLY A 1 344 ? -61.839 -0.019 -15.392 1.00 58.23 383 GLY A C 1
ATOM 2639 O O . GLY A 1 344 ? -62.332 0.893 -14.719 1.00 59.34 383 GLY A O 1
ATOM 2640 N N . ALA A 1 345 ? -61.384 -1.150 -14.847 1.00 57.75 384 ALA A N 1
ATOM 2641 C CA . ALA A 1 345 ? -61.434 -1.359 -13.403 1.00 58.79 384 ALA A CA 1
ATOM 2642 C C . ALA A 1 345 ? -60.249 -0.699 -12.710 1.00 57.77 384 ALA A C 1
ATOM 2643 O O . ALA A 1 345 ? -59.831 -1.117 -11.624 1.00 58.30 384 ALA A O 1
ATOM 2645 N N . LYS A 1 346 ? -59.671 0.318 -13.349 1.00 58.21 385 LYS A N 1
ATOM 2646 C CA . LYS A 1 346 ? -58.827 1.259 -12.629 1.00 57.09 385 LYS A CA 1
ATOM 2647 C C . LYS A 1 346 ? -59.466 2.639 -12.607 1.00 57.73 385 LYS A C 1
ATOM 2648 O O . LYS A 1 346 ? -59.299 3.387 -11.635 1.00 57.46 385 LYS A O 1
ATOM 2654 N N . LEU A 1 347 ? -60.206 2.986 -13.664 1.00 57.10 386 LEU A N 1
ATOM 2655 C CA . LEU A 1 347 ? -61.104 4.135 -13.615 1.00 59.13 386 LEU A CA 1
ATOM 2656 C C . LEU A 1 347 ? -62.049 4.028 -12.426 1.00 62.40 386 LEU A C 1
ATOM 2657 O O . LEU A 1 347 ? -62.274 5.004 -11.701 1.00 63.52 386 LEU A O 1
ATOM 2662 N N . LYS A 1 348 ? -62.612 2.835 -12.212 1.00 61.33 387 LYS A N 1
ATOM 2663 C CA . LYS A 1 348 ? -63.556 2.627 -11.120 1.00 63.51 387 LYS A CA 1
ATOM 2664 C C . LYS A 1 348 ? -62.946 2.920 -9.758 1.00 64.28 387 LYS A C 1
ATOM 2665 O O . LYS A 1 348 ? -63.686 3.214 -8.813 1.00 67.15 387 LYS A O 1
ATOM 2671 N N . ASP A 1 349 ? -61.621 2.847 -9.634 1.00 62.28 388 ASP A N 1
ATOM 2672 C CA . ASP A 1 349 ? -60.962 3.018 -8.343 1.00 61.90 388 ASP A CA 1
ATOM 2673 C C . ASP A 1 349 ? -60.572 4.471 -8.072 1.00 62.11 388 ASP A C 1
ATOM 2674 O O . ASP A 1 349 ? -60.994 5.052 -7.068 1.00 63.88 388 ASP A O 1
ATOM 2679 N N . ILE A 1 350 ? -59.777 5.071 -8.959 1.00 61.98 389 ILE A N 1
ATOM 2680 C CA . ILE A 1 350 ? -59.127 6.342 -8.651 1.00 61.49 389 ILE A CA 1
ATOM 2681 C C . ILE A 1 350 ? -60.129 7.492 -8.709 1.00 63.32 389 ILE A C 1
ATOM 2682 O O . ILE A 1 350 ? -59.798 8.628 -8.352 1.00 63.41 389 ILE A O 1
ATOM 2687 N N . LEU A 1 351 ? -61.352 7.230 -9.164 1.00 63.48 390 LEU A N 1
ATOM 2688 C CA . LEU A 1 351 ? -62.293 8.338 -9.341 1.00 65.05 390 LEU A CA 1
ATOM 2689 C C . LEU A 1 351 ? -63.478 8.320 -8.338 1.00 68.22 390 LEU A C 1
ATOM 2690 O O . LEU A 1 351 ? -63.586 9.262 -7.555 1.00 69.96 390 LEU A O 1
ATOM 2695 N N . GLY A 1 352 ? -64.364 7.316 -8.314 1.00 68.00 391 GLY A N 1
ATOM 2696 C CA . GLY A 1 352 ? -64.466 6.216 -9.256 1.00 67.04 391 GLY A CA 1
ATOM 2697 C C . GLY A 1 352 ? -65.510 6.556 -10.304 1.00 68.33 391 GLY A C 1
ATOM 2698 O O . GLY A 1 352 ? -65.909 7.715 -10.433 1.00 69.61 391 GLY A O 1
ATOM 2699 N N . VAL A 1 353 ? -65.958 5.547 -11.045 1.00 69.20 392 VAL A N 1
ATOM 2700 C CA . VAL A 1 353 ? -66.887 5.725 -12.154 1.00 69.43 392 VAL A CA 1
ATOM 2701 C C . VAL A 1 353 ? -67.426 4.360 -12.563 1.00 69.80 392 VAL A C 1
ATOM 2702 O O . VAL A 1 353 ? -66.670 3.480 -12.990 1.00 68.47 392 VAL A O 1
ATOM 2706 N N . ALA A 1 354 ? -68.744 4.196 -12.434 1.00 67.40 393 ALA A N 1
ATOM 2707 C CA . ALA A 1 354 ? -69.409 2.896 -12.463 1.00 68.33 393 ALA A CA 1
ATOM 2708 C C . ALA A 1 354 ? -69.041 2.033 -13.665 1.00 66.58 393 ALA A C 1
ATOM 2709 O O . ALA A 1 354 ? -68.194 1.140 -13.557 1.00 65.75 393 ALA A O 1
ATOM 2711 N N . ASP A 1 355 ? -69.676 2.282 -14.811 1.00 66.80 394 ASP A N 1
ATOM 2712 C CA . ASP A 1 355 ? -69.592 1.349 -15.928 1.00 65.26 394 ASP A CA 1
ATOM 2713 C C . ASP A 1 355 ? -68.997 2.002 -17.171 1.00 62.12 394 ASP A C 1
ATOM 2714 O O . ASP A 1 355 ? -69.713 2.266 -18.143 1.00 62.80 394 ASP A O 1
ATOM 2719 N N . THR A 1 356 ? -67.689 2.181 -17.170 1.00 64.62 395 THR A N 1
ATOM 2720 C CA . THR A 1 356 ? -66.982 2.758 -18.296 1.00 61.35 395 THR A CA 1
ATOM 2721 C C . THR A 1 356 ? -67.041 1.802 -19.439 1.00 60.77 395 THR A C 1
ATOM 2722 O O . THR A 1 356 ? -66.872 0.630 -19.268 1.00 60.10 395 THR A O 1
ATOM 2726 N N . SER A 1 357 ? -67.300 2.328 -20.620 1.00 59.35 396 SER A N 1
ATOM 2727 C CA . SER A 1 357 ? -67.450 1.530 -21.825 1.00 59.39 396 SER A CA 1
ATOM 2728 C C . SER A 1 357 ? -66.230 1.450 -22.707 1.00 56.77 396 SER A C 1
ATOM 2729 O O . SER A 1 357 ? -65.299 2.163 -22.502 1.00 54.89 396 SER A O 1
ATOM 2732 N N . LEU A 1 358 ? -66.263 0.572 -23.696 1.00 58.44 397 LEU A N 1
ATOM 2733 C CA . LEU A 1 358 ? -65.155 0.368 -24.610 1.00 56.18 397 LEU A CA 1
ATOM 2734 C C . LEU A 1 358 ? -64.707 1.580 -25.383 1.00 54.20 397 LEU A C 1
ATOM 2735 O O . LEU A 1 358 ? -63.572 1.730 -25.674 1.00 51.54 397 LEU A O 1
ATOM 2740 N N . GLU A 1 359 ? -65.628 2.441 -25.721 1.00 56.58 398 GLU A N 1
ATOM 2741 C CA . GLU A 1 359 ? -65.332 3.630 -26.462 1.00 56.13 398 GLU A CA 1
ATOM 2742 C C . GLU A 1 359 ? -64.787 4.635 -25.495 1.00 55.89 398 GLU A C 1
ATOM 2743 O O . GLU A 1 359 ? -64.002 5.471 -25.854 1.00 54.65 398 GLU A O 1
ATOM 2749 N N . ALA A 1 360 ? -65.213 4.537 -24.250 1.00 55.79 399 ALA A N 1
ATOM 2750 C CA . ALA A 1 360 ? -64.737 5.380 -23.191 1.00 54.99 399 ALA A CA 1
ATOM 2751 C C . ALA A 1 360 ? -63.484 4.791 -22.637 1.00 53.24 399 ALA A C 1
ATOM 2752 O O . ALA A 1 360 ? -62.635 5.507 -22.160 1.00 52.24 399 ALA A O 1
ATOM 2754 N N . ARG A 1 361 ? -63.377 3.466 -22.669 1.00 54.01 400 ARG A N 1
ATOM 2755 C CA . ARG A 1 361 ? -62.132 2.872 -22.199 1.00 51.84 400 ARG A CA 1
ATOM 2756 C C . ARG A 1 361 ? -60.999 3.089 -23.193 1.00 48.60 400 ARG A C 1
ATOM 2757 O O . ARG A 1 361 ? -59.869 3.395 -22.798 1.00 46.38 400 ARG A O 1
ATOM 2765 N N . TYR A 1 362 ? -61.281 2.936 -24.490 1.00 50.57 401 TYR A N 1
ATOM 2766 C CA . TYR A 1 362 ? -60.209 3.004 -25.477 1.00 48.69 401 TYR A CA 1
ATOM 2767 C C . TYR A 1 362 ? -59.774 4.440 -25.727 1.00 46.19 401 TYR A C 1
ATOM 2768 O O . TYR A 1 362 ? -58.585 4.705 -25.942 1.00 44.20 401 TYR A O 1
ATOM 2777 N N . ILE A 1 363 ? -60.726 5.376 -25.745 1.00 47.83 402 ILE A N 1
ATOM 2778 C CA . ILE A 1 363 ? -60.363 6.785 -25.842 1.00 46.67 402 ILE A CA 1
ATOM 2779 C C . ILE A 1 363 ? -59.420 7.159 -24.707 1.00 45.05 402 ILE A C 1
ATOM 2780 O O . ILE A 1 363 ? -58.421 7.855 -24.918 1.00 43.58 402 ILE A O 1
ATOM 2785 N N . THR A 1 364 ? -59.705 6.678 -23.493 1.00 46.17 403 THR A N 1
ATOM 2786 C CA . THR A 1 364 ? -58.796 6.903 -22.375 1.00 44.94 403 THR A CA 1
ATOM 2787 C C . THR A 1 364 ? -57.450 6.228 -22.599 1.00 42.62 403 THR A C 1
ATOM 2788 O O . THR A 1 364 ? -56.412 6.779 -22.215 1.00 41.44 403 THR A O 1
ATOM 2792 N N . LEU A 1 365 ? -57.445 5.036 -23.201 1.00 44.48 404 LEU A N 1
ATOM 2793 C CA . LEU A 1 365 ? -56.181 4.420 -23.589 1.00 42.63 404 LEU A CA 1
ATOM 2794 C C . LEU A 1 365 ? -55.462 5.277 -24.622 1.00 41.54 404 LEU A C 1
ATOM 2795 O O . LEU A 1 365 ? -54.227 5.336 -24.645 1.00 40.07 404 LEU A O 1
ATOM 2800 N N . HIS A 1 366 ? -56.227 5.966 -25.473 1.00 42.67 405 HIS A N 1
ATOM 2801 C CA . HIS A 1 366 ? -55.634 6.840 -26.477 1.00 41.04 405 HIS A CA 1
ATOM 2802 C C . HIS A 1 366 ? -55.124 8.138 -25.863 1.00 40.07 405 HIS A C 1
ATOM 2803 O O . HIS A 1 366 ? -54.154 8.716 -26.365 1.00 39.28 405 HIS A O 1
ATOM 2810 N N . VAL A 1 367 ? -55.746 8.604 -24.776 1.00 38.49 406 VAL A N 1
ATOM 2811 C CA . VAL A 1 367 ? -55.297 9.840 -24.139 1.00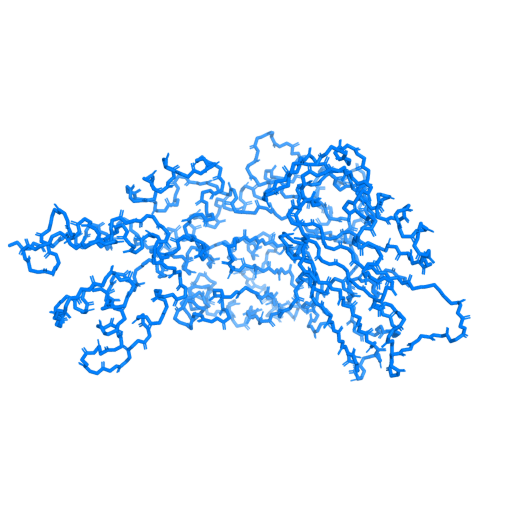 38.23 406 VAL A CA 1
ATOM 2812 C C . VAL A 1 367 ? -53.936 9.637 -23.487 1.00 38.47 406 VAL A C 1
ATOM 2813 O O . VAL A 1 367 ? -52.988 10.390 -23.740 1.00 38.46 406 VAL A O 1
ATOM 2817 N N . CYS A 1 368 ? -53.822 8.623 -22.625 1.00 37.52 407 CYS A N 1
ATOM 2818 C CA . CYS A 1 368 ? -52.521 8.281 -22.058 1.00 37.28 407 CYS A CA 1
ATOM 2819 C C . CYS A 1 368 ? -51.485 8.051 -23.149 1.00 36.15 407 CYS A C 1
ATOM 2820 O O . CYS A 1 368 ? -50.301 8.353 -22.960 1.00 34.87 407 CYS A O 1
ATOM 2823 N N . ASP A 1 369 ? -51.917 7.540 -24.302 1.00 37.92 408 ASP A N 1
ATOM 2824 C CA . ASP A 1 369 ? -51.017 7.236 -25.406 1.00 37.31 408 ASP A CA 1
ATOM 2825 C C . ASP A 1 369 ? -50.355 8.471 -26.006 1.00 35.99 408 ASP A C 1
ATOM 2826 O O . ASP A 1 369 ? -49.325 8.329 -26.675 1.00 35.59 408 ASP A O 1
ATOM 2831 N N . LEU A 1 370 ? -50.905 9.669 -25.793 1.00 36.23 409 LEU A N 1
ATOM 2832 C CA . LEU A 1 370 ? -50.308 10.886 -26.335 1.00 34.54 409 LEU A CA 1
ATOM 2833 C C . LEU A 1 370 ? -49.523 11.680 -25.296 1.00 33.73 409 LEU A C 1
ATOM 2834 O O . LEU A 1 370 ? -48.453 12.212 -25.606 1.00 33.28 409 LEU A O 1
ATOM 2839 N N . VAL A 1 371 ? -50.042 11.784 -24.070 1.00 33.83 410 VAL A N 1
ATOM 2840 C CA . VAL A 1 371 ? -49.336 12.514 -23.018 1.00 32.94 410 VAL A CA 1
ATOM 2841 C C . VAL A 1 371 ? -47.974 11.885 -22.757 1.00 31.31 410 VAL A C 1
ATOM 2842 O O . VAL A 1 371 ? -46.955 12.580 -22.653 1.00 31.03 410 VAL A O 1
ATOM 2846 N N . ALA A 1 372 ? -47.938 10.555 -22.646 1.00 30.50 411 ALA A N 1
ATOM 2847 C CA . ALA A 1 372 ? -46.669 9.861 -22.472 1.00 29.36 411 ALA A CA 1
ATOM 2848 C C . ALA A 1 372 ? -45.803 9.961 -23.719 1.00 27.94 411 ALA A C 1
ATOM 2849 O O . ALA A 1 372 ? -44.585 10.142 -23.610 1.00 27.36 411 ALA A O 1
ATOM 2851 N N . GLU A 1 373 ? -46.406 9.854 -24.907 1.00 28.00 412 GLU A N 1
ATOM 2852 C CA . GLU A 1 373 ? -45.625 9.954 -26.135 1.00 27.87 412 GLU A CA 1
ATOM 2853 C C . GLU A 1 373 ? -44.977 11.328 -26.263 1.00 26.55 412 GLU A C 1
ATOM 2854 O O . GLU A 1 373 ? -43.839 11.437 -26.730 1.00 26.36 412 GLU A O 1
ATOM 2860 N N . ARG A 1 374 ? -45.674 12.389 -25.846 1.00 28.46 413 ARG A N 1
ATOM 2861 C CA . ARG A 1 374 ? -45.087 13.720 -25.960 1.00 27.11 413 ARG A CA 1
ATOM 2862 C C . ARG A 1 374 ? -43.927 13.900 -24.992 1.00 26.05 413 ARG A C 1
ATOM 2863 O O . ARG A 1 374 ? -42.904 14.499 -25.348 1.00 25.84 413 ARG A O 1
ATOM 2871 N N . GLY A 1 375 ? -44.064 13.379 -23.772 1.00 25.00 414 GLY A N 1
ATOM 2872 C CA . GLY A 1 375 ? -42.978 13.472 -22.813 1.00 23.18 414 GLY A CA 1
ATOM 2873 C C . GLY A 1 375 ? -41.757 12.675 -23.232 1.00 21.55 414 GLY A C 1
ATOM 2874 O O . GLY A 1 375 ? -40.635 13.186 -23.208 1.00 20.93 414 GLY A O 1
ATOM 2875 N N . ALA A 1 376 ? -41.958 11.420 -23.636 1.00 21.29 415 ALA A N 1
ATOM 2876 C CA . ALA A 1 376 ? -40.828 10.583 -24.030 1.00 20.71 415 ALA A CA 1
ATOM 2877 C C . ALA A 1 376 ? -40.147 11.127 -25.282 1.00 20.94 415 ALA A C 1
ATOM 2878 O O . ALA A 1 376 ? -38.917 11.075 -25.405 1.00 20.52 415 ALA A O 1
ATOM 2880 N N . ARG A 1 377 ? -40.931 11.678 -26.214 1.00 21.06 416 ARG A N 1
ATOM 2881 C CA . ARG A 1 377 ? -40.345 12.261 -27.417 1.00 20.90 416 ARG A CA 1
ATOM 2882 C C . ARG A 1 377 ? -39.631 13.575 -27.120 1.00 21.53 416 ARG A C 1
ATOM 2883 O O . ARG A 1 377 ? -38.575 13.847 -27.701 1.00 20.76 416 ARG A O 1
ATOM 2891 N N . LEU A 1 378 ? -40.164 14.390 -26.207 1.00 21.16 417 LEU A N 1
ATOM 2892 C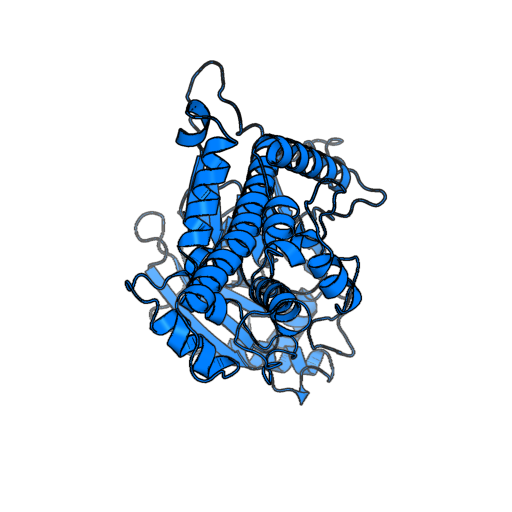 CA . LEU A 1 378 ? -39.479 15.632 -25.863 1.00 21.27 417 LEU A CA 1
ATOM 2893 C C . LEU A 1 378 ? -38.230 15.377 -25.030 1.00 21.57 417 LEU A C 1
ATOM 2894 O O . LEU A 1 378 ? -37.282 16.168 -25.082 1.00 22.17 417 LEU A O 1
ATOM 2899 N N . ALA A 1 379 ? -38.218 14.298 -24.245 1.00 20.68 418 ALA A N 1
ATOM 2900 C CA . ALA A 1 379 ? -37.022 13.973 -23.476 1.00 19.66 418 ALA A CA 1
ATOM 2901 C C . ALA A 1 379 ? -35.917 13.451 -24.382 1.00 19.59 418 ALA A C 1
ATOM 2902 O O . ALA A 1 379 ? -34.730 13.681 -24.114 1.00 19.88 418 ALA A O 1
ATOM 2904 N N . ALA A 1 380 ? -36.288 12.743 -25.457 1.00 19.15 419 ALA A N 1
ATOM 2905 C CA . ALA A 1 380 ? -35.295 12.290 -26.427 1.00 18.99 419 ALA A CA 1
ATOM 2906 C C . ALA A 1 380 ? -34.756 13.456 -27.244 1.00 19.23 419 ALA A C 1
ATOM 2907 O O . ALA A 1 380 ? -33.677 13.357 -27.841 1.00 19.47 419 ALA A O 1
ATOM 2909 N N . ALA A 1 381 ? -35.506 14.564 -27.292 1.00 19.49 420 ALA A N 1
ATOM 2910 C CA . ALA A 1 381 ? -35.011 15.781 -27.932 1.00 20.35 420 ALA A CA 1
ATOM 2911 C C . ALA A 1 381 ? -33.963 16.480 -27.072 1.00 20.89 420 ALA A C 1
ATOM 2912 O O . ALA A 1 381 ? -32.994 17.041 -27.598 1.00 21.22 420 ALA A O 1
ATOM 2914 N N . GLY A 1 382 ? -34.143 16.471 -25.751 1.00 19.40 421 GLY A N 1
ATOM 2915 C CA . GLY A 1 382 ? -33.100 16.987 -24.884 1.00 18.88 421 GLY A CA 1
ATOM 2916 C C . GLY A 1 382 ? -31.852 16.122 -24.925 1.00 19.03 421 GLY A C 1
ATOM 2917 O O . GLY A 1 382 ? -30.736 16.620 -25.099 1.00 19.12 421 GLY A O 1
ATOM 2918 N N . ILE A 1 383 ? -32.024 14.808 -24.748 1.00 19.41 422 ILE A N 1
ATOM 2919 C CA . ILE A 1 383 ? -30.895 13.882 -24.825 1.00 19.46 422 ILE A CA 1
ATOM 2920 C C . ILE A 1 383 ? -30.165 14.072 -26.143 1.00 20.40 422 ILE A C 1
ATOM 2921 O O . ILE A 1 383 ? -28.934 14.112 -26.195 1.00 20.44 422 ILE A O 1
ATOM 2926 N N . TYR A 1 384 ? -30.924 14.255 -27.221 1.00 18.41 423 TYR A N 1
ATOM 2927 C CA . TYR A 1 384 ? -30.340 14.556 -28.522 1.00 19.80 423 TYR A CA 1
ATOM 2928 C C . TYR A 1 384 ? -29.601 15.883 -28.495 1.00 20.17 423 TYR A C 1
ATOM 2929 O O . TYR A 1 384 ? -28.582 16.048 -29.172 1.00 20.88 423 TYR A O 1
ATOM 2938 N N . GLY A 1 385 ? -30.100 16.841 -27.710 1.00 19.93 424 GLY A N 1
ATOM 2939 C CA . GLY A 1 385 ? -29.441 18.133 -27.630 1.00 20.60 424 GLY A CA 1
ATOM 2940 C C . GLY A 1 385 ? -28.097 18.039 -26.937 1.00 21.41 424 GLY A C 1
ATOM 2941 O O . GLY A 1 385 ? -27.099 18.607 -27.394 1.00 22.48 424 GLY A O 1
ATOM 2942 N N . ILE A 1 386 ? -28.049 17.289 -25.834 1.00 21.22 425 ILE A N 1
ATOM 2943 C CA . ILE A 1 386 ? -26.784 17.044 -25.148 1.00 22.03 425 ILE A CA 1
ATOM 2944 C C . ILE A 1 386 ? -25.812 16.308 -26.063 1.00 21.14 425 ILE A C 1
ATOM 2945 O O . ILE A 1 386 ? -24.633 16.670 -26.150 1.00 21.63 425 ILE A O 1
ATOM 2950 N N . LEU A 1 387 ? -26.283 15.264 -26.752 1.00 22.03 426 LEU A N 1
ATOM 2951 C CA . LEU A 1 387 ? -25.409 14.529 -27.665 1.00 22.67 426 LEU A CA 1
ATOM 2952 C C . LEU A 1 387 ? -24.816 15.451 -28.722 1.00 24.56 426 LEU A C 1
ATOM 2953 O O . LEU A 1 387 ? -23.627 15.355 -29.047 1.00 26.47 426 LEU A O 1
ATOM 2958 N N . LYS A 1 388 ? -25.640 16.345 -29.275 1.00 22.42 427 LYS A N 1
ATOM 2959 C CA . LYS A 1 388 ? -25.151 17.380 -30.183 1.00 24.28 427 LYS A CA 1
ATOM 2960 C C . LYS A 1 388 ? -24.046 18.212 -29.544 1.00 27.14 427 LYS A C 1
ATOM 2961 O O . LYS A 1 388 ? -22.970 18.391 -30.127 1.00 29.59 427 LYS A O 1
ATOM 2967 N N . LYS A 1 389 ? -24.290 18.742 -28.378 1.00 24.79 428 LYS A N 1
ATOM 2968 C CA . LYS A 1 389 ? -23.343 19.540 -27.676 1.00 26.52 428 LYS A CA 1
ATOM 2969 C C . LYS A 1 389 ? -21.963 18.915 -27.546 1.00 27.33 428 LYS A C 1
ATOM 2970 O O . LYS A 1 389 ? -21.004 19.595 -27.391 1.00 28.50 428 LYS A O 1
ATOM 2976 N N . LEU A 1 390 ? -21.877 17.612 -27.612 1.00 27.36 429 LEU A N 1
ATOM 2977 C CA . LEU A 1 390 ? -20.638 16.922 -27.463 1.00 27.77 429 LEU A CA 1
ATOM 2978 C C . LEU A 1 390 ? -20.091 16.400 -28.740 1.00 28.81 429 LEU A C 1
ATOM 2979 O O . LEU A 1 390 ? -19.023 15.869 -28.769 1.00 29.61 429 LEU A O 1
ATOM 2984 N N . GLY A 1 391 ? -20.846 16.557 -29.796 1.00 27.99 430 GLY A N 1
ATOM 2985 C CA . GLY A 1 391 ? -20.471 16.105 -31.100 1.00 28.65 430 GLY A CA 1
ATOM 2986 C C . GLY A 1 391 ? -20.566 14.628 -31.247 1.00 28.63 430 GLY A C 1
ATOM 2987 O O . GLY A 1 391 ? -19.760 14.033 -31.907 1.00 30.09 430 GLY A O 1
ATOM 2988 N N . ARG A 1 392 ? -21.564 14.044 -30.633 1.00 27.66 431 ARG A N 1
ATOM 2989 C CA . ARG A 1 392 ? -21.726 12.634 -30.689 1.00 27.68 431 ARG A CA 1
ATOM 2990 C C . ARG A 1 392 ? -22.942 12.226 -31.388 1.00 27.31 431 ARG A C 1
ATOM 2991 O O . ARG A 1 392 ? -23.284 11.116 -31.337 1.00 27.05 431 ARG A O 1
ATOM 2999 N N . ASP A 1 393 ? -23.559 13.165 -32.062 1.00 27.23 432 ASP A N 1
ATOM 3000 C CA . ASP A 1 393 ? -24.743 12.987 -32.865 1.00 26.89 432 ASP A CA 1
ATOM 3001 C C . ASP A 1 393 ? -24.506 12.660 -34.354 1.00 29.03 432 ASP A C 1
ATOM 3002 O O . ASP A 1 393 ? -25.431 12.339 -35.065 1.00 28.41 432 ASP A O 1
ATOM 3007 N N . ARG A 1 394 ? -23.265 12.748 -34.802 1.00 31.21 433 ARG A N 1
ATOM 3008 C CA . ARG A 1 394 ? -22.894 12.470 -36.177 1.00 34.22 433 ARG A CA 1
ATOM 3009 C C . ARG A 1 394 ? -21.692 11.579 -36.115 1.00 35.09 433 ARG A C 1
ATOM 3010 O O . ARG A 1 394 ? -21.051 11.518 -35.106 1.00 34.40 433 ARG A O 1
ATOM 3018 N N . VAL A 1 395 ? -21.392 10.890 -37.205 1.00 36.53 434 VAL A N 1
ATOM 3019 C CA . VAL A 1 395 ? -20.252 9.964 -37.282 1.00 38.16 434 VAL A CA 1
ATOM 3020 C C . VAL A 1 395 ? -19.037 10.603 -37.950 1.00 40.58 434 VAL A C 1
ATOM 3021 O O . VAL A 1 395 ? -19.207 11.511 -38.729 1.00 40.96 434 VAL A O 1
ATOM 3025 N N . PRO A 1 396 ? -17.821 10.147 -37.647 1.00 42.03 435 PRO A N 1
ATOM 3026 C CA . PRO A 1 396 ? -16.649 10.808 -38.232 1.00 44.33 435 PRO A CA 1
ATOM 3027 C C . PRO A 1 396 ? -16.169 10.145 -39.514 1.00 46.61 435 PRO A C 1
ATOM 3028 O O . PRO A 1 396 ? -16.898 9.353 -40.123 1.00 46.35 435 PRO A O 1
ATOM 3032 N N . SER A 1 397 ? -14.938 10.466 -39.927 1.00 46.05 436 SER A N 1
ATOM 3033 C CA . SER A 1 397 ? -14.392 9.920 -41.165 1.00 49.43 436 SER A CA 1
ATOM 3034 C C . SER A 1 397 ? -14.385 8.397 -41.123 1.00 50.45 436 SER A C 1
ATOM 3035 O O . SER A 1 397 ? -14.851 7.737 -42.059 1.00 50.75 436 SER A O 1
ATOM 3038 N N . ASP A 1 398 ? -13.868 7.947 -39.983 1.00 49.89 437 ASP A N 1
ATOM 3039 C CA . ASP A 1 398 ? -13.852 6.564 -39.560 1.00 50.09 437 ASP A CA 1
ATOM 3040 C C . ASP A 1 398 ? -13.361 6.129 -38.165 1.00 49.90 437 ASP A C 1
ATOM 3041 O O . ASP A 1 398 ? -12.355 6.583 -37.644 1.00 49.85 437 ASP A O 1
ATOM 3046 N N . GLY A 1 399 ? -14.143 5.229 -37.590 1.00 51.02 438 GLY A N 1
ATOM 3047 C CA . GLY A 1 399 ? -13.912 4.663 -36.286 1.00 50.40 438 GLY A CA 1
ATOM 3048 C C . GLY A 1 399 ? -15.222 4.291 -35.628 1.00 47.66 438 GLY A C 1
ATOM 3049 O O . GLY A 1 399 ? -15.261 3.530 -34.678 1.00 45.92 438 GLY A O 1
ATOM 3050 N N . SER A 1 400 ? -16.294 4.836 -36.181 1.00 50.79 439 SER A N 1
ATOM 3051 C CA . SER A 1 400 ? -17.663 4.644 -35.683 1.00 48.90 439 SER A CA 1
ATOM 3052 C C . SER A 1 400 ? -17.728 5.305 -34.301 1.00 46.92 439 SER A C 1
ATOM 3053 O O . SER A 1 400 ? -18.594 5.020 -33.512 1.00 45.54 439 SER A O 1
ATOM 3056 N N . GLN A 1 401 ? -16.779 6.169 -34.020 1.00 45.71 440 GLN A N 1
ATOM 3057 C CA . GLN A 1 401 ? -16.640 6.764 -32.715 1.00 44.88 440 GLN A CA 1
ATOM 3058 C C . GLN A 1 401 ? -16.369 5.666 -31.728 1.00 44.01 440 GLN A C 1
ATOM 3059 O O . GLN A 1 401 ? -17.252 5.269 -30.997 1.00 42.20 440 GLN A O 1
ATOM 3065 N N . LYS A 1 402 ? -15.115 5.198 -31.742 1.00 47.19 441 LYS A N 1
ATOM 3066 C CA . LYS A 1 402 ? -14.592 4.141 -30.896 1.00 47.39 441 LYS A CA 1
ATOM 3067 C C . LYS A 1 402 ? -15.062 4.401 -29.498 1.00 45.40 441 LYS A C 1
ATOM 3068 O O . LYS A 1 402 ? -15.625 3.524 -28.871 1.00 44.58 441 LYS A O 1
ATOM 3074 N N . GLN A 1 403 ? -14.863 5.621 -29.011 1.00 44.92 442 GLN A N 1
ATOM 3075 C CA . GLN A 1 403 ? -15.406 6.014 -27.746 1.00 42.66 442 GLN A CA 1
ATOM 3076 C C . GLN A 1 403 ? -16.866 6.171 -28.180 1.00 39.07 442 GLN A C 1
ATOM 3077 O O . GLN A 1 403 ? -17.216 7.105 -28.893 1.00 39.83 442 GLN A O 1
ATOM 3083 N N . ARG A 1 404 ? -17.684 5.203 -27.760 1.00 37.00 443 ARG A N 1
ATOM 3084 C CA . ARG A 1 404 ? -19.089 5.124 -28.009 1.00 30.59 443 ARG A CA 1
ATOM 3085 C C . ARG A 1 404 ? -19.712 5.961 -26.943 1.00 26.60 443 ARG A C 1
ATOM 3086 O O . ARG A 1 404 ? -19.043 6.390 -26.084 1.00 25.98 443 ARG A O 1
ATOM 3094 N N . THR A 1 405 ? -20.988 6.236 -27.034 1.00 25.34 444 THR A N 1
ATOM 3095 C CA . THR A 1 405 ? -21.650 7.059 -26.058 1.00 23.66 444 THR A CA 1
ATOM 3096 C C . THR A 1 405 ? -22.771 6.392 -25.309 1.00 22.96 444 THR A C 1
ATOM 3097 O O . THR A 1 405 ? -23.741 5.964 -25.865 1.00 22.36 444 THR A O 1
ATOM 3101 N N . VAL A 1 406 ? -22.603 6.313 -24.014 1.00 22.18 445 VAL A N 1
ATOM 3102 C CA . VAL A 1 406 ? -23.633 5.769 -23.144 1.00 21.30 445 VAL A CA 1
ATOM 3103 C C . VAL A 1 406 ? -24.308 6.931 -22.438 1.00 20.57 445 VAL A C 1
ATOM 3104 O O . VAL A 1 406 ? -23.660 7.924 -22.090 1.00 21.00 445 VAL A O 1
ATOM 3108 N N . ILE A 1 407 ? -25.614 6.817 -22.251 1.00 19.42 446 ILE A N 1
ATOM 3109 C CA . ILE A 1 407 ? -26.391 7.807 -21.524 1.00 19.22 446 ILE A CA 1
ATOM 3110 C C . ILE A 1 407 ? -27.082 7.078 -20.383 1.00 18.50 446 ILE A C 1
ATOM 3111 O O . ILE A 1 407 ? -27.983 6.261 -20.606 1.00 17.53 446 ILE A O 1
ATOM 3116 N N . ALA A 1 408 ? -26.654 7.362 -19.165 1.00 18.34 447 ALA A N 1
ATOM 3117 C CA . ALA A 1 408 ? -27.108 6.626 -17.993 1.00 18.78 447 ALA A CA 1
ATOM 3118 C C . ALA A 1 408 ? -28.454 7.170 -17.532 1.00 19.00 447 ALA A C 1
ATOM 3119 O O . ALA A 1 408 ? -28.545 8.322 -17.096 1.00 18.35 447 ALA A O 1
ATOM 3121 N N . LEU A 1 409 ? -29.497 6.352 -17.619 1.00 17.90 448 LEU A N 1
ATOM 3122 C CA . LEU A 1 409 ? -30.817 6.821 -17.244 1.00 21.47 448 LEU A CA 1
ATOM 3123 C C . LEU A 1 409 ? -31.244 6.221 -15.914 1.00 23.97 448 LEU A C 1
ATOM 3124 O O . LEU A 1 409 ? -30.793 5.147 -15.503 1.00 24.79 448 LEU A O 1
ATOM 3129 N N . ASP A 1 410 ? -32.123 6.961 -15.248 1.00 22.84 449 ASP A N 1
ATOM 3130 C CA . ASP A 1 410 ? -32.586 6.662 -13.905 1.00 24.81 449 ASP A CA 1
ATOM 3131 C C . ASP A 1 410 ? -34.029 7.143 -13.798 1.00 24.02 449 ASP A C 1
ATOM 3132 O O . ASP A 1 410 ? -34.599 7.662 -14.762 1.00 23.99 449 ASP A O 1
ATOM 3137 N N . GLY A 1 411 ? -34.618 6.971 -12.628 1.00 25.59 450 GLY A N 1
ATOM 3138 C CA . GLY A 1 411 ? -35.936 7.545 -12.412 1.00 25.42 450 GLY A CA 1
ATOM 3139 C C . GLY A 1 411 ? -37.053 6.557 -12.672 1.00 24.95 450 GLY A C 1
ATOM 3140 O O . GLY A 1 411 ? -37.011 5.748 -13.599 1.00 23.73 450 GLY A O 1
ATOM 3141 N N . GLY A 1 412 ? -38.087 6.641 -11.830 1.00 26.71 451 GLY A N 1
ATOM 3142 C CA . GLY A 1 412 ? -39.179 5.685 -11.899 1.00 27.41 451 GLY A CA 1
ATOM 3143 C C . GLY A 1 412 ? -39.970 5.758 -13.188 1.00 27.91 451 GLY A C 1
ATOM 3144 O O . GLY A 1 412 ? -40.600 4.772 -13.586 1.00 28.49 451 GLY A O 1
ATOM 3145 N N . LEU A 1 413 ? -39.959 6.917 -13.855 1.00 25.88 452 LEU A N 1
ATOM 3146 C CA . LEU A 1 413 ? -40.622 7.022 -15.150 1.00 26.33 452 LEU A CA 1
ATOM 3147 C C . LEU A 1 413 ? -39.937 6.153 -16.199 1.00 26.78 452 LEU A C 1
ATOM 3148 O O . LEU A 1 413 ? -40.610 5.394 -16.903 1.00 27.81 452 LEU A O 1
ATOM 3153 N N . TYR A 1 414 ? -38.609 6.246 -16.319 1.00 26.91 453 TYR A N 1
ATOM 3154 C CA . TYR A 1 414 ? -37.883 5.414 -17.275 1.00 26.51 453 TYR A CA 1
ATOM 3155 C C . TYR A 1 414 ? -37.941 3.943 -16.884 1.00 27.49 453 TYR A C 1
ATOM 3156 O O . TYR A 1 414 ? -38.042 3.063 -17.746 1.00 28.01 453 TYR A O 1
ATOM 3165 N N . GLU A 1 415 ? -37.903 3.679 -15.584 1.00 27.68 454 GLU A N 1
ATOM 3166 C CA . GLU A 1 415 ? -37.671 2.368 -15.002 1.00 28.54 454 GLU A CA 1
ATOM 3167 C C . GLU A 1 415 ? -38.943 1.549 -14.833 1.00 28.18 454 GLU A C 1
ATOM 3168 O O . GLU A 1 415 ? -38.855 0.337 -14.620 1.00 28.06 454 GLU A O 1
ATOM 3174 N N . HIS A 1 416 ? -40.118 2.176 -14.935 1.00 30.00 455 HIS A N 1
ATOM 3175 C CA . HIS A 1 416 ? -41.377 1.525 -14.597 1.00 30.15 455 HIS A CA 1
ATOM 3176 C C . HIS A 1 416 ? -42.516 1.898 -15.543 1.00 29.80 455 HIS A C 1
ATOM 3177 O O . HIS A 1 416 ? -43.667 1.522 -15.283 1.00 30.94 455 HIS A O 1
ATOM 3184 N N . TYR A 1 417 ? -42.230 2.616 -16.629 1.00 31.27 456 TYR A N 1
ATOM 3185 C CA . TYR A 1 417 ? -43.214 2.980 -17.653 1.00 30.69 456 TYR A CA 1
ATOM 3186 C C . TYR A 1 417 ? -42.642 2.505 -18.990 1.00 30.17 456 TYR A C 1
ATOM 3187 O O . TYR A 1 417 ? -41.947 3.255 -19.682 1.00 29.59 456 TYR A O 1
ATOM 3196 N N . LYS A 1 418 ? -42.945 1.254 -19.353 1.00 28.71 457 LYS A N 1
ATOM 3197 C CA . LYS A 1 418 ? -42.250 0.609 -20.465 1.00 29.12 457 LYS A CA 1
ATOM 3198 C C . LYS A 1 418 ? -42.507 1.332 -21.783 1.00 28.47 457 LYS A C 1
ATOM 3199 O O . LYS A 1 418 ? -41.582 1.546 -22.576 1.00 28.02 457 LYS A O 1
ATOM 3205 N N . LYS A 1 419 ? -43.761 1.714 -22.036 1.00 29.31 458 LYS A N 1
ATOM 3206 C CA . LYS A 1 419 ? -44.084 2.446 -23.255 1.00 28.73 458 LYS A CA 1
ATOM 3207 C C . LYS A 1 419 ? -43.461 3.834 -23.277 1.00 27.65 458 LYS A C 1
ATOM 3208 O O . LYS A 1 419 ? -43.304 4.411 -24.356 1.00 27.88 458 LYS A O 1
ATOM 3214 N N . PHE A 1 420 ? -43.001 4.372 -22.169 1.00 28.17 459 PHE A N 1
ATOM 3215 C CA . PHE A 1 420 ? -42.324 5.651 -22.158 1.00 26.36 459 PHE A CA 1
ATOM 3216 C C . PHE A 1 420 ? -40.855 5.491 -22.559 1.00 27.64 459 PHE A C 1
ATOM 3217 O O . PHE A 1 420 ? -40.376 6.167 -23.394 1.00 27.47 459 PHE A O 1
ATOM 3225 N N . ARG A 1 421 ? -40.165 4.559 -21.939 1.00 24.41 460 ARG A N 1
ATOM 3226 C CA . ARG A 1 421 ? -38.784 4.235 -22.190 1.00 24.78 460 ARG A CA 1
ATOM 3227 C C . ARG A 1 421 ? -38.622 3.721 -23.607 1.00 24.07 460 ARG A C 1
ATOM 3228 O O . ARG A 1 421 ? -37.777 4.171 -24.297 1.00 24.83 460 ARG A O 1
ATOM 3236 N N . THR A 1 422 ? -39.436 2.790 -24.031 1.00 23.68 461 THR A N 1
ATOM 3237 C CA . THR A 1 422 ? -39.408 2.340 -25.420 1.00 22.95 461 THR A CA 1
ATOM 3238 C C . THR A 1 422 ? -39.637 3.499 -26.389 1.00 23.20 461 THR A C 1
ATOM 3239 O O . THR A 1 422 ? -38.932 3.627 -27.397 1.00 22.61 461 THR A O 1
ATOM 3243 N N . CYS A 1 423 ? -40.627 4.351 -26.107 1.00 22.87 462 CYS A N 1
ATOM 3244 C CA . CYS A 1 423 ? -40.860 5.501 -26.976 1.00 23.35 462 CYS A CA 1
ATOM 3245 C C . CYS A 1 423 ? -39.676 6.457 -26.954 1.00 22.84 462 CYS A C 1
ATOM 3246 O O . CYS A 1 423 ? -39.317 7.037 -27.988 1.00 22.84 462 CYS A O 1
ATOM 3249 N N . LEU A 1 424 ? -39.058 6.634 -25.785 1.00 23.31 463 LEU A N 1
ATOM 3250 C CA . LEU A 1 424 ? -37.914 7.531 -25.688 1.00 21.78 463 LEU A CA 1
ATOM 3251 C C . LEU A 1 424 ? -36.740 7.019 -26.510 1.00 20.84 463 LEU A C 1
ATOM 3252 O O . LEU A 1 424 ? -36.161 7.766 -27.308 1.00 20.63 463 LEU A O 1
ATOM 3257 N N . GLU A 1 425 ? -36.365 5.753 -26.323 1.00 20.55 464 GLU A N 1
ATOM 3258 C CA . GLU A 1 425 ? -35.192 5.222 -27.001 1.00 20.70 464 GLU A CA 1
ATOM 3259 C C . GLU A 1 425 ? -35.425 5.010 -28.492 1.00 19.17 464 GLU A C 1
ATOM 3260 O O . GLU A 1 425 ? -34.457 5.011 -29.260 1.00 19.27 464 GLU A O 1
ATOM 3266 N N . ALA A 1 426 ? -36.678 4.839 -28.918 1.00 19.93 465 ALA A N 1
ATOM 3267 C CA . ALA A 1 426 ? -36.966 4.769 -30.343 1.00 19.74 465 ALA A CA 1
ATOM 3268 C C . ALA A 1 426 ? -36.986 6.151 -30.990 1.00 19.60 465 ALA A C 1
ATOM 3269 O O . ALA A 1 426 ? -36.680 6.271 -32.181 1.00 19.96 465 ALA A O 1
ATOM 3271 N N . THR A 1 427 ? -37.328 7.198 -30.229 1.00 18.56 466 THR A N 1
ATOM 3272 C CA . THR A 1 427 ? -37.332 8.552 -30.777 1.00 19.24 466 THR A CA 1
ATOM 3273 C C . THR A 1 427 ? -35.916 9.099 -30.905 1.00 19.78 466 THR A C 1
ATOM 3274 O O . THR A 1 427 ? -35.577 9.733 -31.910 1.00 19.65 466 THR A O 1
ATOM 3278 N N . LEU A 1 428 ? -35.078 8.869 -29.892 1.00 19.83 467 LEU A N 1
ATOM 3279 C CA . LEU A 1 428 ? -33.674 9.259 -29.976 1.00 20.24 467 LEU A CA 1
ATOM 3280 C C . LEU A 1 428 ? -32.976 8.595 -31.156 1.00 17.98 467 LEU A C 1
ATOM 3281 O O . LEU A 1 428 ? -32.137 9.219 -31.813 1.00 18.48 467 LEU A O 1
ATOM 3286 N N . ALA A 1 429 ? -33.313 7.340 -31.443 1.00 17.73 468 ALA A N 1
ATOM 3287 C CA . ALA A 1 429 ? -32.750 6.630 -32.583 1.00 18.34 468 ALA A CA 1
ATOM 3288 C C . ALA A 1 429 ? -33.139 7.252 -33.915 1.00 18.68 468 ALA A C 1
ATOM 3289 O O . ALA A 1 429 ? -32.305 7.283 -34.826 1.00 19.34 468 ALA A O 1
ATOM 3291 N N . ASP A 1 430 ? -34.374 7.737 -34.054 1.00 19.16 469 ASP A N 1
ATOM 3292 C CA . ASP A 1 430 ? -34.772 8.437 -35.268 1.00 20.68 469 ASP A CA 1
ATOM 3293 C C . ASP A 1 430 ? -34.131 9.812 -35.375 1.00 19.78 469 ASP A C 1
ATOM 3294 O O . ASP A 1 430 ? -33.825 10.265 -36.486 1.00 20.36 469 ASP A O 1
ATOM 3299 N N . LEU A 1 431 ? -33.931 10.493 -34.244 1.00 20.43 470 LEU A N 1
ATOM 3300 C CA . LEU A 1 431 ? -33.252 11.785 -34.268 1.00 20.83 470 LEU A CA 1
ATOM 3301 C C . LEU A 1 431 ? -31.806 11.621 -34.704 1.00 21.48 470 LEU A C 1
ATOM 3302 O O . LEU A 1 431 ? -31.326 12.335 -35.594 1.00 22.18 470 LEU A O 1
ATOM 3307 N N . LEU A 1 432 ? -31.109 10.643 -34.148 1.00 22.18 471 LEU A N 1
ATOM 3308 C CA . LEU A 1 432 ? -29.761 10.313 -34.517 1.00 22.31 471 LEU A CA 1
ATOM 3309 C C . LEU A 1 432 ? -30.104 9.562 -35.714 1.00 23.83 471 LEU A C 1
ATOM 3310 O O . LEU A 1 432 ? -31.217 9.312 -35.845 1.00 24.67 471 LEU A O 1
ATOM 3315 N N . GLY A 1 433 ? -29.198 9.202 -36.586 1.00 22.99 472 GLY A N 1
ATOM 3316 C CA . GLY A 1 433 ? -29.579 8.414 -37.741 1.00 24.92 472 GLY A CA 1
ATOM 3317 C C . GLY A 1 433 ? -29.301 6.954 -37.548 1.00 25.54 472 GLY A C 1
ATOM 3318 O O . GLY A 1 433 ? -28.838 6.581 -36.523 1.00 25.88 472 GLY A O 1
ATOM 3319 N N . GLU A 1 434 ? -29.559 6.145 -38.547 1.00 24.25 473 GLU A N 1
ATOM 3320 C CA . GLU A 1 434 ? -29.277 4.749 -38.446 1.00 24.62 473 GLU A CA 1
ATOM 3321 C C . GLU A 1 434 ? -27.825 4.516 -38.141 1.00 25.79 473 GLU A C 1
ATOM 3322 O O . GLU A 1 434 ? -27.502 3.644 -37.360 1.00 25.50 473 GLU A O 1
ATOM 3328 N N . GLU A 1 435 ? -26.957 5.316 -38.767 1.00 27.61 474 GLU A N 1
ATOM 3329 C CA . GLU A 1 435 ? -25.528 5.259 -38.500 1.00 28.95 474 GLU A CA 1
ATOM 3330 C C . GLU A 1 435 ? -25.243 5.504 -37.023 1.00 26.76 474 GLU A C 1
ATOM 3331 O O . GLU A 1 435 ? -24.785 4.608 -36.307 1.00 27.67 474 GLU A O 1
ATOM 3337 N N . ALA A 1 436 ? -25.535 6.728 -36.569 1.00 26.18 475 ALA A N 1
ATOM 3338 C CA . ALA A 1 436 ? -25.119 7.197 -35.253 1.00 24.76 475 ALA A CA 1
ATOM 3339 C C . ALA A 1 436 ? -25.887 6.535 -34.117 1.00 25.20 475 ALA A C 1
ATOM 3340 O O . ALA A 1 436 ? -25.365 6.459 -32.999 1.00 20.57 475 ALA A O 1
ATOM 3342 N N . ALA A 1 437 ? -27.055 6.013 -34.400 1.00 21.69 476 ALA A N 1
ATOM 3343 C CA . ALA A 1 437 ? -27.791 5.348 -33.366 1.00 21.64 476 ALA A CA 1
ATOM 3344 C C . ALA A 1 437 ? -27.068 4.163 -32.813 1.00 21.21 476 ALA A C 1
ATOM 3345 O O . ALA A 1 437 ? -27.065 3.964 -31.652 1.00 20.68 476 ALA A O 1
ATOM 3347 N N . SER A 1 438 ? -26.421 3.399 -33.658 1.00 20.74 477 SER A N 1
ATOM 3348 C CA . SER A 1 438 ? -25.700 2.240 -33.226 1.00 21.38 477 SER A CA 1
ATOM 3349 C C . SER A 1 438 ? -24.511 2.534 -32.376 1.00 21.73 477 SER A C 1
ATOM 3350 O O . SER A 1 438 ? -23.940 1.672 -31.835 1.00 22.26 477 SER A O 1
ATOM 3353 N N . SER A 1 439 ? -24.172 3.788 -32.267 1.00 21.54 478 SER A N 1
ATOM 3354 C CA . SER A 1 439 ? -23.067 4.274 -31.508 1.00 24.56 478 SER A CA 1
ATOM 3355 C C . SER A 1 439 ? -23.451 4.926 -30.152 1.00 23.96 478 SER A C 1
ATOM 3356 O O . SER A 1 439 ? -22.609 5.298 -29.392 1.00 20.95 478 SER A O 1
ATOM 3359 N N . VAL A 1 440 ? -24.739 5.020 -29.878 1.00 22.73 479 VAL A N 1
ATOM 3360 C CA . VAL A 1 440 ? -25.283 5.595 -28.674 1.00 22.15 479 VAL A CA 1
ATOM 3361 C C . VAL A 1 440 ? -26.151 4.606 -27.936 1.00 21.24 479 VAL A C 1
ATOM 3362 O O . VAL A 1 440 ? -27.099 4.115 -28.457 1.00 21.64 479 VAL A O 1
ATOM 3366 N N . VAL A 1 441 ? -25.818 4.350 -26.700 1.00 20.93 480 VAL A N 1
ATOM 3367 C CA . VAL A 1 441 ? -26.558 3.382 -25.897 1.00 19.80 480 VAL A CA 1
ATOM 3368 C C . VAL A 1 441 ? -27.212 4.111 -24.735 1.00 19.42 480 VAL A C 1
ATOM 3369 O O . VAL A 1 441 ? -26.581 4.946 -24.080 1.00 19.53 480 VAL A O 1
ATOM 3373 N N . VAL A 1 442 ? -28.473 3.785 -24.472 1.00 19.57 481 VAL A N 1
ATOM 3374 C CA . VAL A 1 442 ? -29.177 4.264 -23.290 1.00 20.15 481 VAL A CA 1
ATOM 3375 C C . VAL A 1 442 ? -29.242 3.115 -22.293 1.00 20.56 481 VAL A C 1
ATOM 3376 O O . VAL A 1 442 ? -29.755 2.033 -22.607 1.00 20.26 481 VAL A O 1
ATOM 3380 N N . LYS A 1 443 ? -28.710 3.353 -21.098 1.00 20.31 482 LYS A N 1
ATOM 3381 C CA . LYS A 1 443 ? -28.481 2.323 -20.096 1.00 20.99 482 LYS A CA 1
ATOM 3382 C C . LYS A 1 443 ? -29.062 2.762 -18.761 1.00 21.30 482 LYS A C 1
ATOM 3383 O O . LYS A 1 443 ? -28.895 3.915 -18.352 1.00 21.25 482 LYS A O 1
ATOM 3389 N N . LEU A 1 444 ? -29.741 1.838 -18.083 1.00 22.34 483 LEU A N 1
ATOM 3390 C CA . LEU A 1 444 ? -30.228 2.106 -16.737 1.00 23.15 483 LEU A CA 1
ATOM 3391 C C . LEU A 1 444 ? -29.065 2.212 -15.758 1.00 23.67 483 LEU A C 1
ATOM 3392 O O . LEU A 1 444 ? -28.197 1.337 -15.698 1.00 23.85 483 LEU A O 1
ATOM 3397 N N . ALA A 1 445 ? -29.091 3.276 -14.977 1.00 22.81 484 ALA A N 1
ATOM 3398 C CA . ALA A 1 445 ? -28.150 3.541 -13.906 1.00 24.29 484 ALA A CA 1
ATOM 3399 C C . ALA A 1 445 ? -28.969 3.803 -12.654 1.00 26.82 484 ALA A C 1
ATOM 3400 O O . ALA A 1 445 ? -29.286 4.910 -12.329 1.00 26.64 484 ALA A O 1
ATOM 3402 N N . ASN A 1 446 ? -29.268 2.730 -11.954 1.00 28.16 485 ASN A N 1
ATOM 3403 C CA . ASN A 1 446 ? -30.099 2.663 -10.760 1.00 29.93 485 ASN A CA 1
ATOM 3404 C C . ASN A 1 446 ? -30.143 3.494 -9.464 1.00 30.94 485 ASN A C 1
ATOM 3405 O O . ASN A 1 446 ? -31.245 3.648 -8.931 1.00 31.31 485 ASN A O 1
ATOM 3410 N N . ASP A 1 447 ? -29.066 3.989 -8.924 1.00 29.54 486 ASP A N 1
ATOM 3411 C CA . ASP A 1 447 ? -29.258 4.717 -7.699 1.00 30.03 486 ASP A CA 1
ATOM 3412 C C . ASP A 1 447 ? -28.199 5.757 -7.785 1.00 29.81 486 ASP A C 1
ATOM 3413 O O . ASP A 1 447 ? -27.044 5.457 -7.727 1.00 30.92 486 ASP A O 1
ATOM 3418 N N . GLY A 1 448 ? -28.608 6.985 -7.990 1.00 27.38 487 GLY A N 1
ATOM 3419 C CA . GLY A 1 448 ? -27.671 8.038 -8.192 1.00 26.58 487 GLY A CA 1
ATOM 3420 C C . GLY A 1 448 ? -27.485 8.865 -7.012 1.00 26.19 487 GLY A C 1
ATOM 3421 O O . GLY A 1 448 ? -26.403 9.177 -6.639 1.00 26.49 487 GLY A O 1
ATOM 3422 N N . SER A 1 449 ? -28.597 9.236 -6.439 1.00 26.18 488 SER A N 1
ATOM 3423 C CA . SER A 1 449 ? -28.585 10.011 -5.237 1.00 26.13 488 SER A CA 1
ATOM 3424 C C . SER A 1 449 ? -27.922 9.172 -4.141 1.00 27.31 488 SER A C 1
ATOM 3425 O O . SER A 1 449 ? -27.426 9.688 -3.158 1.00 27.39 488 SER A O 1
ATOM 3428 N N . GLY A 1 450 ? -27.874 7.874 -4.357 1.00 28.22 489 GLY A N 1
ATOM 3429 C CA . GLY A 1 450 ? -27.278 6.947 -3.439 1.00 29.15 489 GLY A CA 1
ATOM 3430 C C . GLY A 1 450 ? -25.815 6.697 -3.659 1.00 29.72 489 GLY A C 1
ATOM 3431 O O . GLY A 1 450 ? -25.107 6.448 -2.719 1.00 30.45 489 GLY A O 1
ATOM 3432 N N . ILE A 1 451 ? -25.354 6.782 -4.891 1.00 29.87 490 ILE A N 1
ATOM 3433 C CA . ILE A 1 451 ? -23.931 6.529 -5.134 1.00 29.13 490 ILE A CA 1
ATOM 3434 C C . ILE A 1 451 ? -23.133 7.409 -6.097 1.00 27.84 490 ILE A C 1
ATOM 3435 O O . ILE A 1 451 ? -22.971 7.035 -7.184 1.00 28.35 490 ILE A O 1
ATOM 3440 N N . GLY A 1 452 ? -22.611 8.568 -5.711 1.00 28.13 491 GLY A N 1
ATOM 3441 C CA . GLY A 1 452 ? -22.739 9.143 -4.407 1.00 26.34 491 GLY A CA 1
ATOM 3442 C C . GLY A 1 452 ? -21.539 8.636 -3.705 1.00 25.15 491 GLY A C 1
ATOM 3443 O O . GLY A 1 452 ? -20.625 9.355 -3.471 1.00 25.19 491 GLY A O 1
ATOM 3444 N N . ALA A 1 453 ? -21.558 7.363 -3.384 1.00 25.98 492 ALA A N 1
ATOM 3445 C CA . ALA A 1 453 ? -20.487 6.733 -2.681 1.00 25.61 492 ALA A CA 1
ATOM 3446 C C . ALA A 1 453 ? -19.418 6.307 -3.615 1.00 26.63 492 ALA A C 1
ATOM 3447 O O . ALA A 1 453 ? -18.310 6.223 -3.214 1.00 27.26 492 ALA A O 1
ATOM 3449 N N . ALA A 1 454 ? -19.759 6.019 -4.862 1.00 25.45 493 ALA A N 1
ATOM 3450 C CA . ALA A 1 454 ? -18.773 5.628 -5.823 1.00 26.08 493 ALA A CA 1
ATOM 3451 C C . ALA A 1 454 ? -17.989 6.858 -6.132 1.00 27.16 493 ALA A C 1
ATOM 3452 O O . ALA A 1 454 ? -16.817 6.790 -6.321 1.00 28.21 493 ALA A O 1
ATOM 3454 N N . LEU A 1 455 ? -18.649 7.996 -6.154 1.00 25.90 494 LEU A N 1
ATOM 3455 C CA . LEU A 1 455 ? -17.984 9.254 -6.394 1.00 26.36 494 LEU A CA 1
ATOM 3456 C C . LEU A 1 455 ? -17.129 9.623 -5.200 1.00 28.54 494 LEU A C 1
ATOM 3457 O O . LEU A 1 455 ? -16.303 10.481 -5.268 1.00 30.55 494 LEU A O 1
ATOM 3462 N N . LEU A 1 456 ? -17.342 8.951 -4.096 1.00 26.76 495 LEU A N 1
ATOM 3463 C CA . LEU A 1 456 ? -16.577 9.189 -2.913 1.00 27.23 495 LEU A CA 1
ATOM 3464 C C . LEU A 1 456 ? -15.285 8.407 -2.979 1.00 26.72 495 LEU A C 1
ATOM 3465 O O . LEU A 1 456 ? -14.267 8.847 -2.561 1.00 27.37 495 LEU A O 1
ATOM 3470 N N . ALA A 1 457 ? -15.361 7.231 -3.536 1.00 27.64 496 ALA A N 1
ATOM 3471 C CA . ALA A 1 457 ? -14.224 6.411 -3.723 1.00 28.25 496 ALA A CA 1
ATOM 3472 C C . ALA A 1 457 ? -13.299 7.060 -4.723 1.00 29.69 496 ALA A C 1
ATOM 3473 O O . ALA A 1 457 ? -12.122 6.905 -4.655 1.00 31.05 496 ALA A O 1
ATOM 3475 N N . ALA A 1 458 ? -13.845 7.804 -5.650 1.00 28.62 497 ALA A N 1
ATOM 3476 C CA . ALA A 1 458 ? -13.080 8.437 -6.666 1.00 29.86 497 ALA A CA 1
ATOM 3477 C C . ALA A 1 458 ? -12.275 9.592 -6.184 1.00 32.01 497 ALA A C 1
ATOM 3478 O O . ALA A 1 458 ? -11.400 10.020 -6.856 1.00 33.55 497 ALA A O 1
ATOM 3480 N N . SER A 1 459 ? -12.571 10.094 -5.011 1.00 31.18 498 SER A N 1
ATOM 3481 C CA . SER A 1 459 ? -11.889 11.252 -4.442 1.00 32.69 498 SER A CA 1
ATOM 3482 C C . SER A 1 459 ? -11.347 10.882 -3.067 1.00 33.65 498 SER A C 1
ATOM 3483 O O . SER A 1 459 ? -11.882 11.321 -2.043 1.00 33.85 498 SER A O 1
ATOM 3486 N N . HIS A 1 460 ? -10.297 10.064 -3.055 1.00 35.96 499 HIS A N 1
ATOM 3487 C CA . HIS A 1 460 ? -9.587 9.687 -1.832 1.00 35.99 499 HIS A CA 1
ATOM 3488 C C . HIS A 1 460 ? -10.463 8.867 -0.893 1.00 34.60 499 HIS A C 1
ATOM 3489 O O . HIS A 1 460 ? -9.962 8.067 -0.107 1.00 34.80 499 HIS A O 1
#

Solvent-accessible surface area: 20023 Å² total; per-residue (Å²): 148,80,64,43,33,94,96,4,57,130,97,3,48,9,74,42,80,42,0,91,10,0,0,70,14,0,25,96,28,0,83,61,2,4,117,50,58,115,157,12,25,1,93,0,58,23,8,73,3,94,80,16,2,79,0,69,24,126,13,9,16,0,0,0,10,0,24,14,75,64,1,44,2,6,0,2,2,8,19,3,166,157,134,64,64,66,22,109,62,126,89,103,30,61,4,39,108,115,9,24,98,18,43,11,108,76,0,0,39,49,0,0,39,53,0,27,68,12,6,155,81,57,43,120,7,127,24,88,118,150,81,131,71,52,21,0,0,0,0,6,24,13,45,22,112,44,77,43,49,30,21,0,34,3,63,123,31,45,115,66,12,74,13,118,22,12,73,49,106,35,0,9,32,20,0,36,120,0,2,133,120,52,56,18,95,13,100,5,11,0,6,7,37,37,0,3,0,1,0,0,17,4,58,11,74,22,111,29,0,8,4,0,0,23,0,12,104,23,8,17,0,0,0,23,7,100,0,67,51,0,59,85,56,3,30,149,138,87,110,86,37,70,2,3,0,9,0,47,0,3,25,0,103,28,180,120,9,17,59,0,69,16,4,67,33,10,14,178,68,22,165,55,74,40,102,46,11,0,28,6,0,0,0,7,114,30,0,0,18,0,0,12,29,4,5,33,81,12,2,85,114,31,64,18,26,67,140,94,89,14,98,117,3,95,63,117,129,32,10,106,9,91,32,0,12,51,2,6,64,15,132,21,168,31,14,114,101,0,4,47,60,6,106,105,28,15,27,24,91,138,9,59,96,135,4,47,120,39,0,34,43,2,1,67,21,0,2,76,2,0,0,40,0,0,0,0,0,2,13,0,3,4,48,42,16,43,35,15,175,54,61,120,133,33,83,46,192,123,85,3,0,3,0,0,16,12,36,10,12,53,130,3,130,95,0,52,76,26,0,60,54,4,5,38,89,4,3,37,163,128,4,23,100,14,16,62,25,74,70,14,90,50,2,28,0,33,0,0,4,0,0,11,16,32,170

InterPro domains:
  IPR001312 Hexokinase [PS51748] (43-497)
  IPR001312 Hexokinase [PTHR19443] (19-501)
  IPR019807 Hexokinase, binding site [PS00378] (180-205)
  IPR022672 Hexokinase, N-terminal [PF00349] (49-248)
  IPR022673 Hexokinase, C-terminal [PF03727] (255-497)
  IPR043129 ATPase, nucleotide binding domain [SSF53067] (42-250)
  IPR043129 ATPase, nucleotide binding domain [SSF53067] (252-502)

GO terms:
  GO:0005739 mitochondrion (C, IDA)
  GO:0009749 response to glucose (P, IMP)
  GO:0004340 glucokinase activity (F, IMP)

Organism: Oryza sativa subsp. japonica (NCBI:txid39947)

CATH classification: 3.40.367.20 (+1 more: 3.30.420.40)

Radius of gyration: 23.33 Å; Cα contacts (8 Å, |Δi|>4): 934; chains: 1; bounding box: 68×45×59 Å